Protein AF-A0A969XGZ2-F1 (afdb_monomer)

Solvent-accessible surface area (backbone atoms only — not comparable to full-atom values): 32111 Å² total; per-residue (Å²): 119,75,68,63,55,56,48,49,55,52,47,51,50,51,51,49,53,54,52,49,69,66,50,64,85,76,55,58,73,82,55,95,92,61,81,55,49,38,38,43,35,42,35,46,81,75,16,45,43,33,32,74,25,54,68,83,41,63,74,77,46,27,48,66,55,49,44,51,49,35,57,74,71,69,44,93,67,80,69,87,56,51,58,39,71,59,50,50,50,32,45,78,68,73,39,31,23,41,33,44,35,34,55,54,56,38,36,34,35,23,50,66,46,39,51,53,35,24,39,36,49,33,69,69,45,53,54,54,51,26,73,74,38,68,85,40,37,68,55,52,63,46,50,60,45,29,35,38,28,43,33,43,32,45,54,56,101,62,87,71,69,78,84,54,86,81,53,76,64,70,78,56,75,82,80,78,73,90,54,37,25,33,38,42,40,24,30,17,23,27,82,88,17,45,79,60,20,47,26,68,34,55,37,77,80,72,73,51,83,75,75,77,46,87,42,62,63,40,54,74,69,70,40,47,34,40,37,39,42,37,40,45,45,28,38,39,36,27,40,74,88,42,69,40,37,39,39,19,36,50,45,76,61,60,72,43,47,63,61,52,46,21,73,72,69,78,48,71,72,56,85,81,44,54,65,55,46,52,51,52,47,54,48,43,60,38,24,35,40,37,39,37,41,35,54,36,93,57,74,76,43,55,63,40,37,40,34,52,35,58,59,46,48,32,32,42,54,86,48,25,40,21,49,77,83,40,79,77,42,78,75,52,63,74,74,56,57,63,46,43,73,72,43,43,25,28,32,39,34,38,34,17,88,70,32,33,36,33,40,30,47,54,72,37,53,37,48,29,40,37,36,42,75,56,22,50,33,52,48,41,41,57,77,64,38,81,86,52,65,36,55,61,52,34,53,55,45,46,28,30,32,46,34,39,32,43,33,52,72,93,53,73,73,47,64,66,74,55,64,71,63,76,79,69,47,49,74,59,77,47,78,48,71,47,47,35,40,37,14,52,68,61,22,48,45,21,54,77,86,44,36,56,63,55,71,59,52,25,74,72,70,75,48,67,59,36,60,51,42,23,66,67,47,52,76,42,77,84,52,48,31,44,32,43,38,39,31,24,46,26,44,36,42,29,44,69,85,28,36,37,29,44,32,25,17,72,68,20,43,51,45,45,51,52,50,50,48,49,74,66,51,72,79,69,80,74,74,79,67,95,77,54,74,83,80,45,57,64,62,45,48,54,44,46,62,71,66,47,50,68,64,58,55,48,50,57,54,52,52,34,46,44,26,29,44,36,39,35,40,37,47,39,75,55,72,68,70,77,44,87,72,87,83,50,81,79,73,45,53,69,62,56,59,72,73,51,76,88,126

pLDDT: mean 70.87, std 16.29, range [24.61, 95.88]

Structure (mmCIF, N/CA/C/O backbone):
data_AF-A0A969XGZ2-F1
#
_entry.id   AF-A0A969XGZ2-F1
#
loop_
_atom_site.group_PDB
_atom_site.id
_atom_site.type_symbol
_atom_site.label_atom_id
_atom_site.label_alt_id
_atom_site.label_comp_id
_atom_site.label_asym_id
_atom_site.label_entity_id
_atom_site.label_seq_id
_atom_site.pdbx_PDB_ins_code
_atom_site.Cartn_x
_atom_site.Cartn_y
_atom_site.Cartn_z
_atom_site.occupancy
_atom_site.B_iso_or_equiv
_atom_site.auth_seq_id
_atom_site.auth_comp_id
_atom_site.auth_asym_id
_atom_site.auth_atom_id
_atom_site.pdbx_PDB_model_num
ATOM 1 N N . MET A 1 1 ? -4.858 0.717 -36.364 1.00 29.11 1 MET A N 1
ATOM 2 C CA . MET A 1 1 ? -3.729 1.646 -36.616 1.00 29.11 1 MET A CA 1
ATOM 3 C C . MET A 1 1 ? -2.573 1.529 -35.609 1.00 29.11 1 MET A C 1
ATOM 5 O O . MET A 1 1 ? -1.452 1.778 -36.026 1.00 29.11 1 MET A O 1
ATOM 9 N N . LEU A 1 2 ? -2.773 1.071 -34.356 1.00 24.61 2 LEU A N 1
ATOM 10 C CA . LEU A 1 2 ? -1.673 0.767 -33.406 1.00 24.61 2 LEU A CA 1
ATOM 11 C C . LEU A 1 2 ? -0.674 -0.310 -33.893 1.00 24.61 2 LEU A C 1
ATOM 13 O O . LEU A 1 2 ? 0.485 -0.302 -33.489 1.00 24.61 2 LEU A O 1
ATOM 17 N N . SER A 1 3 ? -1.106 -1.212 -34.780 1.00 26.20 3 SER A N 1
ATOM 18 C CA . SER A 1 3 ? -0.264 -2.274 -35.351 1.00 26.20 3 SER A CA 1
ATOM 19 C C . SER A 1 3 ? 0.889 -1.724 -36.208 1.00 26.20 3 SER A C 1
ATOM 21 O O . SER A 1 3 ? 2.015 -2.185 -36.064 1.00 26.20 3 SER A O 1
ATOM 23 N N . ASN A 1 4 ? 0.670 -0.658 -36.989 1.00 27.11 4 ASN A N 1
ATOM 24 C CA . ASN A 1 4 ? 1.687 -0.136 -37.915 1.00 27.11 4 ASN A CA 1
ATOM 25 C C . ASN A 1 4 ? 2.844 0.606 -37.217 1.00 27.11 4 ASN A C 1
ATOM 27 O O . ASN A 1 4 ? 3.926 0.700 -37.785 1.00 27.11 4 ASN A O 1
ATOM 31 N N . ARG A 1 5 ? 2.654 1.113 -35.988 1.00 36.53 5 ARG A N 1
ATOM 32 C CA . ARG A 1 5 ? 3.702 1.842 -35.240 1.00 36.53 5 ARG A CA 1
ATOM 33 C C . ARG A 1 5 ? 4.580 0.930 -34.377 1.00 36.53 5 ARG A C 1
ATOM 35 O O . ARG A 1 5 ? 5.778 1.172 -34.289 1.00 36.53 5 ARG A O 1
ATOM 42 N N . LYS A 1 6 ? 4.030 -0.170 -33.839 1.00 30.38 6 LYS A N 1
ATOM 43 C CA . LYS A 1 6 ? 4.845 -1.262 -33.268 1.00 30.38 6 LYS A CA 1
ATOM 44 C C . LYS A 1 6 ? 5.754 -1.872 -34.341 1.00 30.38 6 LYS A C 1
ATOM 46 O O . LYS A 1 6 ? 6.922 -2.113 -34.071 1.00 30.38 6 LYS A O 1
ATOM 51 N N . ILE A 1 7 ? 5.245 -2.006 -35.570 1.00 30.25 7 ILE A N 1
ATOM 52 C CA . ILE A 1 7 ? 6.012 -2.439 -36.749 1.00 30.25 7 ILE A CA 1
ATOM 53 C C . ILE A 1 7 ? 7.107 -1.427 -37.135 1.00 30.25 7 ILE A C 1
ATOM 55 O O . ILE A 1 7 ? 8.160 -1.849 -37.589 1.00 30.25 7 ILE A O 1
ATOM 59 N N . ALA A 1 8 ? 6.918 -0.120 -36.917 1.00 32.31 8 ALA A N 1
ATOM 60 C CA . ALA A 1 8 ? 7.934 0.893 -37.227 1.00 32.31 8 ALA A CA 1
ATOM 61 C C . ALA A 1 8 ? 9.130 0.861 -36.258 1.00 32.31 8 ALA A C 1
ATOM 63 O O . ALA A 1 8 ? 10.273 0.906 -36.702 1.00 32.31 8 ALA A O 1
ATOM 64 N N . VAL A 1 9 ? 8.888 0.715 -34.949 1.00 32.78 9 VAL A N 1
ATOM 65 C CA . VAL A 1 9 ? 9.963 0.572 -33.947 1.00 32.78 9 VAL A CA 1
ATOM 66 C C . VAL A 1 9 ? 10.647 -0.794 -34.068 1.00 32.78 9 VAL A C 1
ATOM 68 O O . VAL A 1 9 ? 11.870 -0.850 -34.092 1.00 32.78 9 VAL A O 1
ATOM 71 N N . LEU A 1 10 ? 9.890 -1.885 -34.256 1.00 32.94 10 LEU A N 1
ATOM 72 C CA . LEU A 1 10 ? 10.453 -3.210 -34.568 1.00 32.94 10 LEU A CA 1
ATOM 73 C C . LEU A 1 10 ? 11.215 -3.221 -35.901 1.00 32.94 10 LEU A C 1
ATOM 75 O O . LEU A 1 10 ? 12.237 -3.885 -36.007 1.00 32.94 10 LEU A O 1
ATOM 79 N N . GLY A 1 11 ? 10.753 -2.468 -36.901 1.00 32.50 11 GLY A N 1
ATOM 80 C CA . GLY A 1 11 ? 11.420 -2.305 -38.192 1.00 32.50 11 GLY A CA 1
ATOM 81 C C . GLY A 1 11 ? 12.724 -1.519 -38.079 1.00 32.50 11 GLY A C 1
ATOM 82 O O . GLY A 1 11 ? 13.720 -1.905 -38.681 1.00 32.50 11 GLY A O 1
ATOM 83 N N . LEU A 1 12 ? 12.759 -0.476 -37.247 1.00 37.19 12 LEU A N 1
ATOM 84 C CA . LEU A 1 12 ? 13.979 0.268 -36.924 1.00 37.19 12 LEU A CA 1
ATOM 85 C C . LEU A 1 12 ? 14.966 -0.569 -36.100 1.00 37.19 12 LEU A C 1
ATOM 87 O O . LEU A 1 12 ? 16.160 -0.527 -36.380 1.00 37.19 12 LEU A O 1
ATOM 91 N N . ILE A 1 13 ? 14.483 -1.383 -35.155 1.00 37.06 13 ILE A N 1
ATOM 92 C CA . ILE A 1 13 ? 15.295 -2.359 -34.408 1.00 37.06 13 ILE A CA 1
ATOM 93 C C . ILE A 1 13 ? 15.835 -3.446 -35.348 1.00 37.06 13 ILE A C 1
ATOM 95 O O . ILE A 1 13 ? 17.004 -3.801 -35.252 1.00 37.06 13 ILE A O 1
ATOM 99 N N . ALA A 1 14 ? 15.037 -3.938 -36.298 1.00 37.84 14 ALA A N 1
ATOM 100 C CA . ALA A 1 14 ? 15.474 -4.920 -37.291 1.00 37.84 14 ALA A CA 1
ATOM 101 C C . ALA A 1 14 ? 16.530 -4.345 -38.248 1.00 37.84 14 ALA A C 1
ATOM 103 O O . ALA A 1 14 ? 17.512 -5.019 -38.551 1.00 37.84 14 ALA A O 1
ATOM 104 N N . VAL A 1 15 ? 16.378 -3.087 -38.678 1.00 39.31 15 VAL A N 1
ATOM 105 C CA . VAL A 1 15 ? 17.401 -2.363 -39.450 1.00 39.31 15 VAL A CA 1
ATOM 106 C C . VAL A 1 15 ? 18.658 -2.148 -38.604 1.00 39.31 15 VAL A C 1
ATOM 108 O O . VAL A 1 15 ? 19.759 -2.360 -39.098 1.00 39.31 15 VAL A O 1
ATOM 111 N N . ALA A 1 16 ? 18.524 -1.812 -37.321 1.00 39.16 16 ALA A N 1
ATOM 112 C CA . ALA A 1 16 ? 19.659 -1.647 -36.418 1.00 39.16 16 ALA A CA 1
ATOM 113 C C . ALA A 1 16 ? 20.402 -2.971 -36.145 1.00 39.16 16 ALA A C 1
ATOM 115 O O . ALA A 1 16 ? 21.628 -2.990 -36.176 1.00 39.16 16 ALA A O 1
ATOM 116 N N . LEU A 1 17 ? 19.688 -4.090 -35.975 1.00 39.88 17 LEU A N 1
ATOM 117 C CA . LEU A 1 17 ? 20.250 -5.445 -35.869 1.00 39.88 17 LEU A CA 1
ATOM 118 C C . LEU A 1 17 ? 20.944 -5.879 -37.169 1.00 39.88 17 LEU A C 1
ATOM 120 O O . LEU A 1 17 ? 22.036 -6.447 -37.135 1.00 39.88 17 LEU A O 1
ATOM 124 N N . PHE A 1 18 ? 20.350 -5.560 -38.322 1.00 40.91 18 PHE A N 1
ATOM 125 C CA . PHE A 1 18 ? 20.957 -5.800 -39.631 1.00 40.91 18 PHE A CA 1
ATOM 126 C C . PHE A 1 18 ? 22.249 -4.987 -39.810 1.00 40.91 18 PHE A C 1
ATOM 128 O O . PHE A 1 18 ? 23.259 -5.521 -40.265 1.00 40.91 18 PHE A O 1
ATOM 135 N N . LEU A 1 19 ? 22.268 -3.725 -39.378 1.00 41.78 19 LEU A N 1
ATOM 136 C CA . LEU A 1 19 ? 23.455 -2.868 -39.434 1.00 41.78 19 LEU A CA 1
ATOM 137 C C . LEU A 1 19 ? 24.539 -3.279 -38.421 1.00 41.78 19 LEU A C 1
ATOM 139 O O . LEU A 1 19 ? 25.725 -3.230 -38.747 1.00 41.78 19 LEU A O 1
ATOM 143 N N . LEU A 1 20 ? 24.155 -3.758 -37.233 1.00 43.53 20 LEU A N 1
ATOM 144 C CA . LEU A 1 20 ? 25.071 -4.342 -36.246 1.00 43.53 20 LEU A CA 1
ATOM 145 C C . LEU A 1 20 ? 25.781 -5.582 -36.802 1.00 43.53 20 LEU A C 1
ATOM 147 O O . LEU A 1 20 ? 26.986 -5.724 -36.613 1.00 43.53 20 LEU A O 1
ATOM 151 N N . SER A 1 21 ? 25.077 -6.434 -37.555 1.00 40.12 21 SER A N 1
ATOM 152 C CA . SER A 1 21 ? 25.675 -7.622 -38.183 1.00 40.12 21 SER A CA 1
ATOM 153 C C . SER A 1 21 ? 26.761 -7.295 -39.223 1.00 40.12 21 SER A C 1
ATOM 155 O O . SER A 1 21 ? 27.645 -8.114 -39.464 1.00 40.12 21 SER A O 1
ATOM 157 N N . ALA A 1 22 ? 26.736 -6.089 -39.805 1.00 37.62 22 ALA A N 1
ATOM 158 C CA . ALA A 1 22 ? 27.748 -5.620 -40.752 1.00 37.62 22 ALA A CA 1
ATOM 159 C C . ALA A 1 22 ? 28.960 -4.955 -40.065 1.00 37.62 22 ALA A C 1
ATOM 161 O O . ALA A 1 22 ? 30.068 -5.001 -40.600 1.00 37.62 22 ALA A O 1
ATOM 162 N N . GLY A 1 23 ? 28.773 -4.350 -38.884 1.00 39.00 23 GLY A N 1
ATOM 163 C CA . GLY A 1 23 ? 29.831 -3.653 -38.135 1.00 39.00 23 GLY A CA 1
ATOM 164 C C . GLY A 1 23 ? 30.734 -4.563 -37.291 1.00 39.00 23 GLY A C 1
ATOM 165 O O . GLY A 1 23 ? 31.882 -4.211 -37.016 1.00 39.00 23 GLY A O 1
ATOM 166 N N . THR A 1 24 ? 30.263 -5.753 -36.915 1.00 42.75 24 THR A N 1
ATOM 167 C CA . THR A 1 24 ? 30.990 -6.706 -36.050 1.00 42.75 24 THR A CA 1
ATOM 168 C C . THR A 1 24 ? 32.238 -7.310 -36.692 1.00 42.75 24 THR A C 1
ATOM 170 O O . THR A 1 24 ? 33.134 -7.751 -35.979 1.00 42.75 24 THR A O 1
ATOM 173 N N . VAL A 1 25 ? 32.353 -7.283 -38.024 1.00 42.56 25 VAL A N 1
ATOM 174 C CA . VAL A 1 25 ? 33.524 -7.810 -38.752 1.00 42.56 25 VAL A CA 1
ATOM 175 C C . VAL A 1 25 ? 34.755 -6.888 -38.620 1.00 42.56 25 VAL A C 1
ATOM 177 O O . VAL A 1 25 ? 35.865 -7.298 -38.956 1.00 42.56 25 VAL A O 1
ATOM 180 N N . LEU A 1 26 ? 34.592 -5.656 -38.114 1.00 41.12 26 LEU A N 1
ATOM 181 C CA . LEU A 1 26 ? 35.629 -4.610 -38.140 1.00 41.12 26 LEU A CA 1
ATOM 182 C C . LEU A 1 26 ? 36.011 -4.021 -36.767 1.00 41.12 26 LEU A C 1
ATOM 184 O O . LEU A 1 26 ? 36.900 -3.173 -36.709 1.00 41.12 26 LEU A O 1
ATOM 188 N N . ALA A 1 27 ? 35.370 -4.436 -35.672 1.00 42.19 27 ALA A N 1
ATOM 189 C CA . ALA A 1 27 ? 35.507 -3.779 -34.369 1.00 42.19 27 ALA A CA 1
ATOM 190 C C . ALA A 1 27 ? 36.535 -4.459 -33.433 1.00 42.19 27 ALA A C 1
ATOM 192 O O . ALA A 1 27 ? 36.673 -5.681 -33.413 1.00 42.19 27 ALA A O 1
ATOM 193 N N . ALA A 1 28 ? 37.264 -3.641 -32.663 1.00 48.44 28 ALA A N 1
ATOM 194 C CA . ALA A 1 28 ? 38.298 -4.050 -31.704 1.00 48.44 28 ALA A CA 1
ATOM 195 C C . ALA A 1 28 ? 37.795 -3.997 -30.244 1.00 48.44 28 ALA A C 1
ATOM 197 O O . ALA A 1 28 ? 36.735 -3.432 -29.975 1.00 48.44 28 ALA A O 1
ATOM 198 N N . GLU A 1 29 ? 38.570 -4.588 -29.323 1.00 43.00 29 GLU A N 1
ATOM 199 C CA . GLU A 1 29 ? 38.261 -4.678 -27.885 1.00 43.00 29 GLU A CA 1
ATOM 200 C C . GLU A 1 29 ? 38.015 -3.302 -27.222 1.00 43.00 29 GLU A C 1
ATOM 202 O O . GLU A 1 29 ? 38.613 -2.302 -27.638 1.00 43.00 29 GLU A O 1
ATOM 207 N N . PRO A 1 30 ? 37.187 -3.233 -26.158 1.00 43.16 30 PRO A N 1
ATOM 208 C CA . PRO A 1 30 ? 36.924 -1.998 -25.423 1.00 43.16 30 PRO A CA 1
ATOM 209 C C . PRO A 1 30 ? 38.203 -1.415 -24.811 1.00 43.16 30 PRO A C 1
ATOM 211 O O . PRO A 1 30 ? 38.868 -2.068 -24.007 1.00 43.16 30 PRO A O 1
ATOM 214 N N . ILE A 1 31 ? 38.517 -0.155 -25.120 1.00 48.69 31 ILE A N 1
ATOM 215 C CA . ILE A 1 31 ? 39.553 0.611 -24.417 1.00 48.69 31 ILE A CA 1
ATOM 216 C C . ILE A 1 31 ? 38.878 1.831 -23.775 1.00 48.69 31 ILE A C 1
ATOM 218 O O . ILE A 1 31 ? 38.318 2.660 -24.498 1.00 48.69 31 ILE A O 1
ATOM 222 N N . PRO A 1 32 ? 38.937 1.989 -22.440 1.00 43.19 32 PRO A N 1
ATOM 223 C CA . PRO A 1 32 ? 38.403 3.167 -21.766 1.00 43.19 32 PRO A CA 1
ATOM 224 C C . PRO A 1 32 ? 38.986 4.462 -22.355 1.00 43.19 32 PRO A C 1
ATOM 226 O O . PRO A 1 32 ? 40.203 4.646 -22.377 1.00 43.19 32 PRO A O 1
ATOM 229 N N . GLY A 1 33 ? 38.117 5.360 -22.832 1.00 48.94 33 GLY A N 1
ATOM 230 C CA . GLY A 1 33 ? 38.505 6.647 -23.426 1.00 48.94 33 GLY A CA 1
ATOM 231 C C . GLY A 1 33 ? 38.700 6.653 -24.949 1.00 48.94 33 GLY A C 1
ATOM 232 O O . GLY A 1 33 ? 39.091 7.686 -25.492 1.00 48.94 33 GLY A O 1
ATOM 233 N N . VAL A 1 34 ? 38.424 5.546 -25.648 1.00 51.75 34 VAL A N 1
ATOM 234 C CA . VAL A 1 34 ? 38.435 5.476 -27.121 1.00 51.75 34 VAL A CA 1
ATOM 235 C C . VAL A 1 34 ? 37.009 5.610 -27.666 1.00 51.75 34 VAL A C 1
ATOM 237 O O . VAL A 1 34 ? 36.083 4.991 -27.152 1.00 51.75 34 VAL A O 1
ATOM 240 N N . GLN A 1 35 ? 36.834 6.445 -28.696 1.00 58.53 35 GLN A N 1
ATOM 241 C CA . GLN A 1 35 ? 35.548 6.656 -29.376 1.00 58.53 35 GLN A CA 1
ATOM 242 C C . GLN A 1 35 ? 35.065 5.354 -30.048 1.00 58.53 35 GLN A C 1
ATOM 244 O O . GLN A 1 35 ? 35.901 4.627 -30.596 1.00 58.53 35 GLN A O 1
ATOM 249 N N . PRO A 1 36 ? 33.752 5.047 -30.028 1.00 63.97 36 PRO A N 1
ATOM 250 C CA . PRO A 1 36 ? 33.217 3.849 -30.669 1.00 63.97 36 PRO A CA 1
ATOM 251 C C . PRO A 1 36 ? 33.500 3.864 -32.174 1.00 63.97 36 PRO A C 1
ATOM 253 O O . PRO A 1 36 ? 33.631 4.925 -32.787 1.00 63.97 36 PRO A O 1
ATOM 256 N N . TYR A 1 37 ? 33.574 2.687 -32.796 1.00 67.06 37 TYR A N 1
ATOM 257 C CA . TYR A 1 37 ? 33.680 2.620 -34.251 1.00 67.06 37 TYR A CA 1
ATOM 258 C C . TYR A 1 37 ? 32.387 3.161 -34.882 1.00 67.06 37 TYR A C 1
ATOM 260 O O . TYR A 1 37 ? 31.317 2.580 -34.697 1.00 67.06 37 TYR A O 1
ATOM 268 N N . GLU A 1 38 ? 32.482 4.291 -35.590 1.00 72.81 38 GLU A N 1
ATOM 269 C CA . GLU A 1 38 ? 31.326 5.010 -36.136 1.00 72.81 38 GLU A CA 1
ATOM 270 C C . GLU A 1 38 ? 30.986 4.579 -37.568 1.00 72.81 38 GLU A C 1
ATOM 272 O O . GLU A 1 38 ? 31.820 4.664 -38.478 1.00 72.81 38 GLU A O 1
ATOM 277 N N . VAL A 1 39 ? 29.721 4.227 -37.788 1.00 71.44 39 VAL A N 1
ATOM 278 C CA . VAL A 1 39 ? 29.118 4.024 -39.109 1.00 71.44 39 VAL A CA 1
ATOM 279 C C . VAL A 1 39 ? 28.009 5.052 -39.298 1.00 71.44 39 VAL A C 1
ATOM 281 O O . VAL A 1 39 ? 27.006 5.033 -38.583 1.00 71.44 39 VAL A O 1
ATOM 284 N N . LYS A 1 40 ? 28.176 5.951 -40.271 1.00 74.44 40 LYS A N 1
ATOM 285 C CA . LYS A 1 40 ? 27.170 6.968 -40.614 1.00 74.44 40 LYS A CA 1
ATOM 286 C C . LYS A 1 40 ? 26.550 6.618 -41.954 1.00 74.44 40 LYS A C 1
ATOM 288 O O . LYS A 1 40 ? 27.263 6.565 -42.950 1.00 74.44 40 LYS A O 1
ATOM 293 N N . LEU A 1 41 ? 25.242 6.397 -41.973 1.00 74.69 41 LEU A N 1
ATOM 294 C CA . LEU A 1 41 ? 24.459 6.183 -43.185 1.00 74.69 41 LEU A CA 1
ATOM 295 C C . LEU A 1 41 ? 23.621 7.426 -43.468 1.00 74.69 41 LEU A C 1
ATOM 297 O O . LEU A 1 41 ? 22.944 7.928 -42.575 1.00 74.69 41 LEU A O 1
ATOM 301 N N . VAL A 1 42 ? 23.634 7.901 -44.707 1.00 81.38 42 VAL A N 1
ATOM 302 C CA . VAL A 1 42 ? 22.746 8.969 -45.182 1.00 81.38 42 VAL A CA 1
ATOM 303 C C . VAL A 1 42 ? 21.762 8.354 -46.160 1.00 81.38 42 VAL A C 1
ATOM 305 O O . VAL A 1 42 ? 22.177 7.692 -47.110 1.00 81.38 42 VAL A O 1
ATOM 308 N N . VAL A 1 43 ? 20.468 8.540 -45.909 1.00 81.12 43 VAL A N 1
ATOM 309 C CA . VAL A 1 43 ? 19.383 7.939 -46.691 1.00 81.12 43 VAL A CA 1
ATOM 310 C C . VAL A 1 43 ? 18.685 9.010 -47.526 1.00 81.12 43 VAL A C 1
ATOM 312 O O . VAL A 1 43 ? 18.454 10.121 -47.052 1.00 81.12 43 VAL A O 1
ATOM 315 N N . ASP A 1 44 ? 18.357 8.680 -48.773 1.00 83.69 44 ASP A N 1
ATOM 316 C CA . ASP A 1 44 ? 17.566 9.522 -49.670 1.00 83.69 44 ASP A CA 1
ATOM 317 C C . ASP A 1 44 ? 16.053 9.243 -49.558 1.00 83.69 44 ASP A C 1
ATOM 319 O O . ASP A 1 44 ? 15.609 8.287 -48.924 1.00 83.69 44 ASP A O 1
ATOM 323 N N . GLU A 1 45 ? 15.235 10.080 -50.199 1.00 81.00 45 GLU A N 1
ATOM 324 C CA . GLU A 1 45 ? 13.765 9.968 -50.182 1.00 81.00 45 GLU A CA 1
ATOM 325 C C . GLU A 1 45 ? 13.231 8.641 -50.758 1.00 81.00 45 GLU A C 1
ATOM 327 O O . GLU A 1 45 ? 12.090 8.262 -50.502 1.00 81.00 45 GLU A O 1
ATOM 332 N N . GLN A 1 46 ? 14.039 7.921 -51.540 1.00 79.62 46 GLN A N 1
ATOM 333 C CA . GLN A 1 46 ? 13.682 6.654 -52.181 1.00 79.62 46 GLN A CA 1
ATOM 334 C C . GLN A 1 46 ? 14.246 5.437 -51.430 1.00 79.62 46 GLN A C 1
ATOM 336 O O . GLN A 1 46 ? 14.135 4.310 -51.925 1.00 79.62 46 GLN A O 1
ATOM 341 N N . GLY A 1 47 ? 14.851 5.645 -50.256 1.00 65.81 47 GLY A N 1
ATOM 342 C CA . GLY A 1 47 ? 15.445 4.589 -49.438 1.00 65.81 47 GLY A CA 1
ATOM 343 C C . GLY A 1 47 ? 16.814 4.102 -49.919 1.00 65.81 47 GLY A C 1
ATOM 344 O O . GLY A 1 47 ? 17.319 3.096 -49.407 1.00 65.81 47 GLY A O 1
ATOM 345 N N . GLY A 1 48 ? 17.422 4.778 -50.898 1.00 74.62 48 GLY A N 1
ATOM 346 C CA . GLY A 1 48 ? 18.833 4.613 -51.237 1.00 74.62 48 GLY A CA 1
ATOM 347 C C . GLY A 1 48 ? 19.716 5.159 -50.118 1.00 74.62 48 GLY A C 1
ATOM 348 O O . GLY A 1 48 ? 19.325 6.075 -49.401 1.00 74.62 48 GLY A O 1
ATOM 349 N N . TRP A 1 49 ? 20.898 4.576 -49.933 1.00 77.00 49 TRP A N 1
ATOM 350 C CA . TRP A 1 49 ? 21.820 4.963 -48.863 1.00 77.00 49 TRP A CA 1
ATOM 351 C C . TRP A 1 49 ? 23.232 5.209 -49.386 1.00 77.00 49 TRP A C 1
ATOM 353 O O . TRP A 1 49 ? 23.647 4.611 -50.383 1.00 77.00 49 TRP A O 1
ATOM 363 N N . SER A 1 50 ? 23.973 6.056 -48.679 1.00 76.00 50 SER A N 1
ATOM 364 C CA . SER A 1 50 ? 25.418 6.237 -48.806 1.00 76.00 50 SER A CA 1
ATOM 365 C C . SER A 1 50 ? 26.085 6.179 -47.434 1.00 76.00 50 SER A C 1
ATOM 367 O O . SER A 1 50 ? 25.474 6.500 -46.414 1.00 76.00 50 SER A O 1
ATOM 369 N N . ILE A 1 51 ? 27.341 5.740 -47.405 1.00 69.00 51 ILE A N 1
ATOM 370 C CA . ILE A 1 51 ? 28.165 5.676 -46.200 1.00 69.00 51 ILE A CA 1
ATOM 371 C C . ILE A 1 51 ? 29.307 6.683 -46.362 1.00 69.00 51 ILE A C 1
ATOM 373 O O . ILE A 1 51 ? 30.391 6.312 -46.815 1.00 69.00 51 ILE A O 1
ATOM 377 N N . PRO A 1 52 ? 29.086 7.965 -46.019 1.00 66.44 52 PRO A N 1
ATOM 378 C CA . PRO A 1 52 ? 30.111 9.003 -46.146 1.00 66.44 52 PRO A CA 1
ATOM 379 C C . PRO A 1 52 ? 31.297 8.822 -45.187 1.00 66.44 52 PRO A C 1
ATOM 381 O O . PRO A 1 52 ? 32.302 9.512 -45.321 1.00 66.44 52 PRO A O 1
ATOM 384 N N . SER A 1 53 ? 31.188 7.953 -44.175 1.00 63.88 53 SER A N 1
ATOM 385 C CA . SER A 1 53 ? 32.280 7.673 -43.239 1.00 63.88 53 SER A CA 1
ATOM 386 C C . SER A 1 53 ? 32.121 6.308 -42.561 1.00 63.88 53 SER A C 1
ATOM 388 O O . SER A 1 53 ? 31.114 6.058 -41.894 1.00 63.88 53 SER A O 1
ATOM 390 N N . LEU A 1 54 ? 33.165 5.480 -42.661 1.00 61.03 54 LEU A N 1
ATOM 391 C CA . LEU A 1 54 ? 33.418 4.256 -41.890 1.00 61.03 54 LEU A CA 1
ATOM 392 C C . LEU A 1 54 ? 34.655 4.475 -41.016 1.00 61.03 54 LEU A C 1
ATOM 394 O O . LEU A 1 54 ? 35.779 4.480 -41.519 1.00 61.03 54 LEU A O 1
ATOM 398 N N . GLY A 1 55 ? 34.465 4.729 -39.719 1.00 56.69 55 GLY A N 1
ATOM 399 C CA . GLY A 1 55 ? 35.574 5.032 -38.803 1.00 56.69 55 GLY A CA 1
ATOM 400 C C . GLY A 1 55 ? 36.396 6.269 -39.201 1.00 56.69 55 GLY A C 1
ATOM 401 O O . GLY A 1 55 ? 37.604 6.300 -38.982 1.00 56.69 55 GLY A O 1
ATOM 402 N N . GLY A 1 56 ? 35.764 7.266 -39.834 1.00 59.91 56 GLY A N 1
ATOM 403 C CA . GLY A 1 56 ? 36.409 8.496 -40.316 1.00 59.91 56 GLY A CA 1
ATOM 404 C C . GLY A 1 56 ? 36.955 8.431 -41.748 1.00 59.91 56 GLY A C 1
ATOM 405 O O . GLY A 1 56 ? 37.500 9.424 -42.228 1.00 59.91 56 GLY A O 1
ATOM 406 N N . LEU A 1 57 ? 36.810 7.296 -42.441 1.00 55.75 57 LEU A N 1
ATOM 407 C CA . LEU A 1 57 ? 37.221 7.109 -43.836 1.00 55.75 57 LEU A CA 1
ATOM 408 C C . LEU A 1 57 ? 35.998 7.071 -44.758 1.00 55.75 57 LEU A C 1
ATOM 410 O O . LEU A 1 57 ? 35.118 6.228 -44.588 1.00 55.75 57 LEU A O 1
ATOM 414 N N . ASP A 1 58 ? 35.958 7.955 -45.755 1.00 67.00 58 ASP A N 1
ATOM 415 C CA . ASP A 1 58 ? 34.971 7.891 -46.836 1.00 67.00 58 ASP A CA 1
ATOM 416 C C . ASP A 1 58 ? 35.410 6.831 -47.856 1.00 67.00 58 ASP A C 1
ATOM 418 O O . ASP A 1 58 ? 36.426 6.986 -48.540 1.00 67.00 58 ASP A O 1
ATOM 422 N N . LEU A 1 59 ? 34.671 5.723 -47.920 1.00 61.78 59 LEU A N 1
ATOM 423 C CA . LEU A 1 59 ? 34.933 4.639 -48.870 1.00 61.78 59 LEU A CA 1
ATOM 424 C C . LEU A 1 59 ? 34.148 4.801 -50.180 1.00 61.78 59 LEU A C 1
ATOM 426 O O . LEU A 1 59 ? 34.261 3.941 -51.054 1.00 61.78 59 LEU A O 1
ATOM 430 N N . GLY A 1 60 ? 33.346 5.865 -50.328 1.00 62.72 60 GLY A N 1
ATOM 431 C CA . GLY A 1 60 ? 32.495 6.083 -51.500 1.00 62.72 60 GLY A CA 1
ATOM 432 C C . GLY A 1 60 ? 31.473 4.964 -51.716 1.00 62.72 60 GLY A C 1
ATOM 433 O O . GLY A 1 60 ? 31.093 4.691 -52.853 1.00 62.72 60 GLY A O 1
ATOM 434 N N . LEU A 1 61 ? 31.086 4.270 -50.640 1.00 65.56 61 LEU A N 1
ATOM 435 C CA . LEU A 1 61 ? 30.130 3.170 -50.683 1.00 65.56 61 LEU A CA 1
ATOM 436 C C . LEU A 1 61 ? 28.713 3.729 -50.639 1.00 65.56 61 LEU A C 1
ATOM 438 O O . LEU A 1 61 ? 28.290 4.322 -49.648 1.00 65.56 61 LEU A O 1
ATOM 442 N N . ASP A 1 62 ? 27.963 3.489 -51.700 1.00 71.81 62 ASP A N 1
ATOM 443 C CA . ASP A 1 62 ? 26.542 3.779 -51.774 1.00 71.81 62 ASP A CA 1
ATOM 444 C C . ASP A 1 62 ? 25.780 2.600 -52.385 1.00 71.81 62 ASP A C 1
ATOM 446 O O . ASP A 1 62 ? 26.345 1.657 -52.948 1.00 71.81 62 ASP A O 1
ATOM 450 N N . SER A 1 63 ? 24.460 2.643 -52.262 1.00 68.25 63 SER A N 1
ATOM 451 C CA . SER A 1 63 ? 23.573 1.604 -52.785 1.00 68.25 63 SER A CA 1
ATOM 452 C C . SER A 1 63 ? 23.755 1.351 -54.294 1.00 68.25 63 SER A C 1
ATOM 454 O O . SER A 1 63 ? 23.571 0.222 -54.747 1.00 68.25 63 SER A O 1
ATOM 456 N N . THR A 1 64 ? 24.191 2.346 -55.076 1.00 73.75 64 THR A N 1
ATOM 457 C CA . THR A 1 64 ? 24.377 2.230 -56.534 1.00 73.75 64 THR A CA 1
ATOM 458 C C . THR A 1 64 ? 25.719 1.604 -56.919 1.00 73.75 64 THR A C 1
ATOM 460 O O . THR A 1 64 ? 25.795 0.761 -57.818 1.00 73.75 64 THR A O 1
ATOM 463 N N . THR A 1 65 ? 26.784 1.960 -56.210 1.00 69.12 65 THR A N 1
ATOM 464 C CA . THR A 1 65 ? 28.125 1.387 -56.348 1.00 69.12 65 THR A CA 1
ATOM 465 C C . THR A 1 65 ? 28.148 -0.039 -55.824 1.00 69.12 65 THR A C 1
ATOM 467 O O . THR A 1 65 ? 28.721 -0.906 -56.483 1.00 69.12 65 THR A O 1
ATOM 470 N N . PHE A 1 66 ? 27.444 -0.331 -54.728 1.00 64.56 66 PHE A N 1
ATOM 471 C CA . PHE A 1 66 ? 27.257 -1.696 -54.242 1.00 64.56 66 PHE A CA 1
ATOM 472 C C . PHE A 1 66 ? 26.509 -2.565 -55.261 1.00 64.56 66 PHE A C 1
ATOM 474 O O . PHE A 1 66 ? 26.958 -3.668 -55.568 1.00 64.56 66 PHE A O 1
ATOM 481 N N . GLU A 1 67 ? 25.419 -2.057 -55.851 1.00 66.81 67 GLU A N 1
ATOM 482 C CA . GLU A 1 67 ? 24.696 -2.758 -56.923 1.00 66.81 67 GLU A CA 1
ATOM 483 C C . GLU A 1 67 ? 25.610 -3.059 -58.117 1.00 66.81 67 GLU A C 1
ATOM 485 O O . GLU A 1 67 ? 25.615 -4.169 -58.655 1.00 66.81 67 GLU A O 1
ATOM 490 N N . SER A 1 68 ? 26.414 -2.071 -58.514 1.00 66.88 68 SER A N 1
ATOM 491 C CA . SER A 1 68 ? 27.367 -2.184 -59.616 1.00 66.88 68 SER A CA 1
ATOM 492 C C . SER A 1 68 ? 28.451 -3.229 -59.333 1.00 66.88 68 SER A C 1
ATOM 494 O O . SER A 1 68 ? 28.737 -4.073 -60.187 1.00 66.88 68 SER A O 1
ATOM 496 N N . VAL A 1 69 ? 29.016 -3.240 -58.122 1.00 63.97 69 VAL A N 1
ATOM 497 C CA . VAL A 1 69 ? 30.038 -4.208 -57.691 1.00 63.97 69 VAL A CA 1
ATOM 498 C C . VAL A 1 69 ? 29.452 -5.613 -57.579 1.00 63.97 69 VAL A C 1
ATOM 500 O O . VAL A 1 69 ? 30.026 -6.547 -58.137 1.00 63.97 69 VAL A O 1
ATOM 503 N N . ALA A 1 70 ? 28.289 -5.779 -56.946 1.00 58.44 70 ALA A N 1
ATOM 504 C CA . ALA A 1 70 ? 27.611 -7.070 -56.838 1.00 58.44 70 ALA A CA 1
ATOM 505 C C . ALA A 1 70 ? 27.303 -7.656 -58.225 1.00 58.44 70 ALA A C 1
ATOM 507 O O . ALA A 1 70 ? 27.605 -8.821 -58.491 1.00 58.44 70 ALA A O 1
ATOM 508 N N . ARG A 1 71 ? 26.808 -6.823 -59.152 1.00 64.62 71 ARG A N 1
ATOM 509 C CA . ARG A 1 71 ? 26.547 -7.210 -60.546 1.00 64.62 71 ARG A CA 1
ATOM 510 C C . ARG A 1 71 ? 27.830 -7.569 -61.299 1.00 64.62 71 ARG A C 1
ATOM 512 O O . ARG A 1 71 ? 27.832 -8.534 -62.058 1.00 64.62 71 ARG A O 1
ATOM 519 N N . THR A 1 72 ? 28.918 -6.833 -61.073 1.00 64.50 72 THR A N 1
ATOM 520 C CA . THR A 1 72 ? 30.230 -7.088 -61.698 1.00 64.50 72 THR A CA 1
ATOM 521 C C . THR A 1 72 ? 30.865 -8.384 -61.189 1.00 64.50 72 THR A C 1
ATOM 523 O O . THR A 1 72 ? 31.491 -9.108 -61.959 1.00 64.50 72 THR A O 1
ATOM 526 N N . LEU A 1 73 ? 30.662 -8.713 -59.912 1.00 58.38 73 LEU A N 1
ATOM 527 C CA . LEU A 1 73 ? 31.136 -9.949 -59.283 1.00 58.38 73 LEU A CA 1
ATOM 528 C C . LEU A 1 73 ? 30.196 -11.149 -59.509 1.00 58.38 73 LEU A C 1
ATOM 530 O O . LEU A 1 73 ? 30.477 -12.242 -59.025 1.00 58.38 73 LEU A O 1
ATOM 534 N N . GLY A 1 74 ? 29.088 -10.971 -60.239 1.00 53.91 74 GLY A N 1
ATOM 535 C CA . GLY A 1 74 ? 28.112 -12.033 -60.509 1.00 53.91 74 GLY A CA 1
ATOM 536 C C . GLY A 1 74 ? 27.304 -12.472 -59.282 1.00 53.91 74 GLY A C 1
ATOM 537 O O . GLY A 1 74 ? 26.684 -13.536 -59.304 1.00 53.91 74 GLY A O 1
ATOM 538 N N . LEU A 1 75 ? 27.301 -11.672 -58.214 1.00 57.75 75 LEU A N 1
ATOM 539 C CA . LEU A 1 75 ? 26.548 -11.932 -56.992 1.00 57.75 75 LEU A CA 1
ATOM 540 C C . LEU A 1 75 ? 25.084 -11.532 -57.222 1.00 57.75 75 LEU A C 1
ATOM 542 O O . LEU A 1 75 ? 24.780 -10.364 -57.458 1.00 57.75 75 LEU A O 1
ATOM 546 N N . GLN A 1 76 ? 24.159 -12.492 -57.144 1.00 51.97 76 GLN A N 1
ATOM 547 C CA . GLN A 1 76 ? 22.711 -12.245 -57.233 1.00 51.97 76 GLN A CA 1
ATOM 548 C C . GLN A 1 76 ? 22.150 -11.690 -55.912 1.00 51.97 76 GLN A C 1
ATOM 550 O O . GLN A 1 76 ? 21.207 -12.236 -55.346 1.00 51.97 76 GLN A O 1
ATOM 555 N N . MET A 1 77 ? 22.754 -10.628 -55.382 1.00 50.19 77 MET A N 1
ATOM 556 C CA . MET A 1 77 ? 22.279 -9.981 -54.159 1.00 50.19 77 MET A CA 1
ATOM 557 C C . MET A 1 77 ? 21.365 -8.809 -54.515 1.00 50.19 77 MET A C 1
ATOM 559 O O . MET A 1 77 ? 21.733 -7.949 -55.315 1.00 50.19 77 MET A O 1
ATOM 563 N N . GLN A 1 78 ? 20.168 -8.773 -53.926 1.00 52.81 78 GLN A N 1
ATOM 564 C CA . GLN A 1 78 ? 19.335 -7.573 -53.951 1.00 52.81 78 GLN A CA 1
ATOM 565 C C . GLN A 1 78 ? 19.973 -6.529 -53.039 1.00 52.81 78 GLN A C 1
ATOM 567 O O . GLN A 1 78 ? 20.295 -6.830 -51.891 1.00 52.81 78 GLN A O 1
ATOM 572 N N . VAL A 1 79 ? 20.175 -5.313 -53.551 1.00 56.34 79 VAL A N 1
ATOM 573 C CA . VAL A 1 79 ? 20.697 -4.221 -52.728 1.00 56.34 79 VAL A CA 1
ATOM 574 C C . VAL A 1 79 ? 19.651 -3.872 -51.675 1.00 56.34 79 VAL A C 1
ATOM 576 O O . VAL A 1 79 ? 18.526 -3.529 -52.049 1.00 56.34 79 VAL A O 1
ATOM 579 N N . PRO A 1 80 ? 19.988 -3.956 -50.378 1.00 56.84 80 PRO A N 1
ATOM 580 C CA . PRO A 1 80 ? 19.060 -3.577 -49.328 1.00 56.84 80 PRO A CA 1
ATOM 581 C C . PRO A 1 80 ? 18.773 -2.080 -49.460 1.00 56.84 80 PRO A C 1
ATOM 583 O O . PRO A 1 80 ? 19.693 -1.268 -49.409 1.00 56.84 80 PRO A O 1
ATOM 586 N N . LYS A 1 81 ? 17.509 -1.712 -49.668 1.00 63.97 81 LYS A N 1
ATOM 587 C CA . LYS A 1 81 ? 17.022 -0.329 -49.591 1.00 63.97 81 LYS A CA 1
ATOM 588 C C . LYS A 1 81 ? 16.155 -0.188 -48.349 1.00 63.97 81 LYS A C 1
ATOM 590 O O . LYS A 1 81 ? 15.481 -1.148 -47.972 1.00 63.97 81 LYS A O 1
ATOM 595 N N . LEU A 1 82 ? 16.155 0.992 -47.732 1.00 63.53 82 LEU A N 1
ATOM 596 C CA . LEU A 1 82 ? 15.140 1.300 -46.728 1.00 63.53 82 LEU A CA 1
ATOM 597 C C . LEU A 1 82 ? 13.775 1.403 -47.415 1.00 63.53 82 LEU A C 1
ATOM 599 O O . LEU A 1 82 ? 13.677 1.880 -48.542 1.00 63.53 82 LEU A O 1
ATOM 603 N N . ASP A 1 83 ? 12.717 0.965 -46.738 1.00 67.62 83 ASP A N 1
ATOM 604 C CA . ASP A 1 83 ? 11.357 1.160 -47.237 1.00 67.62 83 ASP A CA 1
ATOM 605 C C . ASP A 1 83 ? 11.058 2.673 -47.319 1.00 67.62 83 ASP A C 1
ATOM 607 O O . ASP A 1 83 ? 11.136 3.355 -46.289 1.00 67.62 83 ASP A O 1
ATOM 611 N N . PRO A 1 84 ? 10.697 3.223 -48.495 1.00 72.62 84 PRO A N 1
ATOM 612 C CA . PRO A 1 84 ? 10.324 4.630 -48.629 1.00 72.62 84 PRO A CA 1
ATOM 613 C C . PRO A 1 84 ? 9.201 5.057 -47.674 1.00 72.62 84 PRO A C 1
ATOM 615 O O . PRO A 1 84 ? 9.167 6.209 -47.246 1.00 72.62 84 PRO A O 1
ATOM 618 N N . ALA A 1 85 ? 8.308 4.142 -47.277 1.00 64.75 85 ALA A N 1
ATOM 619 C CA . ALA A 1 85 ? 7.273 4.431 -46.285 1.00 64.75 85 ALA A CA 1
ATOM 620 C C . ALA A 1 85 ? 7.853 4.695 -44.882 1.00 64.75 85 ALA A C 1
ATOM 622 O O . ALA A 1 85 ? 7.325 5.534 -44.152 1.00 64.75 85 ALA A O 1
ATOM 623 N N . LEU A 1 86 ? 8.948 4.020 -44.507 1.00 59.78 86 LEU A N 1
ATOM 624 C CA . LEU A 1 86 ? 9.667 4.281 -43.253 1.00 59.78 86 LEU A CA 1
ATOM 625 C C . LEU A 1 86 ? 10.429 5.609 -43.314 1.00 59.78 86 LEU A C 1
ATOM 627 O O . LEU A 1 86 ? 10.429 6.349 -42.333 1.00 59.78 86 LEU A O 1
ATOM 631 N N . VAL A 1 87 ? 11.026 5.937 -44.466 1.00 68.00 87 VAL A N 1
ATOM 632 C CA . VAL A 1 87 ? 11.703 7.228 -44.681 1.00 68.00 87 VAL A CA 1
ATOM 633 C C . VAL A 1 87 ? 10.703 8.376 -44.569 1.00 68.00 87 VAL A C 1
ATOM 635 O O . VAL A 1 87 ? 10.924 9.300 -43.791 1.00 68.00 87 VAL A O 1
ATOM 638 N N . GLN A 1 88 ? 9.566 8.288 -45.264 1.00 67.88 88 GLN A N 1
ATOM 639 C CA . GLN A 1 88 ? 8.521 9.309 -45.189 1.00 67.88 88 GLN A CA 1
ATOM 640 C C . GLN A 1 88 ? 7.984 9.463 -43.764 1.00 67.88 88 GLN A C 1
ATOM 642 O O . GLN A 1 88 ? 7.802 10.578 -43.289 1.00 67.88 88 GLN A O 1
ATOM 647 N N . MET A 1 89 ? 7.799 8.353 -43.044 1.00 59.78 89 MET A N 1
ATOM 648 C CA . MET A 1 89 ? 7.376 8.392 -41.647 1.00 59.78 89 MET A CA 1
ATOM 649 C C . MET A 1 89 ? 8.392 9.115 -40.752 1.00 59.78 89 MET A C 1
ATOM 651 O O . MET A 1 89 ? 7.980 9.881 -39.882 1.00 59.78 89 MET A O 1
ATOM 655 N N . ALA A 1 90 ? 9.696 8.902 -40.945 1.00 62.59 90 ALA A N 1
ATOM 656 C CA . ALA A 1 90 ? 10.728 9.617 -40.196 1.00 62.59 90 ALA A CA 1
ATOM 657 C C . ALA A 1 90 ? 10.667 11.131 -40.468 1.00 62.59 90 ALA A C 1
ATOM 659 O O . ALA A 1 90 ? 10.639 11.921 -39.522 1.00 62.59 90 ALA A O 1
ATOM 660 N N . VAL A 1 91 ? 10.538 11.524 -41.741 1.00 72.75 91 VAL A N 1
ATOM 661 C CA . VAL A 1 91 ? 10.392 12.928 -42.163 1.00 72.75 91 VAL A CA 1
ATOM 662 C C . VAL A 1 91 ? 9.140 13.567 -41.554 1.00 72.75 91 VAL A C 1
ATOM 664 O O . VAL A 1 91 ? 9.231 14.631 -40.943 1.00 72.75 91 VAL A O 1
ATOM 667 N N . ASP A 1 92 ? 7.989 12.894 -41.636 1.00 70.56 92 ASP A N 1
ATOM 668 C CA . ASP A 1 92 ? 6.708 13.375 -41.100 1.00 70.56 92 ASP A CA 1
ATOM 669 C C . ASP A 1 92 ? 6.741 13.562 -39.571 1.00 70.56 92 ASP A C 1
ATOM 671 O O . ASP A 1 92 ? 6.021 14.400 -39.027 1.00 70.56 92 ASP A O 1
ATOM 675 N N . ASN A 1 93 ? 7.583 12.797 -38.867 1.00 58.91 93 ASN A N 1
ATOM 676 C CA . ASN A 1 93 ? 7.776 12.897 -37.417 1.00 58.91 93 ASN A CA 1
ATOM 677 C C . ASN A 1 93 ? 8.986 13.767 -37.023 1.00 58.91 93 ASN A C 1
ATOM 679 O O . ASN A 1 93 ? 9.364 13.783 -35.852 1.00 58.91 93 ASN A O 1
ATOM 683 N N . ASN A 1 94 ? 9.579 14.511 -37.967 1.00 71.56 94 ASN A N 1
ATOM 684 C CA . ASN A 1 94 ? 10.746 15.376 -37.753 1.00 71.56 94 ASN A CA 1
ATOM 685 C C . ASN A 1 94 ? 11.961 14.633 -37.153 1.00 71.56 94 ASN A C 1
ATOM 687 O O . ASN A 1 94 ? 12.726 15.184 -36.355 1.00 71.56 94 ASN A O 1
ATOM 691 N N . VAL A 1 95 ? 12.136 13.365 -37.527 1.00 70.62 95 VAL A N 1
ATOM 692 C CA . VAL A 1 95 ? 13.309 12.554 -37.187 1.00 70.62 95 VAL A CA 1
ATOM 693 C C . VAL A 1 95 ? 14.348 12.747 -38.286 1.00 70.62 95 VAL A C 1
ATOM 695 O O . VAL A 1 95 ? 14.198 12.234 -39.389 1.00 70.62 95 VAL A O 1
ATOM 698 N N . GLN A 1 96 ? 15.401 13.503 -37.986 1.00 79.56 96 GLN A N 1
ATOM 699 C CA . GLN A 1 96 ? 16.510 13.788 -38.900 1.00 79.56 96 GLN A CA 1
ATOM 700 C C . GLN A 1 96 ? 17.699 12.857 -38.666 1.00 79.56 96 GLN A C 1
ATOM 702 O O . GLN A 1 96 ? 18.391 12.501 -39.617 1.00 79.56 96 GLN A O 1
ATOM 707 N N . THR A 1 97 ? 17.938 12.437 -37.420 1.00 76.75 97 THR A N 1
ATOM 708 C CA . THR A 1 97 ? 18.964 11.439 -37.093 1.00 76.75 97 THR A CA 1
ATOM 709 C C . THR A 1 97 ? 18.402 10.364 -36.169 1.00 76.75 97 THR A C 1
ATOM 711 O O . THR A 1 97 ? 17.619 10.648 -35.263 1.00 76.75 97 THR A O 1
ATOM 714 N N . LEU A 1 98 ? 18.803 9.119 -36.401 1.00 71.50 98 LEU A N 1
ATOM 715 C CA . LEU A 1 98 ? 18.562 7.983 -35.518 1.00 71.50 98 LEU A CA 1
ATOM 716 C C . LEU A 1 98 ? 19.886 7.257 -35.332 1.00 71.50 98 LEU A C 1
ATOM 718 O O . LEU A 1 98 ? 20.519 6.902 -36.321 1.00 71.50 98 LEU A O 1
ATOM 722 N N . ALA A 1 99 ? 20.306 7.017 -34.100 1.00 71.38 99 ALA A N 1
ATOM 723 C CA . ALA A 1 99 ? 21.545 6.313 -33.817 1.00 71.38 99 ALA A CA 1
ATOM 724 C C . ALA A 1 99 ? 21.353 5.229 -32.759 1.00 71.38 99 ALA A C 1
ATOM 726 O O . ALA A 1 99 ? 20.549 5.374 -31.845 1.00 71.38 99 ALA A O 1
ATOM 727 N N . LEU A 1 100 ? 22.109 4.147 -32.899 1.00 70.94 100 LEU A N 1
ATOM 728 C CA . LEU A 1 100 ? 22.270 3.088 -31.919 1.00 70.94 100 LEU A CA 1
ATOM 729 C C . LEU A 1 100 ? 23.745 3.028 -31.527 1.00 70.94 100 LEU A C 1
ATOM 731 O O . LEU A 1 100 ? 24.618 2.930 -32.390 1.00 70.94 100 LEU A O 1
ATOM 735 N N . ILE A 1 101 ? 24.021 3.071 -30.232 1.00 74.62 101 ILE A N 1
ATOM 736 C CA . ILE A 1 101 ? 25.371 3.027 -29.680 1.00 74.62 101 ILE A CA 1
ATOM 737 C C . ILE A 1 101 ? 25.451 1.837 -28.738 1.00 74.62 101 ILE A C 1
ATOM 739 O O . ILE A 1 101 ? 24.704 1.770 -27.766 1.00 74.62 101 ILE A O 1
ATOM 743 N N . LYS A 1 102 ? 26.355 0.906 -29.028 1.00 74.50 102 LYS A N 1
ATOM 744 C CA . LYS A 1 102 ? 26.636 -0.253 -28.187 1.00 74.50 102 LYS A CA 1
ATOM 745 C C . LYS A 1 102 ? 27.941 -0.040 -27.427 1.00 74.50 102 LYS A C 1
ATOM 747 O O . LYS A 1 102 ? 28.982 0.181 -28.047 1.00 74.50 102 LYS A O 1
ATOM 752 N N . GLU A 1 103 ? 27.879 -0.158 -26.106 1.00 72.69 103 GLU A N 1
ATOM 753 C CA . GLU A 1 103 ? 29.009 -0.017 -25.186 1.00 72.69 103 GLU A CA 1
ATOM 754 C C . GLU A 1 103 ? 28.953 -1.135 -24.138 1.00 72.69 103 GLU A C 1
ATOM 756 O O . GLU A 1 103 ? 28.271 -1.014 -23.122 1.00 72.69 103 GLU A O 1
ATOM 761 N N . GLY A 1 104 ? 29.635 -2.255 -24.407 1.00 71.44 104 GLY A N 1
ATOM 762 C CA . GLY A 1 104 ? 29.462 -3.470 -23.600 1.00 71.44 104 GLY A CA 1
ATOM 763 C C . GLY A 1 104 ? 27.999 -3.922 -23.625 1.00 71.44 104 GLY A C 1
ATOM 764 O O . GLY A 1 104 ? 27.412 -4.018 -24.705 1.00 71.44 104 GLY A O 1
ATOM 765 N N . ASP A 1 105 ? 27.407 -4.127 -22.457 1.00 69.06 105 ASP A N 1
ATOM 766 C CA . ASP A 1 105 ? 26.037 -4.635 -22.290 1.00 69.06 105 ASP A CA 1
ATOM 767 C C . ASP A 1 105 ? 24.965 -3.554 -22.508 1.00 69.06 105 ASP A C 1
ATOM 769 O O . ASP A 1 105 ? 23.773 -3.850 -22.633 1.00 69.06 105 ASP A O 1
ATOM 773 N N . LEU A 1 106 ? 25.388 -2.287 -22.576 1.00 73.75 106 LEU A N 1
ATOM 774 C CA . LEU A 1 106 ? 24.526 -1.118 -22.685 1.00 73.75 106 LEU A CA 1
ATOM 775 C C . LEU A 1 106 ? 24.332 -0.698 -24.148 1.00 73.75 106 LEU A C 1
ATOM 777 O O . LEU A 1 106 ? 25.287 -0.449 -24.888 1.00 73.75 106 LEU A O 1
ATOM 781 N N . HIS A 1 107 ? 23.073 -0.538 -24.543 1.00 76.12 107 HIS A N 1
ATOM 782 C CA . HIS A 1 107 ? 22.662 -0.153 -25.890 1.00 76.12 107 HIS A CA 1
ATOM 783 C C . HIS A 1 107 ? 21.843 1.135 -25.831 1.00 76.12 107 HIS A C 1
ATOM 785 O O . HIS A 1 107 ? 20.705 1.123 -25.381 1.00 76.12 107 HIS A O 1
ATOM 791 N N . ASN A 1 108 ? 22.397 2.251 -26.295 1.00 72.69 108 ASN A N 1
ATOM 792 C CA . ASN A 1 108 ? 21.740 3.556 -26.313 1.00 72.69 108 ASN A CA 1
ATOM 793 C C . ASN A 1 108 ? 21.093 3.832 -27.671 1.00 72.69 108 ASN A C 1
ATOM 795 O O . ASN A 1 108 ? 21.759 3.735 -28.700 1.00 72.69 108 ASN A O 1
ATOM 799 N N . VAL A 1 109 ? 19.832 4.259 -27.678 1.00 70.81 109 VAL A N 1
ATOM 800 C CA . VAL A 1 109 ? 19.145 4.769 -28.870 1.00 70.81 109 VAL A CA 1
ATOM 801 C C . VAL A 1 109 ? 19.047 6.284 -28.776 1.00 70.81 109 VAL A C 1
ATOM 803 O O . VAL A 1 109 ? 18.522 6.826 -27.803 1.00 70.81 109 VAL A O 1
ATOM 806 N N . LEU A 1 110 ? 19.533 6.972 -29.804 1.00 69.38 110 LEU A N 1
ATOM 807 C CA . LEU A 1 110 ? 19.476 8.419 -29.940 1.00 69.38 110 LEU A CA 1
ATOM 808 C C . LEU A 1 110 ? 18.533 8.791 -31.081 1.00 69.38 110 LEU A C 1
ATOM 810 O O . LEU A 1 110 ? 18.650 8.264 -32.185 1.00 69.38 110 LEU A O 1
ATOM 814 N N . VAL A 1 111 ? 17.654 9.756 -30.841 1.00 70.88 111 VAL A N 1
ATOM 815 C CA . VAL A 1 111 ? 16.823 10.397 -31.866 1.00 70.88 111 VAL A CA 1
ATOM 816 C C . VAL A 1 111 ? 17.190 11.872 -31.896 1.00 70.88 111 VAL A C 1
ATOM 818 O O . VAL A 1 111 ? 17.212 12.527 -30.858 1.00 70.88 111 VAL A O 1
ATOM 821 N N . ASN A 1 112 ? 17.513 12.410 -33.072 1.00 77.81 112 ASN A N 1
ATOM 822 C CA . ASN A 1 112 ? 17.973 13.793 -33.237 1.00 77.81 112 ASN A CA 1
ATOM 823 C C . ASN A 1 112 ? 19.142 14.144 -32.294 1.00 77.81 112 ASN A C 1
ATOM 825 O O . ASN A 1 112 ? 19.192 15.223 -31.705 1.00 77.81 112 ASN A O 1
ATOM 829 N N . ASN A 1 113 ? 20.081 13.204 -32.150 1.00 80.06 113 ASN A N 1
ATOM 830 C CA . ASN A 1 113 ? 21.244 13.254 -31.255 1.00 80.06 113 ASN A CA 1
ATOM 831 C C . ASN A 1 113 ? 20.924 13.311 -29.747 1.00 80.06 113 ASN A C 1
ATOM 833 O O . ASN A 1 113 ? 21.841 13.504 -28.951 1.00 80.06 113 ASN A O 1
ATOM 837 N N . GLN A 1 114 ? 19.663 13.144 -29.342 1.00 75.25 114 GLN A N 1
ATOM 838 C CA . GLN A 1 114 ? 19.263 13.054 -27.937 1.00 75.25 114 GLN A CA 1
ATOM 839 C C . GLN A 1 114 ? 19.024 11.588 -27.561 1.00 75.25 114 GLN A C 1
ATOM 841 O O . GLN A 1 114 ? 18.316 10.898 -28.299 1.00 75.25 114 GLN A O 1
ATOM 846 N N . PRO A 1 115 ? 19.603 11.078 -26.460 1.00 72.50 115 PRO A N 1
ATOM 847 C CA . PRO A 1 115 ? 19.346 9.714 -26.017 1.00 72.50 115 PRO A CA 1
ATOM 848 C C . PRO A 1 115 ? 17.898 9.595 -25.522 1.00 72.50 115 PRO A C 1
ATOM 850 O O . PRO A 1 115 ? 17.478 10.347 -24.650 1.00 72.50 115 PRO A O 1
ATOM 853 N N . VAL A 1 116 ? 17.133 8.658 -26.083 1.00 65.00 116 VAL A N 1
ATOM 854 C CA . VAL A 1 116 ? 15.705 8.463 -25.755 1.00 65.00 116 VAL A CA 1
ATOM 855 C C . VAL A 1 116 ? 15.450 7.187 -24.961 1.00 65.00 116 VAL A C 1
ATOM 857 O O . VAL A 1 116 ? 14.527 7.138 -24.153 1.00 65.00 116 VAL A O 1
ATOM 860 N N . THR A 1 117 ? 16.270 6.157 -25.165 1.00 68.25 117 THR A N 1
ATOM 861 C CA . THR A 1 117 ? 16.209 4.909 -24.402 1.00 68.25 117 THR A CA 1
ATOM 862 C C . THR A 1 117 ? 17.586 4.268 -24.327 1.00 68.25 117 THR A C 1
ATOM 864 O O . THR A 1 117 ? 18.401 4.435 -25.240 1.00 68.25 117 THR A O 1
ATOM 867 N N . ALA A 1 118 ? 17.836 3.526 -23.256 1.00 70.12 118 ALA A N 1
ATOM 868 C CA . ALA A 1 118 ? 18.956 2.610 -23.160 1.00 70.12 118 ALA A CA 1
ATOM 869 C C . ALA A 1 118 ? 18.470 1.216 -22.758 1.00 70.12 118 ALA A C 1
ATOM 871 O O . ALA A 1 118 ? 17.562 1.084 -21.947 1.00 70.12 118 ALA A O 1
ATOM 872 N N . VAL A 1 119 ? 19.068 0.173 -23.323 1.00 70.00 119 VAL A N 1
ATOM 873 C CA . VAL A 1 119 ? 18.768 -1.221 -22.990 1.00 70.00 119 VAL A CA 1
ATOM 874 C C . VAL A 1 119 ? 20.041 -1.889 -22.502 1.00 70.00 119 VAL A C 1
ATOM 876 O O . VAL A 1 119 ? 21.037 -1.933 -23.225 1.00 70.00 119 VAL A O 1
ATOM 879 N N . THR A 1 120 ? 19.990 -2.426 -21.294 1.00 71.56 120 THR A N 1
ATOM 880 C CA . THR A 1 120 ? 21.007 -3.315 -20.742 1.00 71.56 120 THR A CA 1
ATOM 881 C C . THR A 1 120 ? 20.490 -4.742 -20.837 1.00 71.56 120 THR A C 1
ATOM 883 O O . THR A 1 120 ? 19.388 -5.027 -20.368 1.00 71.56 120 THR A O 1
ATOM 886 N N . LEU A 1 121 ? 21.266 -5.627 -21.454 1.00 67.06 121 LEU A N 1
ATOM 887 C CA . LEU A 1 121 ? 21.012 -7.071 -21.471 1.00 67.06 121 LEU A CA 1
ATOM 888 C C . LEU A 1 121 ? 22.058 -7.739 -20.584 1.00 67.06 121 LEU A C 1
ATOM 890 O O . LEU A 1 121 ? 23.224 -7.374 -20.682 1.00 67.06 121 LEU A O 1
ATOM 894 N N . SER A 1 122 ? 21.673 -8.683 -19.728 1.00 66.31 122 SER A N 1
ATOM 895 C CA . SER A 1 122 ? 22.661 -9.403 -18.919 1.00 66.31 122 SER A CA 1
ATOM 896 C C . SER A 1 122 ? 23.442 -10.426 -19.749 1.00 66.31 122 SER A C 1
ATOM 898 O O . SER A 1 122 ? 22.918 -10.997 -20.711 1.00 66.31 122 SER A O 1
ATOM 900 N N . ASP A 1 123 ? 24.687 -10.693 -19.345 1.00 64.44 123 ASP A N 1
ATOM 901 C CA . ASP A 1 123 ? 25.514 -11.770 -19.910 1.00 64.44 123 ASP A CA 1
ATOM 902 C C . ASP A 1 123 ? 24.784 -13.122 -19.866 1.00 64.44 123 ASP A C 1
ATOM 904 O O . ASP A 1 123 ? 24.788 -13.867 -20.845 1.00 64.44 123 ASP A O 1
ATOM 908 N N . ASP A 1 124 ? 24.053 -13.384 -18.777 1.00 63.09 124 ASP A N 1
ATOM 909 C CA . ASP A 1 124 ? 23.263 -14.604 -18.595 1.00 63.09 124 ASP A CA 1
ATOM 910 C C . ASP A 1 124 ? 22.185 -14.774 -19.684 1.00 63.09 124 ASP A C 1
ATOM 912 O O . ASP A 1 124 ? 21.923 -15.891 -20.133 1.00 63.09 124 ASP A O 1
ATOM 916 N N . VAL A 1 125 ? 21.571 -13.684 -20.164 1.00 58.81 125 VAL A N 1
ATOM 917 C CA . VAL A 1 125 ? 20.604 -13.730 -21.278 1.00 58.81 125 VAL A CA 1
ATOM 918 C C . VAL A 1 125 ? 21.285 -14.027 -22.602 1.00 58.81 125 VAL A C 1
ATOM 920 O O . VAL A 1 125 ? 20.738 -14.760 -23.429 1.00 58.81 125 VAL A O 1
ATOM 923 N N . LEU A 1 126 ? 22.467 -13.465 -22.827 1.00 58.91 126 LEU A N 1
ATOM 924 C CA . LEU A 1 126 ? 23.223 -13.702 -24.052 1.00 58.91 126 LEU A CA 1
ATOM 925 C C . LEU A 1 126 ? 23.704 -15.155 -24.130 1.00 58.91 126 LEU A C 1
ATOM 927 O O . LEU A 1 126 ? 23.573 -15.775 -25.188 1.00 58.91 126 LEU A O 1
ATOM 931 N N . ASP A 1 127 ? 24.146 -15.720 -23.009 1.00 60.28 127 ASP A N 1
ATOM 932 C CA . ASP A 1 127 ? 24.507 -17.134 -22.883 1.00 60.28 127 ASP A CA 1
ATOM 933 C C . ASP A 1 127 ? 23.288 -18.054 -23.072 1.00 60.28 127 ASP A C 1
ATOM 935 O O . ASP A 1 127 ? 23.363 -19.074 -23.764 1.00 60.28 127 ASP A O 1
ATOM 939 N N . LEU A 1 128 ? 22.129 -17.663 -22.533 1.00 57.66 128 LEU A N 1
ATOM 940 C CA . LEU A 1 128 ? 20.867 -18.386 -22.696 1.00 57.66 128 LEU A CA 1
ATOM 941 C C . LEU A 1 128 ? 20.409 -18.433 -24.167 1.00 57.66 128 LEU A C 1
ATOM 943 O O . LEU A 1 128 ? 20.004 -19.487 -24.662 1.00 57.66 128 LEU A O 1
ATOM 947 N N . VAL A 1 129 ? 20.504 -17.312 -24.890 1.00 51.12 129 VAL A N 1
ATOM 948 C CA . VAL A 1 129 ? 20.168 -17.230 -26.325 1.00 51.12 129 VAL A CA 1
ATOM 949 C C . VAL A 1 129 ? 21.186 -17.993 -27.180 1.00 51.12 1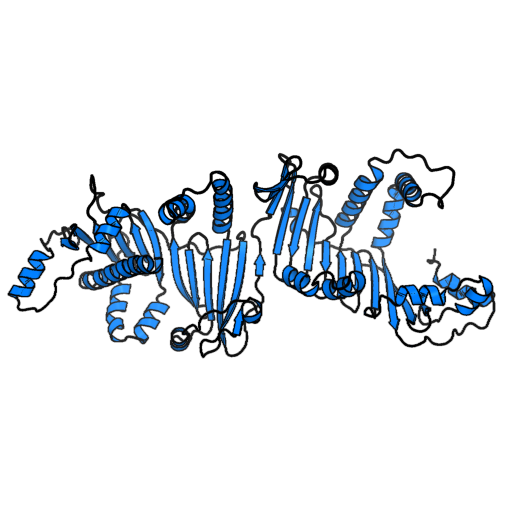29 VAL A C 1
ATOM 951 O O . VAL A 1 129 ? 20.792 -18.686 -28.124 1.00 51.12 129 VAL A O 1
ATOM 954 N N . ALA A 1 130 ? 22.477 -17.921 -26.841 1.00 50.78 130 ALA A N 1
ATOM 955 C CA . ALA A 1 130 ? 23.536 -18.669 -27.519 1.00 50.78 130 ALA A CA 1
ATOM 956 C C . ALA A 1 130 ? 23.346 -20.192 -27.398 1.00 50.78 130 ALA A C 1
ATOM 958 O O . ALA A 1 130 ? 23.589 -20.919 -28.361 1.00 50.78 130 ALA A O 1
ATOM 959 N N . GLY A 1 131 ? 22.831 -20.672 -26.260 1.00 51.41 131 GLY A N 1
ATOM 960 C CA . GLY A 1 131 ? 22.484 -22.082 -26.059 1.00 51.41 131 GLY A CA 1
ATOM 961 C C . GLY A 1 131 ? 21.337 -22.592 -26.944 1.00 51.41 131 GLY A C 1
ATOM 962 O O . GLY A 1 131 ? 21.275 -23.789 -27.227 1.00 51.41 131 GLY A O 1
ATOM 963 N N . PHE A 1 132 ? 20.442 -21.710 -27.406 1.00 43.88 132 PHE A N 1
ATOM 964 C CA . PHE A 1 132 ? 19.284 -22.072 -28.238 1.00 43.88 132 PHE A CA 1
ATOM 965 C C . PHE A 1 132 ? 19.574 -22.000 -29.745 1.00 43.88 132 PHE A C 1
ATOM 967 O O . PHE A 1 132 ? 19.000 -22.763 -30.525 1.00 43.88 132 PHE A O 1
ATOM 974 N N . VAL A 1 133 ? 20.476 -21.106 -30.162 1.00 44.00 133 VAL A N 1
ATOM 975 C CA . VAL A 1 133 ? 20.915 -20.960 -31.558 1.00 44.00 133 VAL A CA 1
ATOM 976 C C . VAL A 1 133 ? 22.447 -21.029 -31.604 1.00 44.00 133 VAL A C 1
ATOM 978 O O . VAL A 1 133 ? 23.107 -19.989 -31.551 1.00 44.00 133 VAL A O 1
ATOM 981 N N . PRO A 1 134 ? 23.036 -22.235 -31.712 1.00 51.00 134 PRO A N 1
ATOM 982 C CA . PRO A 1 134 ? 24.490 -22.428 -31.706 1.00 51.00 134 PRO A CA 1
ATOM 983 C C . PRO A 1 134 ? 25.218 -21.618 -32.789 1.00 51.00 134 PRO A C 1
ATOM 985 O O . PRO A 1 134 ? 26.362 -21.204 -32.619 1.00 51.00 134 PRO A O 1
ATOM 988 N N . GLU A 1 135 ? 24.549 -21.333 -33.908 1.00 43.12 135 GLU A N 1
ATOM 989 C CA . GLU A 1 135 ? 25.072 -20.502 -34.997 1.00 43.12 135 GLU A CA 1
ATOM 990 C C . GLU A 1 135 ? 25.270 -19.030 -34.596 1.00 43.12 135 GLU A C 1
ATOM 992 O O . GLU A 1 135 ? 26.032 -18.311 -35.246 1.00 43.12 135 GLU A O 1
ATOM 997 N N . LEU A 1 136 ? 24.603 -18.574 -33.532 1.00 39.09 136 LEU A N 1
ATOM 998 C CA . LEU A 1 136 ? 24.744 -17.231 -32.978 1.00 39.09 136 LEU A CA 1
ATOM 999 C C . LEU A 1 136 ? 25.800 -17.151 -31.876 1.00 39.09 136 LEU A C 1
ATOM 1001 O O . LEU A 1 136 ? 26.203 -16.044 -31.555 1.00 39.09 136 LEU A O 1
ATOM 1005 N N . GLU A 1 137 ? 26.320 -18.259 -31.348 1.00 47.19 137 GLU A N 1
ATOM 1006 C CA . GLU A 1 137 ? 27.312 -18.265 -30.259 1.00 47.19 137 GLU A CA 1
ATOM 1007 C C . GLU A 1 137 ? 28.577 -17.462 -30.630 1.00 47.19 137 GLU A C 1
ATOM 1009 O O . GLU A 1 137 ? 29.077 -16.639 -29.860 1.00 47.19 137 GLU A O 1
ATOM 1014 N N . THR A 1 138 ? 29.049 -17.606 -31.874 1.00 49.34 138 THR A N 1
ATOM 1015 C CA . THR A 1 138 ? 30.210 -16.855 -32.390 1.00 49.34 138 THR A CA 1
ATOM 1016 C C . THR A 1 138 ? 29.883 -15.383 -32.671 1.00 49.34 138 THR A C 1
ATOM 1018 O O . THR A 1 138 ? 30.751 -14.519 -32.540 1.00 49.34 138 THR A O 1
ATOM 1021 N N . LEU A 1 139 ? 28.632 -15.086 -33.045 1.00 44.78 139 LEU A N 1
ATOM 1022 C CA . LEU A 1 139 ? 28.144 -13.730 -33.313 1.00 44.78 139 LEU A CA 1
ATOM 1023 C C . LEU A 1 139 ? 27.904 -12.961 -32.003 1.00 44.78 139 LEU A C 1
ATOM 1025 O O . LEU A 1 139 ? 28.310 -11.810 -31.890 1.00 44.78 139 LEU A O 1
ATOM 1029 N N . ILE A 1 140 ? 27.306 -13.611 -31.003 1.00 49.75 140 ILE A N 1
ATOM 1030 C CA . ILE A 1 140 ? 27.008 -13.102 -29.659 1.00 49.75 140 ILE A CA 1
ATOM 1031 C C . ILE A 1 140 ? 28.309 -12.879 -28.882 1.00 49.75 140 ILE A C 1
ATOM 1033 O O . ILE A 1 140 ? 28.514 -11.794 -28.341 1.00 49.75 140 ILE A O 1
ATOM 1037 N N . GLY A 1 141 ? 29.256 -13.824 -28.935 1.00 50.59 141 GLY A N 1
ATOM 1038 C CA . GLY A 1 141 ? 30.592 -13.642 -28.357 1.00 50.59 141 GLY A CA 1
ATOM 1039 C C . GLY A 1 141 ? 31.389 -12.488 -28.989 1.00 50.59 141 GLY A C 1
ATOM 1040 O O . GLY A 1 141 ? 32.199 -11.852 -28.311 1.00 50.59 141 GLY A O 1
ATOM 1041 N N . GLY A 1 142 ? 31.144 -12.178 -30.270 1.00 53.09 142 GLY A N 1
ATOM 1042 C CA . GLY A 1 142 ? 31.682 -10.995 -30.954 1.00 53.09 142 GLY A CA 1
ATOM 1043 C C . GLY A 1 142 ? 30.942 -9.700 -30.596 1.00 53.09 142 GLY A C 1
ATOM 1044 O O . GLY A 1 142 ? 31.571 -8.666 -30.369 1.00 53.09 142 GLY A O 1
ATOM 1045 N N . LEU A 1 143 ? 29.614 -9.749 -30.478 1.00 50.00 143 LEU A N 1
ATOM 1046 C CA . LEU A 1 143 ? 28.786 -8.621 -30.051 1.00 50.00 143 LEU A CA 1
ATOM 1047 C C . LEU A 1 143 ? 29.168 -8.170 -28.639 1.00 50.00 143 LEU A C 1
ATOM 1049 O O . LEU A 1 143 ? 29.369 -6.976 -28.437 1.00 50.00 143 LEU A O 1
ATOM 1053 N N . ASN A 1 144 ? 29.386 -9.085 -27.693 1.00 52.88 144 ASN A N 1
ATOM 1054 C CA . ASN A 1 144 ? 29.726 -8.723 -26.311 1.00 52.88 144 ASN A CA 1
ATOM 1055 C C . ASN A 1 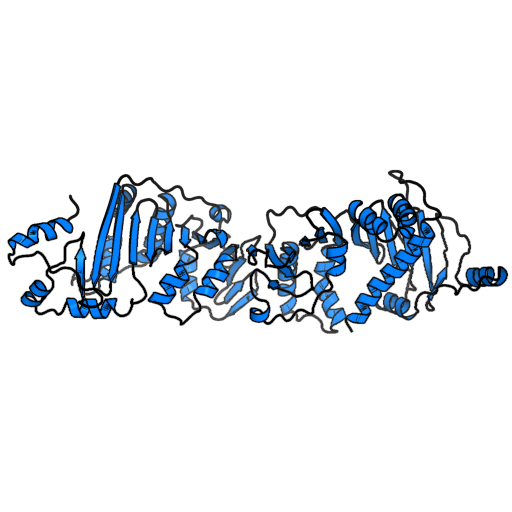144 ? 31.053 -7.954 -26.169 1.00 52.88 144 ASN A C 1
ATOM 1057 O O . ASN A 1 144 ? 31.252 -7.201 -25.222 1.00 52.88 144 ASN A O 1
ATOM 1061 N N . ARG A 1 145 ? 31.952 -8.067 -27.155 1.00 52.22 145 ARG A N 1
ATOM 1062 C CA . ARG A 1 145 ? 33.294 -7.461 -27.129 1.00 52.22 145 ARG A CA 1
ATOM 1063 C C . ARG A 1 145 ? 33.439 -6.199 -27.976 1.00 52.22 145 ARG A C 1
ATOM 1065 O O . ARG A 1 145 ? 34.549 -5.686 -28.095 1.00 52.22 145 ARG A O 1
ATOM 1072 N N . THR A 1 146 ? 32.364 -5.706 -28.589 1.00 58.72 146 THR A N 1
ATOM 1073 C CA . THR A 1 146 ? 32.443 -4.636 -29.596 1.00 58.72 146 THR A CA 1
ATOM 1074 C C . THR A 1 146 ? 31.800 -3.326 -29.140 1.00 58.72 146 THR A C 1
ATOM 1076 O O . THR A 1 146 ? 30.691 -3.303 -28.606 1.00 58.72 146 THR A O 1
ATOM 1079 N N . TYR A 1 147 ? 32.529 -2.226 -29.374 1.00 68.25 147 TYR A N 1
ATOM 1080 C CA . TYR A 1 147 ? 32.082 -0.838 -29.217 1.00 68.25 147 TYR A CA 1
ATOM 1081 C C . TYR A 1 147 ? 31.780 -0.246 -30.596 1.00 68.25 147 TYR A C 1
ATOM 1083 O O . TYR A 1 147 ? 32.698 0.072 -31.360 1.00 68.25 147 TYR A O 1
ATOM 1091 N N . VAL A 1 148 ? 30.499 -0.108 -30.934 1.00 69.38 148 VAL A N 1
ATOM 1092 C CA . VAL A 1 148 ? 30.057 0.346 -32.262 1.00 69.38 148 VAL A CA 1
ATOM 1093 C C . VAL A 1 148 ? 28.943 1.372 -32.113 1.00 69.38 148 VAL A C 1
ATOM 1095 O O . VAL A 1 148 ? 28.005 1.178 -31.342 1.00 69.38 148 VAL A O 1
ATOM 1098 N N . ALA A 1 149 ? 29.032 2.446 -32.891 1.00 72.50 149 ALA A N 1
ATOM 1099 C CA . ALA A 1 149 ? 27.974 3.430 -33.051 1.00 72.50 149 ALA A CA 1
ATOM 1100 C C . ALA A 1 149 ? 27.510 3.426 -34.507 1.00 72.50 149 ALA A C 1
ATOM 1102 O O . ALA A 1 149 ? 28.290 3.681 -35.423 1.00 72.50 149 ALA A O 1
ATOM 1103 N N . VAL A 1 150 ? 26.235 3.132 -34.730 1.00 71.12 150 VAL A N 1
ATOM 1104 C CA . VAL A 1 150 ? 25.615 3.168 -36.054 1.00 71.12 150 VAL A CA 1
ATOM 1105 C C . VAL A 1 150 ? 24.560 4.251 -36.052 1.00 71.12 150 VAL A C 1
ATOM 1107 O O . VAL A 1 150 ? 23.716 4.283 -35.163 1.00 71.12 150 VAL A O 1
ATOM 1110 N N . GLY A 1 151 ? 24.557 5.117 -37.056 1.00 70.06 151 GLY A N 1
ATOM 1111 C CA . GLY A 1 151 ? 23.504 6.108 -37.208 1.00 70.06 151 GLY A CA 1
ATOM 1112 C C . GLY A 1 151 ? 23.017 6.249 -38.637 1.00 70.06 151 GLY A C 1
ATOM 1113 O O . GLY A 1 151 ? 23.766 6.067 -39.593 1.00 70.06 151 GLY A O 1
ATOM 1114 N N . ILE A 1 152 ? 21.743 6.601 -38.757 1.00 76.25 152 ILE A N 1
ATOM 1115 C CA . ILE A 1 152 ? 21.019 6.882 -39.989 1.00 76.25 152 ILE A CA 1
ATOM 1116 C C . ILE A 1 152 ? 20.601 8.352 -39.974 1.00 76.25 152 ILE A C 1
ATOM 1118 O O . ILE A 1 152 ? 19.974 8.824 -39.024 1.00 76.25 152 ILE A O 1
ATOM 1122 N N . GLN A 1 153 ? 20.966 9.082 -41.021 1.00 82.94 153 GLN A N 1
ATOM 1123 C CA . GLN A 1 153 ? 20.517 10.440 -41.280 1.00 82.94 153 GLN A CA 1
ATOM 1124 C C . GLN A 1 153 ? 19.430 10.393 -42.350 1.00 82.94 153 GLN A C 1
ATOM 1126 O O . GLN A 1 153 ? 19.665 9.908 -43.458 1.00 82.94 153 GLN A O 1
ATOM 1131 N N . PHE A 1 154 ? 18.246 10.885 -42.002 1.00 79.50 154 PHE A N 1
ATOM 1132 C CA . PHE A 1 154 ? 17.100 10.960 -42.900 1.00 79.50 154 PHE A CA 1
ATOM 1133 C C . PHE A 1 154 ? 17.083 12.294 -43.664 1.00 79.50 154 PHE A C 1
ATOM 1135 O O . PHE A 1 154 ? 17.689 13.274 -43.211 1.00 79.50 154 PHE A O 1
ATOM 1142 N N . PRO A 1 155 ? 16.373 12.365 -44.805 1.00 82.75 155 PRO A N 1
ATOM 1143 C CA . PRO A 1 155 ? 16.110 13.627 -45.487 1.00 82.75 155 PRO A CA 1
ATOM 1144 C C . PRO A 1 155 ? 15.426 14.629 -44.545 1.00 82.75 155 PRO A C 1
ATOM 1146 O O . PRO A 1 155 ? 14.601 14.249 -43.719 1.00 82.75 155 PRO A O 1
ATOM 1149 N N . ALA A 1 156 ? 15.743 15.917 -44.666 1.00 79.12 156 ALA A N 1
ATOM 1150 C CA . ALA A 1 156 ? 15.153 16.961 -43.831 1.00 79.12 156 ALA A CA 1
ATOM 1151 C C . ALA A 1 156 ? 14.586 18.094 -44.690 1.00 79.12 156 ALA A C 1
ATOM 1153 O O . ALA A 1 156 ? 15.221 18.556 -45.639 1.00 79.12 156 ALA A O 1
ATOM 1154 N N . THR A 1 157 ? 13.412 18.605 -44.319 1.00 68.44 157 THR A N 1
ATOM 1155 C CA . THR A 1 157 ? 12.825 19.819 -44.901 1.00 68.44 157 THR A CA 1
ATOM 1156 C C . THR A 1 157 ? 13.484 21.062 -44.289 1.00 68.44 157 THR A C 1
ATOM 1158 O O . THR A 1 157 ? 12.853 21.811 -43.548 1.00 68.44 157 THR A O 1
ATOM 1161 N N . GLY A 1 158 ? 14.786 21.259 -44.513 1.00 70.44 158 GLY A N 1
ATOM 1162 C CA . GLY A 1 158 ? 15.546 22.368 -43.926 1.00 70.44 158 GLY A CA 1
ATOM 1163 C C . GLY A 1 158 ? 17.042 22.088 -43.787 1.00 70.44 158 GLY A C 1
ATOM 1164 O O . GLY A 1 158 ? 17.586 21.212 -44.454 1.00 70.44 158 GLY A O 1
ATOM 1165 N N . ALA A 1 159 ? 17.722 22.851 -42.924 1.00 74.12 159 ALA A N 1
ATOM 1166 C CA . ALA A 1 159 ? 19.117 22.577 -42.588 1.00 74.12 159 ALA A CA 1
ATOM 1167 C C . ALA A 1 159 ? 19.209 21.227 -41.864 1.00 74.12 159 ALA A C 1
ATOM 1169 O O . ALA A 1 159 ? 18.607 21.057 -40.805 1.00 74.12 159 ALA A O 1
ATOM 1170 N N . ALA A 1 160 ? 19.946 20.284 -42.450 1.00 77.00 160 ALA A N 1
ATOM 1171 C CA . ALA A 1 160 ? 20.092 18.949 -41.896 1.00 77.00 160 ALA A CA 1
ATOM 1172 C C . ALA A 1 160 ? 20.851 18.993 -40.562 1.00 77.00 160 ALA A C 1
ATOM 1174 O O . ALA A 1 160 ? 21.945 19.559 -40.477 1.00 77.00 160 ALA A O 1
ATOM 1175 N N . LEU A 1 161 ? 20.281 18.374 -39.529 1.00 79.75 161 LEU A N 1
ATOM 1176 C CA . LEU A 1 161 ? 20.942 18.184 -38.245 1.00 79.75 161 LEU A CA 1
ATOM 1177 C C . LEU A 1 161 ? 22.159 17.256 -38.433 1.00 79.75 161 LEU A C 1
ATOM 1179 O O . LEU A 1 161 ? 21.984 16.124 -38.891 1.00 79.75 161 LEU A O 1
ATOM 1183 N N . PRO A 1 162 ? 23.391 17.690 -38.101 1.00 82.88 162 PRO A N 1
ATOM 1184 C CA . PRO A 1 162 ? 24.559 16.823 -38.196 1.00 82.88 162 PRO A CA 1
ATOM 1185 C C . PRO A 1 162 ? 24.455 15.687 -37.176 1.00 82.88 162 PRO A C 1
ATOM 1187 O O . PRO A 1 162 ? 24.126 15.925 -36.018 1.00 82.88 162 PRO A O 1
ATOM 1190 N N . MET A 1 163 ? 24.757 14.459 -37.592 1.00 80.00 163 MET A N 1
ATOM 1191 C CA . MET A 1 163 ? 24.731 13.289 -36.714 1.00 80.00 163 MET A CA 1
ATOM 1192 C C . MET A 1 163 ? 25.843 13.343 -35.665 1.00 80.00 163 MET A C 1
ATOM 1194 O O . MET A 1 163 ? 27.023 13.447 -36.009 1.00 80.00 163 MET A O 1
ATOM 1198 N N . SER A 1 164 ? 25.455 13.219 -34.397 1.00 81.75 164 SER A N 1
ATOM 1199 C CA . SER A 1 164 ? 26.354 13.111 -33.250 1.00 81.75 164 SER A CA 1
ATOM 1200 C C . SER A 1 164 ? 26.056 11.839 -32.463 1.00 81.75 164 SER A C 1
ATOM 1202 O O . SER A 1 164 ? 24.898 11.482 -32.249 1.00 81.75 164 SER A O 1
ATOM 1204 N N . PHE A 1 165 ? 27.124 11.186 -32.012 1.00 78.44 165 PHE A N 1
ATOM 1205 C CA . PHE A 1 165 ? 27.086 10.025 -31.131 1.00 78.44 165 PHE A CA 1
ATOM 1206 C C . PHE A 1 165 ? 27.591 10.375 -29.732 1.00 78.44 165 PHE A C 1
ATOM 1208 O O . PHE A 1 165 ? 28.116 9.504 -29.059 1.00 78.44 165 PHE A O 1
ATOM 1215 N N . GLU A 1 166 ? 27.510 11.630 -29.287 1.00 79.69 166 GLU A N 1
ATOM 1216 C CA . GLU A 1 166 ? 27.984 12.020 -27.947 1.00 79.69 166 GLU A CA 1
ATOM 1217 C C . GLU A 1 166 ? 26.949 11.752 -26.844 1.00 79.69 166 GLU A C 1
ATOM 1219 O O . GLU A 1 166 ? 27.312 11.585 -25.683 1.00 79.69 166 GLU A O 1
ATOM 1224 N N . GLY A 1 167 ? 25.660 11.672 -27.193 1.00 73.69 167 GLY A N 1
ATOM 1225 C CA . GLY A 1 167 ? 24.589 11.424 -26.229 1.00 73.69 167 GLY A CA 1
ATOM 1226 C C . GLY A 1 167 ? 24.730 10.058 -25.552 1.00 73.69 167 GLY A C 1
ATOM 1227 O O . GLY A 1 167 ? 24.874 9.036 -26.225 1.00 73.69 167 GLY A O 1
ATOM 1228 N N . ARG A 1 168 ? 24.682 10.030 -24.218 1.00 77.38 168 ARG A N 1
ATOM 1229 C CA . ARG A 1 168 ? 24.659 8.805 -23.409 1.00 77.38 168 ARG A CA 1
ATOM 1230 C C . ARG A 1 168 ? 23.575 8.909 -22.353 1.00 77.38 168 ARG A C 1
ATOM 1232 O O . ARG A 1 168 ? 23.514 9.903 -21.635 1.00 77.38 168 ARG A O 1
ATOM 1239 N N . MET A 1 169 ? 22.768 7.865 -22.239 1.00 71.94 169 MET A N 1
ATOM 1240 C CA . MET A 1 169 ? 21.975 7.573 -21.056 1.00 71.94 169 MET A CA 1
ATOM 1241 C C . MET A 1 169 ? 22.732 6.507 -20.262 1.00 71.94 169 MET A C 1
ATOM 1243 O O . MET A 1 169 ? 23.268 5.556 -20.837 1.00 71.94 169 MET A O 1
ATOM 1247 N N . GLY A 1 170 ? 22.846 6.700 -18.948 1.00 67.00 170 GLY A N 1
ATOM 1248 C CA . GLY A 1 170 ? 23.371 5.656 -18.071 1.00 67.00 170 GLY A CA 1
ATOM 1249 C C . GLY A 1 170 ? 22.426 4.453 -18.031 1.00 67.00 170 GLY A C 1
ATOM 1250 O O . GLY A 1 170 ? 21.282 4.540 -18.478 1.00 67.00 170 GLY A O 1
ATOM 1251 N N . ALA A 1 171 ? 22.885 3.340 -17.456 1.00 60.28 171 ALA A N 1
ATOM 1252 C CA . ALA A 1 171 ? 21.962 2.291 -17.031 1.00 60.28 171 ALA A CA 1
ATOM 1253 C C . ALA A 1 171 ? 20.892 2.902 -16.107 1.00 60.28 171 ALA A C 1
ATOM 1255 O O . ALA A 1 171 ? 21.199 3.839 -15.359 1.00 60.28 171 ALA A O 1
ATOM 1256 N N . ALA A 1 172 ? 19.652 2.397 -16.171 1.00 57.25 172 ALA A N 1
ATOM 1257 C CA . ALA A 1 172 ? 18.601 2.861 -15.270 1.00 57.25 172 ALA A CA 1
ATOM 1258 C C . ALA A 1 172 ? 19.123 2.771 -13.824 1.00 57.25 172 ALA A C 1
ATOM 1260 O O . ALA A 1 172 ? 19.683 1.733 -13.454 1.00 57.25 172 ALA A O 1
ATOM 1261 N N . PRO A 1 173 ? 19.003 3.834 -13.008 1.00 52.94 173 PRO A N 1
ATOM 1262 C CA . PRO A 1 173 ? 19.337 3.719 -11.600 1.00 52.94 173 PRO A CA 1
ATOM 1263 C C . PRO A 1 173 ? 18.477 2.608 -10.996 1.00 52.94 173 PRO A C 1
ATOM 1265 O O . PRO A 1 173 ? 17.272 2.556 -11.241 1.00 52.94 173 PRO A O 1
ATOM 1268 N N . ALA A 1 174 ? 19.096 1.720 -10.213 1.00 49.69 174 ALA A N 1
ATOM 1269 C CA . ALA A 1 174 ? 18.347 0.782 -9.392 1.00 49.69 174 ALA A CA 1
ATOM 1270 C C . ALA A 1 174 ? 17.398 1.607 -8.517 1.00 49.69 174 ALA A C 1
ATOM 1272 O O . ALA A 1 174 ? 17.848 2.426 -7.713 1.00 49.69 174 ALA A O 1
ATOM 1273 N N . VAL A 1 175 ? 16.094 1.456 -8.736 1.00 47.50 175 VAL A N 1
ATOM 1274 C CA . VAL A 1 175 ? 15.106 2.259 -8.024 1.00 47.50 175 VAL A CA 1
ATOM 1275 C C . VAL A 1 175 ? 15.112 1.825 -6.565 1.00 47.50 175 VAL A C 1
ATOM 1277 O O . VAL A 1 175 ? 14.749 0.700 -6.225 1.00 47.50 175 VAL A O 1
ATOM 1280 N N . THR A 1 176 ? 15.608 2.707 -5.701 1.00 43.69 176 THR A N 1
ATOM 1281 C CA . THR A 1 176 ? 15.529 2.550 -4.251 1.00 43.69 176 THR A CA 1
ATOM 1282 C C . THR A 1 176 ? 14.131 2.945 -3.791 1.00 43.69 176 THR A C 1
ATOM 1284 O O . THR A 1 176 ? 13.659 4.042 -4.082 1.00 43.69 176 THR A O 1
ATOM 1287 N N . VAL A 1 177 ? 13.493 2.011 -3.092 1.00 49.16 177 VAL A N 1
ATOM 1288 C CA . VAL A 1 177 ? 12.041 1.827 -2.930 1.00 49.16 177 VAL A CA 1
ATOM 1289 C C . VAL A 1 177 ? 11.389 2.768 -1.901 1.00 49.16 177 VAL A C 1
ATOM 1291 O O . VAL A 1 177 ? 10.177 2.749 -1.733 1.00 49.16 177 VAL A O 1
ATOM 1294 N N . ASP A 1 178 ? 12.138 3.636 -1.227 1.00 48.94 178 ASP A N 1
ATOM 1295 C CA . ASP A 1 178 ? 11.664 4.189 0.051 1.00 48.94 178 ASP A CA 1
ATOM 1296 C C . ASP A 1 178 ? 10.531 5.240 -0.029 1.00 48.94 178 ASP A C 1
ATOM 1298 O O . ASP A 1 178 ? 9.991 5.602 1.015 1.00 48.94 178 ASP A O 1
ATOM 1302 N N . SER A 1 179 ? 10.114 5.695 -1.223 1.00 50.59 179 SER A N 1
ATOM 1303 C CA . SER A 1 179 ? 9.070 6.736 -1.359 1.00 50.59 179 SER A CA 1
ATOM 1304 C C . SER A 1 179 ? 8.098 6.568 -2.537 1.00 50.59 179 SER A C 1
ATOM 1306 O O . SER A 1 179 ? 7.345 7.499 -2.830 1.00 50.59 179 SER A O 1
ATOM 1308 N N . ALA A 1 180 ? 8.112 5.434 -3.247 1.00 64.25 180 ALA A N 1
ATOM 1309 C CA . ALA A 1 180 ? 7.303 5.269 -4.457 1.00 64.25 180 ALA A CA 1
ATOM 1310 C C . ALA A 1 180 ? 5.926 4.647 -4.167 1.00 64.25 180 ALA A C 1
ATOM 1312 O O . ALA A 1 180 ? 5.811 3.710 -3.381 1.00 64.25 180 ALA A O 1
ATOM 1313 N N . THR A 1 181 ? 4.877 5.143 -4.826 1.00 76.31 181 THR A N 1
ATOM 1314 C CA . THR A 1 181 ? 3.578 4.468 -4.902 1.00 76.31 181 THR A CA 1
ATOM 1315 C C . THR A 1 181 ? 3.773 3.108 -5.555 1.00 76.31 181 THR A C 1
ATOM 1317 O O . THR A 1 181 ? 4.146 3.023 -6.720 1.00 76.31 181 THR A O 1
ATOM 1320 N N . MET A 1 182 ? 3.551 2.044 -4.797 1.00 82.88 182 MET A N 1
ATOM 1321 C CA . MET A 1 182 ? 3.756 0.673 -5.222 1.00 82.88 182 MET A CA 1
ATOM 1322 C C . MET A 1 182 ? 2.432 0.032 -5.622 1.00 82.88 182 MET A C 1
ATOM 1324 O O . MET A 1 182 ? 1.446 0.097 -4.889 1.00 82.88 182 MET A O 1
ATOM 1328 N N . VAL A 1 183 ? 2.428 -0.613 -6.782 1.00 82.56 183 VAL A N 1
ATOM 1329 C CA . VAL A 1 183 ? 1.335 -1.475 -7.231 1.00 82.56 183 VAL A CA 1
ATOM 1330 C C . VAL A 1 183 ? 1.916 -2.853 -7.494 1.00 82.56 183 VAL A C 1
ATOM 1332 O O . VAL A 1 183 ? 2.639 -3.030 -8.472 1.00 82.56 183 VAL A O 1
ATOM 1335 N N . ASP A 1 184 ? 1.591 -3.820 -6.646 1.00 85.88 184 ASP A N 1
ATOM 1336 C CA . ASP A 1 184 ? 1.996 -5.212 -6.814 1.00 85.88 184 ASP A CA 1
ATOM 1337 C C . ASP A 1 184 ? 0.822 -6.025 -7.348 1.00 85.88 184 ASP A C 1
ATOM 1339 O O . ASP A 1 184 ? -0.244 -6.098 -6.729 1.00 85.88 184 ASP A O 1
ATOM 1343 N N . VAL A 1 185 ? 1.012 -6.662 -8.501 1.00 85.06 185 VAL A N 1
ATOM 1344 C CA . VAL A 1 185 ? 0.022 -7.565 -9.090 1.00 85.06 185 VAL A CA 1
ATOM 1345 C C . VAL A 1 185 ? 0.708 -8.849 -9.513 1.00 85.06 185 VAL A C 1
ATOM 1347 O O . VAL A 1 185 ? 1.624 -8.847 -10.334 1.00 85.06 185 VAL A O 1
ATOM 1350 N N . GLY A 1 186 ? 0.229 -9.964 -8.974 1.00 85.38 186 GLY A N 1
ATOM 1351 C CA . GLY A 1 186 ? 0.648 -11.286 -9.406 1.00 85.38 186 GLY A CA 1
ATOM 1352 C C . GLY A 1 186 ? -0.341 -11.918 -10.382 1.00 85.38 186 GLY A C 1
ATOM 1353 O O . GLY A 1 186 ? -1.540 -11.647 -10.328 1.00 85.38 186 GLY A O 1
ATOM 1354 N N . VAL A 1 187 ? 0.146 -12.792 -11.254 1.00 87.31 187 VAL A N 1
ATOM 1355 C CA . VAL A 1 187 ? -0.670 -13.653 -12.115 1.00 87.31 187 VAL A CA 1
ATOM 1356 C C . VAL A 1 187 ? -0.089 -15.060 -12.123 1.00 87.31 187 VAL A C 1
ATOM 1358 O O . VAL A 1 187 ? 1.129 -15.223 -12.185 1.00 87.31 187 VAL A O 1
ATOM 1361 N N . THR A 1 188 ? -0.944 -16.080 -12.115 1.00 88.38 188 THR A N 1
ATOM 1362 C CA . THR A 1 188 ? -0.517 -17.465 -12.359 1.00 88.38 188 THR A CA 1
ATOM 1363 C C . THR A 1 188 ? -1.142 -18.003 -13.631 1.00 88.38 188 THR A C 1
ATOM 1365 O O . THR A 1 188 ? -2.358 -17.943 -13.839 1.00 88.38 188 THR A O 1
ATOM 1368 N N . MET A 1 189 ? -0.293 -18.589 -14.464 1.00 86.81 189 MET A N 1
ATOM 1369 C CA . MET A 1 189 ? -0.650 -19.302 -15.678 1.00 86.81 189 MET A CA 1
ATOM 1370 C C . MET A 1 189 ? -0.289 -20.776 -15.530 1.00 86.81 189 MET A C 1
ATOM 1372 O O . MET A 1 189 ? 0.745 -21.103 -14.956 1.00 86.81 189 MET A O 1
ATOM 1376 N N . SER A 1 190 ? -1.111 -21.670 -16.066 1.00 87.06 190 SER A N 1
ATOM 1377 C CA . SER A 1 190 ? -0.755 -23.081 -16.162 1.00 87.06 190 SER A CA 1
ATOM 1378 C C . SER A 1 190 ? 0.249 -23.334 -17.291 1.00 87.06 190 SER A C 1
ATOM 1380 O O . SER A 1 190 ? 0.336 -22.529 -18.223 1.00 87.06 190 SER A O 1
ATOM 1382 N N . PRO A 1 191 ? 0.976 -24.467 -17.243 1.00 83.62 191 PRO A N 1
ATOM 1383 C CA . PRO A 1 191 ? 1.910 -24.890 -18.295 1.00 83.62 191 PRO A CA 1
ATOM 1384 C C . PRO A 1 191 ? 1.323 -24.882 -19.720 1.00 83.62 191 PRO A C 1
ATOM 1386 O O . PRO A 1 191 ? 1.996 -24.585 -20.699 1.00 83.62 191 PRO A O 1
ATOM 1389 N N . ASP A 1 192 ? 0.022 -25.143 -19.865 1.00 82.12 192 ASP A N 1
ATOM 1390 C CA . ASP A 1 192 ? -0.691 -25.091 -21.149 1.00 82.12 192 ASP A CA 1
ATOM 1391 C C . ASP A 1 192 ? -1.089 -23.667 -21.595 1.00 82.12 192 ASP A C 1
ATOM 1393 O O . ASP A 1 192 ? -1.791 -23.507 -22.594 1.00 82.12 192 ASP A O 1
ATOM 1397 N N . GLY A 1 193 ? -0.655 -22.621 -20.885 1.00 73.31 193 GLY A N 1
ATOM 1398 C CA . GLY A 1 193 ? -0.890 -21.217 -21.236 1.00 73.31 193 GLY A CA 1
ATOM 1399 C C . GLY A 1 193 ? -2.264 -20.676 -20.830 1.00 73.31 193 GLY A C 1
ATOM 1400 O O . GLY A 1 193 ? -2.657 -19.587 -21.270 1.00 73.31 193 GLY A O 1
ATOM 1401 N N . ARG A 1 194 ? -3.020 -21.407 -19.999 1.00 82.81 194 ARG A N 1
ATOM 1402 C CA . ARG A 1 194 ? -4.303 -20.945 -19.450 1.00 82.81 194 ARG A CA 1
ATOM 1403 C C . ARG A 1 194 ? -4.067 -20.098 -18.199 1.00 82.81 194 ARG A C 1
ATOM 1405 O O . ARG A 1 194 ? -3.362 -20.492 -17.280 1.00 82.81 194 ARG A O 1
ATOM 1412 N N . LEU A 1 195 ? -4.699 -18.930 -18.140 1.00 80.88 195 LEU A N 1
ATOM 1413 C CA . LEU A 1 195 ? -4.677 -18.085 -16.948 1.00 80.88 195 LEU A CA 1
ATOM 1414 C C . LEU A 1 195 ? -5.485 -18.752 -15.827 1.00 80.88 195 LEU A C 1
ATOM 1416 O O . LEU A 1 195 ? -6.674 -19.020 -16.006 1.00 80.88 195 LEU A O 1
ATOM 1420 N N . LEU A 1 196 ? -4.839 -19.041 -14.699 1.00 86.69 196 LEU A N 1
ATOM 1421 C CA . LEU A 1 196 ? -5.476 -19.662 -13.537 1.00 86.69 196 LEU A CA 1
ATOM 1422 C C . LEU A 1 196 ? -5.973 -18.622 -12.538 1.00 86.69 196 LEU A C 1
ATOM 1424 O O . LEU A 1 196 ? -7.008 -18.835 -11.914 1.00 86.69 196 LEU A O 1
ATOM 1428 N N . SER A 1 197 ? -5.225 -17.532 -12.364 1.00 86.25 197 SER A N 1
ATOM 1429 C CA . SER A 1 197 ? -5.507 -16.529 -11.343 1.00 86.25 197 SER A CA 1
ATOM 1430 C C . SER A 1 197 ? -4.817 -15.194 -11.644 1.00 86.25 197 SER A C 1
ATOM 1432 O O . SER A 1 197 ? -3.771 -15.151 -12.300 1.00 86.25 197 SER A O 1
ATOM 1434 N N . VAL A 1 198 ? -5.442 -14.105 -11.192 1.00 82.38 198 VAL A N 1
ATOM 1435 C CA . VAL A 1 198 ? -4.899 -12.739 -11.190 1.00 82.38 198 VAL A CA 1
ATOM 1436 C C . VAL A 1 198 ? -5.088 -12.178 -9.788 1.00 82.38 198 VAL A C 1
ATOM 1438 O O . VAL A 1 198 ? -6.218 -11.975 -9.344 1.00 82.38 198 VAL A O 1
ATOM 1441 N N . GLY A 1 199 ? -3.994 -11.943 -9.071 1.00 77.25 199 GLY A N 1
ATOM 1442 C CA . GLY A 1 199 ? -4.040 -11.481 -7.687 1.00 77.25 199 GLY A CA 1
ATOM 1443 C C . GLY A 1 199 ? -4.743 -12.466 -6.750 1.00 77.25 199 GLY A C 1
ATOM 1444 O O . GLY A 1 199 ? -5.470 -12.057 -5.847 1.00 77.25 199 GLY A O 1
ATOM 1445 N N . GLY A 1 200 ? -4.627 -13.768 -7.003 1.00 77.94 200 GLY A N 1
ATOM 1446 C CA . GLY A 1 200 ? -5.335 -14.787 -6.223 1.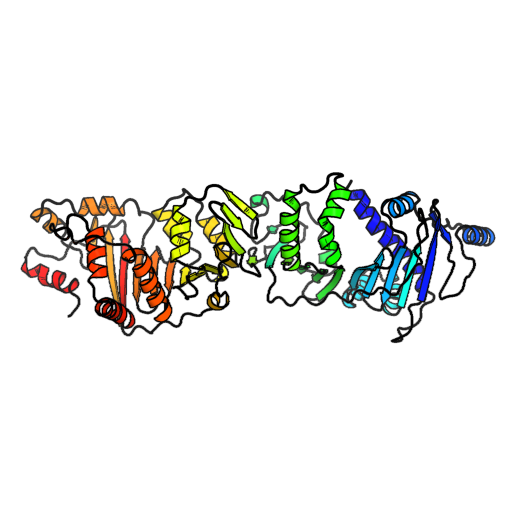00 77.94 200 GLY A CA 1
ATOM 1447 C C . GLY A 1 200 ? -6.848 -14.857 -6.483 1.00 77.94 200 GLY A C 1
ATOM 1448 O O . GLY A 1 200 ? -7.540 -15.583 -5.769 1.00 77.94 200 GLY A O 1
ATOM 1449 N N . MET A 1 201 ? -7.373 -14.112 -7.465 1.00 78.38 201 MET A N 1
ATOM 1450 C CA . MET A 1 201 ? -8.781 -14.143 -7.875 1.00 78.38 201 MET A CA 1
ATOM 1451 C C . MET A 1 201 ? -8.965 -14.916 -9.180 1.00 78.38 201 MET A C 1
ATOM 1453 O O . MET A 1 201 ? -8.115 -14.878 -10.074 1.00 78.38 201 MET A O 1
ATOM 1457 N N . ASP A 1 202 ? -10.123 -15.567 -9.316 1.00 79.81 202 ASP A N 1
ATOM 1458 C CA . ASP A 1 202 ? -10.516 -16.210 -10.570 1.00 79.81 202 ASP A CA 1
ATOM 1459 C C . ASP A 1 202 ? -10.666 -15.133 -11.667 1.00 79.81 202 ASP A C 1
ATOM 1461 O O . ASP A 1 202 ? -11.442 -14.185 -11.492 1.00 79.81 202 ASP A O 1
ATOM 1465 N N . PRO A 1 203 ? -9.979 -15.254 -12.820 1.00 74.00 203 PRO A N 1
ATOM 1466 C CA . PRO A 1 203 ? -10.083 -14.287 -13.912 1.00 74.00 203 PRO A CA 1
ATOM 1467 C C . PRO A 1 203 ? -11.520 -14.045 -14.396 1.00 74.00 203 PRO A C 1
ATOM 1469 O O . PRO A 1 203 ? -11.846 -12.941 -14.848 1.00 74.00 203 PRO A O 1
ATOM 1472 N N . ALA A 1 204 ? -12.404 -15.042 -14.269 1.00 73.00 204 ALA A N 1
ATOM 1473 C CA . ALA A 1 204 ? -13.818 -14.910 -14.607 1.00 73.00 204 ALA A CA 1
ATOM 1474 C C . ALA A 1 204 ? -14.537 -13.867 -13.736 1.00 73.00 204 ALA A C 1
ATOM 1476 O O . ALA A 1 204 ? -15.448 -13.194 -14.221 1.00 73.00 204 ALA A O 1
ATOM 1477 N N . GLN A 1 205 ? -14.115 -13.691 -12.480 1.00 67.25 205 GLN A N 1
ATOM 1478 C CA . GLN A 1 205 ? -14.682 -12.704 -11.554 1.00 67.25 205 GLN A CA 1
ATOM 1479 C C . GLN A 1 205 ? -14.270 -11.272 -11.908 1.00 67.25 205 GLN A C 1
ATOM 1481 O O . GLN A 1 205 ? -15.033 -10.338 -11.679 1.00 67.25 205 GLN A O 1
ATOM 1486 N N . LEU A 1 206 ? -13.101 -11.097 -12.527 1.00 65.56 206 LEU A N 1
ATOM 1487 C CA . LEU A 1 206 ? -12.606 -9.791 -12.967 1.00 65.56 206 LEU A CA 1
ATOM 1488 C C . LEU A 1 206 ? -13.220 -9.343 -14.303 1.00 65.56 206 LEU A C 1
ATOM 1490 O O . LEU A 1 206 ? -12.962 -8.232 -14.762 1.00 65.56 206 LEU A O 1
ATOM 1494 N N . GLY A 1 207 ? -14.008 -10.201 -14.961 1.00 58.44 207 GLY A N 1
ATOM 1495 C CA . GLY A 1 207 ? -14.498 -9.951 -16.320 1.00 58.44 207 GLY A CA 1
ATOM 1496 C C . GLY A 1 207 ? -13.368 -9.875 -17.355 1.00 58.44 207 GLY A C 1
ATOM 1497 O O . GLY A 1 207 ? -13.570 -9.376 -18.463 1.00 58.44 207 GLY A O 1
ATOM 1498 N N . VAL A 1 208 ? -12.174 -10.359 -17.000 1.00 57.84 208 VAL A N 1
ATOM 1499 C CA . VAL A 1 208 ? -10.969 -10.298 -17.821 1.00 57.84 208 VAL A CA 1
ATOM 1500 C C . VAL A 1 208 ? -10.791 -11.646 -18.519 1.00 57.84 208 VAL A C 1
ATOM 1502 O O . VAL A 1 208 ? -10.310 -12.615 -17.941 1.00 57.84 208 VAL A O 1
ATOM 1505 N N . ALA A 1 209 ? -11.158 -11.709 -19.799 1.00 54.19 209 ALA A N 1
ATOM 1506 C CA . ALA A 1 209 ? -10.801 -12.826 -20.669 1.00 54.19 209 ALA A CA 1
ATOM 1507 C C . ALA A 1 209 ? -9.486 -12.496 -21.391 1.00 54.19 209 ALA A C 1
ATOM 1509 O O . ALA A 1 209 ? -9.504 -11.935 -22.490 1.00 54.19 209 ALA A O 1
ATOM 1510 N N . LEU A 1 210 ? -8.337 -12.791 -20.771 1.00 56.81 210 LEU A N 1
ATOM 1511 C CA . LEU A 1 210 ? -7.062 -12.699 -21.489 1.00 56.81 210 LEU A CA 1
ATOM 1512 C C . LEU A 1 210 ? -6.961 -13.841 -22.516 1.00 56.81 210 LEU A C 1
ATOM 1514 O O . LEU A 1 210 ? -7.391 -14.963 -22.233 1.00 56.81 210 LEU A O 1
ATOM 1518 N N . PRO A 1 211 ? -6.411 -13.584 -23.716 1.00 55.78 211 PRO A N 1
ATOM 1519 C CA . PRO A 1 211 ? -6.090 -14.652 -24.656 1.00 55.78 211 PRO A CA 1
ATOM 1520 C C . PRO A 1 211 ? -5.068 -15.617 -24.035 1.00 55.78 211 PRO A C 1
ATOM 1522 O O . PRO A 1 211 ? -4.233 -15.191 -23.239 1.00 55.78 211 PRO A O 1
ATOM 1525 N N . MET A 1 212 ? -5.111 -16.900 -24.426 1.00 60.97 212 MET A N 1
ATOM 1526 C CA . MET A 1 212 ? -4.031 -17.847 -24.109 1.00 60.97 212 MET A CA 1
ATOM 1527 C C . MET A 1 212 ? -2.696 -17.239 -24.537 1.00 60.97 212 MET A C 1
ATOM 1529 O O . MET A 1 212 ? -2.551 -16.808 -25.686 1.00 60.97 212 MET A O 1
ATOM 1533 N N . VAL A 1 213 ? -1.742 -17.202 -23.611 1.00 61.91 213 VAL A N 1
ATOM 1534 C CA . VAL A 1 213 ? -0.382 -16.739 -23.887 1.00 61.91 213 VAL A CA 1
ATOM 1535 C C . VAL A 1 213 ? 0.484 -17.966 -24.098 1.00 61.91 213 VAL A C 1
ATOM 1537 O O . VAL A 1 213 ? 0.396 -18.935 -23.348 1.00 61.91 213 VAL A O 1
ATOM 1540 N N . ASP A 1 214 ? 1.310 -17.923 -25.136 1.00 64.88 214 ASP A N 1
ATOM 1541 C CA . ASP A 1 214 ? 2.301 -18.958 -25.376 1.00 64.88 214 ASP A CA 1
ATOM 1542 C C . ASP A 1 214 ? 3.427 -18.840 -24.337 1.00 64.88 214 ASP A C 1
ATOM 1544 O O . ASP A 1 214 ? 4.279 -17.954 -24.422 1.00 64.88 214 ASP A O 1
ATOM 1548 N N . VAL A 1 215 ? 3.391 -19.713 -23.328 1.00 67.81 215 VAL A N 1
ATOM 1549 C CA . VAL A 1 215 ? 4.410 -19.806 -22.271 1.00 67.81 215 VAL A CA 1
ATOM 1550 C C . VAL A 1 215 ? 5.533 -20.780 -22.627 1.00 67.81 215 VAL A C 1
ATOM 1552 O O . VAL A 1 215 ? 6.472 -20.922 -21.848 1.00 67.81 215 VAL A O 1
ATOM 1555 N N . SER A 1 216 ? 5.501 -21.400 -23.814 1.00 64.69 216 SER A N 1
ATOM 1556 C CA . SER A 1 216 ? 6.503 -22.395 -24.224 1.00 64.69 216 SER A CA 1
ATOM 1557 C C . SER A 1 216 ? 7.918 -21.824 -24.256 1.00 64.69 216 SER A C 1
ATOM 1559 O O . SER A 1 216 ? 8.872 -22.527 -23.935 1.00 64.69 216 SER A O 1
ATOM 1561 N N . ILE A 1 217 ? 8.062 -20.531 -24.572 1.00 60.72 217 ILE A N 1
ATOM 1562 C CA . ILE A 1 217 ? 9.347 -19.834 -24.488 1.00 60.72 217 ILE A CA 1
ATOM 1563 C C . ILE A 1 217 ? 9.822 -19.801 -23.030 1.00 60.72 217 ILE A C 1
ATOM 1565 O O . ILE A 1 217 ? 10.949 -20.199 -22.769 1.00 60.72 217 ILE A O 1
ATOM 1569 N N . LEU A 1 218 ? 8.975 -19.428 -22.067 1.00 66.50 218 LEU A N 1
ATOM 1570 C CA . LEU A 1 218 ? 9.351 -19.389 -20.647 1.00 66.50 218 LEU A CA 1
ATOM 1571 C C . LEU A 1 218 ? 9.716 -20.783 -20.118 1.00 66.50 218 LEU A C 1
ATOM 1573 O O . LEU A 1 218 ? 10.759 -20.942 -19.488 1.00 66.50 218 LEU A O 1
ATOM 1577 N N . GLU A 1 219 ? 8.932 -21.806 -20.462 1.00 67.88 219 GLU A N 1
ATOM 1578 C CA . GLU A 1 219 ? 9.237 -23.199 -20.113 1.00 67.88 219 GLU A CA 1
ATOM 1579 C C . GLU A 1 219 ? 10.554 -23.678 -20.734 1.00 67.88 219 GLU A C 1
ATOM 1581 O O . GLU A 1 219 ? 11.369 -24.305 -20.056 1.00 67.88 219 GLU A O 1
ATOM 1586 N N . SER A 1 220 ? 10.797 -23.351 -22.009 1.00 62.47 220 SER A N 1
ATOM 1587 C CA . SER A 1 220 ? 12.033 -23.719 -22.712 1.00 62.47 220 SER A CA 1
ATOM 1588 C C . SER A 1 220 ? 13.273 -23.062 -22.108 1.00 62.47 220 SER A C 1
ATOM 1590 O O . SER A 1 220 ? 14.356 -23.643 -22.146 1.00 62.47 220 SER A O 1
ATOM 1592 N N . LEU A 1 221 ? 13.099 -21.885 -21.503 1.00 63.78 221 LEU A N 1
ATOM 1593 C CA . LEU A 1 221 ? 14.137 -21.153 -20.786 1.00 63.78 221 LEU A CA 1
ATOM 1594 C C . LEU A 1 221 ? 14.248 -21.573 -19.308 1.00 63.78 221 LEU A C 1
ATOM 1596 O O . LEU A 1 221 ? 15.057 -21.012 -18.572 1.00 63.78 221 LEU A O 1
ATOM 1600 N N . GLY A 1 222 ? 13.451 -22.549 -18.852 1.00 70.44 222 GLY A N 1
ATOM 1601 C CA . GLY A 1 222 ? 13.422 -22.993 -17.455 1.00 70.44 222 GLY A CA 1
ATOM 1602 C C . GLY A 1 222 ? 12.885 -21.934 -16.486 1.00 70.44 222 GLY A C 1
ATOM 1603 O O . GLY A 1 222 ? 13.173 -21.985 -15.289 1.00 70.44 222 GLY A O 1
ATOM 1604 N N . MET A 1 223 ? 12.136 -20.954 -16.990 1.00 80.00 223 MET A N 1
ATOM 1605 C CA . MET A 1 223 ? 11.594 -19.834 -16.226 1.00 80.00 223 MET A CA 1
ATOM 1606 C C . MET A 1 223 ? 10.229 -20.209 -15.651 1.00 80.00 223 MET A C 1
ATOM 1608 O O . MET A 1 223 ? 9.264 -20.382 -16.392 1.00 80.00 223 MET A O 1
ATOM 1612 N N . SER A 1 224 ? 10.142 -20.323 -14.325 1.00 84.50 224 SER A N 1
ATOM 1613 C CA . SER A 1 224 ? 8.879 -20.558 -13.612 1.00 84.50 224 SER A CA 1
ATOM 1614 C C . SER A 1 224 ? 8.292 -19.274 -13.027 1.00 84.50 224 SER A C 1
ATOM 1616 O O . SER A 1 224 ? 7.116 -19.247 -12.670 1.00 84.50 224 SER A O 1
ATOM 1618 N N . GLN A 1 225 ? 9.097 -18.212 -12.940 1.00 87.56 225 GLN A N 1
ATOM 1619 C CA . GLN A 1 225 ? 8.696 -16.894 -12.466 1.00 87.56 225 GLN A CA 1
ATOM 1620 C C . GLN A 1 225 ? 9.333 -15.800 -13.326 1.00 87.56 225 GLN A C 1
ATOM 1622 O O . GLN A 1 225 ? 10.532 -15.854 -13.603 1.00 87.56 225 GLN A O 1
ATOM 1627 N N . VAL A 1 226 ? 8.545 -14.789 -13.695 1.00 83.44 226 VAL A N 1
ATOM 1628 C CA . VAL A 1 226 ? 9.001 -13.561 -14.359 1.00 83.44 226 VAL A CA 1
ATOM 1629 C C . VAL A 1 226 ? 8.439 -12.351 -13.619 1.00 83.44 226 VAL A C 1
ATOM 1631 O O . VAL A 1 226 ? 7.227 -12.190 -13.532 1.00 83.44 226 VAL A O 1
ATOM 1634 N N . ASP A 1 227 ? 9.309 -11.481 -13.123 1.00 84.69 227 ASP A N 1
ATOM 1635 C CA . ASP A 1 227 ? 8.965 -10.198 -12.526 1.00 84.69 227 ASP A CA 1
ATOM 1636 C C . ASP A 1 227 ? 9.283 -9.064 -13.509 1.00 84.69 227 ASP A C 1
ATOM 1638 O O . ASP A 1 227 ? 10.401 -8.944 -14.008 1.00 84.69 227 ASP A O 1
ATOM 1642 N N . ALA A 1 228 ? 8.314 -8.193 -13.764 1.00 77.81 228 ALA A N 1
ATOM 1643 C CA . ALA A 1 228 ? 8.516 -6.923 -14.442 1.00 77.81 228 ALA A CA 1
ATOM 1644 C C . ALA A 1 228 ? 8.350 -5.791 -13.428 1.00 77.81 228 ALA A C 1
ATOM 1646 O O . ALA A 1 228 ? 7.287 -5.632 -12.830 1.00 77.81 228 ALA A O 1
ATOM 1647 N N . ARG A 1 229 ? 9.399 -4.993 -13.242 1.00 83.56 229 ARG A N 1
ATOM 1648 C CA . ARG A 1 229 ? 9.387 -3.800 -12.391 1.00 83.56 229 ARG A CA 1
ATOM 1649 C C . ARG A 1 229 ? 9.387 -2.577 -13.281 1.00 83.56 229 ARG A C 1
ATOM 1651 O O . ARG A 1 229 ? 10.380 -2.319 -13.951 1.00 83.56 229 ARG A O 1
ATOM 1658 N N . LEU A 1 230 ? 8.282 -1.850 -13.311 1.00 78.56 230 LEU A N 1
ATOM 1659 C CA . LEU A 1 230 ? 8.099 -0.649 -14.114 1.00 78.56 230 LEU A CA 1
ATOM 1660 C C . LEU A 1 230 ? 8.147 0.587 -13.220 1.00 78.56 230 LEU A C 1
ATOM 1662 O O . LEU A 1 230 ? 7.458 0.652 -12.209 1.00 78.56 230 LEU A O 1
ATOM 1666 N N . THR A 1 231 ? 8.920 1.581 -13.631 1.00 78.31 231 THR A N 1
ATOM 1667 C CA . THR A 1 231 ? 9.044 2.889 -12.983 1.00 78.31 231 THR A CA 1
ATOM 1668 C C . THR A 1 231 ? 9.030 3.979 -14.046 1.00 78.31 231 THR A C 1
ATOM 1670 O O . THR A 1 231 ? 9.114 3.698 -15.244 1.00 78.31 231 THR A O 1
ATOM 1673 N N . ALA A 1 232 ? 8.976 5.240 -13.639 1.00 72.56 232 ALA A N 1
ATOM 1674 C CA . ALA A 1 232 ? 9.044 6.346 -14.586 1.00 72.56 232 ALA A CA 1
ATOM 1675 C C . ALA A 1 232 ? 10.346 6.449 -15.385 1.00 72.56 232 ALA A C 1
ATOM 1677 O O . ALA A 1 232 ? 10.331 7.029 -16.467 1.00 72.56 232 ALA A O 1
ATOM 1678 N N . GLY A 1 233 ? 11.455 5.916 -14.869 1.00 70.94 233 GLY A N 1
ATOM 1679 C CA . GLY A 1 233 ? 12.755 5.948 -15.544 1.00 70.94 233 GLY A CA 1
ATOM 1680 C C . GLY A 1 233 ? 13.090 4.683 -16.325 1.00 70.94 233 GLY A C 1
ATOM 1681 O O . GLY A 1 233 ? 14.124 4.640 -16.993 1.00 70.94 233 GLY A O 1
ATOM 1682 N N . GLY A 1 234 ? 12.256 3.644 -16.242 1.00 74.25 234 GLY A N 1
ATOM 1683 C CA . GLY A 1 234 ? 12.552 2.389 -16.913 1.00 74.25 234 GLY A CA 1
ATOM 1684 C C . GLY A 1 234 ? 11.769 1.178 -16.429 1.00 74.25 234 GLY A C 1
ATOM 1685 O O . GLY A 1 234 ? 10.975 1.243 -15.491 1.00 74.25 234 GLY A O 1
ATOM 1686 N N . MET A 1 235 ? 12.041 0.050 -17.076 1.00 77.75 235 MET A N 1
ATOM 1687 C CA . MET A 1 235 ? 11.512 -1.268 -16.759 1.00 77.75 235 MET A CA 1
ATOM 1688 C C . MET A 1 235 ? 12.651 -2.272 -16.593 1.00 77.75 235 MET A C 1
ATOM 1690 O O . MET A 1 235 ? 13.486 -2.392 -17.486 1.00 77.75 235 MET A O 1
ATOM 1694 N N . SER A 1 236 ? 12.628 -3.050 -15.517 1.00 80.44 236 SER A N 1
ATOM 1695 C CA . SER A 1 236 ? 13.496 -4.216 -15.330 1.00 80.44 236 SER A CA 1
ATOM 1696 C C . SER A 1 236 ? 12.682 -5.498 -15.454 1.00 80.44 236 SER A C 1
ATOM 1698 O O . SER A 1 236 ? 11.618 -5.624 -14.850 1.00 80.44 236 SER A O 1
ATOM 1700 N N . LEU A 1 237 ? 13.183 -6.449 -16.233 1.00 78.75 237 LEU A N 1
ATOM 1701 C CA . LEU A 1 237 ? 12.654 -7.801 -16.374 1.00 78.75 237 LEU A CA 1
ATOM 1702 C C . LEU A 1 237 ? 13.585 -8.759 -15.644 1.00 78.75 237 LEU A C 1
ATOM 1704 O O . LEU A 1 237 ? 14.780 -8.805 -15.927 1.00 78.75 237 LEU A O 1
ATOM 1708 N N . ILE A 1 238 ? 13.036 -9.528 -14.719 1.00 83.38 238 ILE A N 1
ATOM 1709 C CA . ILE A 1 238 ? 13.751 -10.473 -13.868 1.00 83.38 238 ILE A CA 1
ATOM 1710 C C . ILE A 1 238 ? 13.061 -11.819 -14.047 1.00 83.38 238 ILE A C 1
ATOM 1712 O O . ILE A 1 238 ? 11.841 -11.883 -14.003 1.00 83.38 238 ILE A O 1
ATOM 1716 N N . ALA A 1 239 ? 13.798 -12.903 -14.245 1.00 82.19 239 ALA A N 1
ATOM 1717 C CA . ALA A 1 239 ? 13.223 -14.242 -14.271 1.00 82.19 239 ALA A CA 1
ATOM 1718 C C . ALA A 1 239 ? 13.961 -15.158 -13.306 1.00 82.19 239 ALA A C 1
ATOM 1720 O O . ALA A 1 239 ? 15.189 -15.198 -13.296 1.00 82.19 239 ALA A O 1
ATOM 1721 N N . ASN A 1 240 ? 13.212 -15.883 -12.474 1.00 83.06 240 ASN A N 1
ATOM 1722 C CA . ASN A 1 240 ? 13.746 -16.736 -11.407 1.00 83.06 240 ASN A CA 1
ATOM 1723 C C . ASN A 1 240 ? 14.813 -16.034 -10.529 1.00 83.06 240 ASN A C 1
ATOM 1725 O O . ASN A 1 240 ? 15.781 -16.658 -10.098 1.00 83.06 240 ASN A O 1
ATOM 1729 N N . GLY A 1 241 ? 14.669 -14.725 -10.294 1.00 79.50 241 GLY A N 1
ATOM 1730 C CA . GLY A 1 241 ? 15.635 -13.918 -9.538 1.00 79.50 241 GLY A CA 1
ATOM 1731 C C . GLY A 1 241 ? 16.874 -13.451 -10.317 1.00 79.50 241 GLY A C 1
ATOM 1732 O O . GLY A 1 241 ? 17.693 -12.738 -9.743 1.00 79.50 241 GLY A O 1
ATOM 1733 N N . MET A 1 242 ? 17.008 -13.798 -11.600 1.00 77.50 242 MET A N 1
ATOM 1734 C CA . MET A 1 242 ? 18.058 -13.293 -12.494 1.00 77.50 242 MET A CA 1
ATOM 1735 C C . MET A 1 242 ? 17.534 -12.109 -13.307 1.00 77.50 242 MET A C 1
ATOM 1737 O O . MET A 1 242 ? 16.500 -12.217 -13.963 1.00 77.50 242 MET A O 1
ATOM 1741 N N . GLU A 1 243 ? 18.229 -10.975 -13.277 1.00 79.94 243 GLU A N 1
ATOM 1742 C CA . GLU A 1 243 ? 17.878 -9.818 -14.105 1.00 79.94 243 GLU A CA 1
ATOM 1743 C C . GLU A 1 243 ? 18.195 -10.120 -15.576 1.00 79.94 243 GLU A C 1
ATOM 1745 O O . GLU A 1 243 ? 19.340 -10.391 -15.935 1.00 79.94 243 GLU A O 1
ATOM 1750 N N . LEU A 1 244 ? 17.170 -10.112 -16.427 1.00 71.94 244 LEU A N 1
ATOM 1751 C CA . LEU A 1 244 ? 17.290 -10.435 -17.846 1.00 71.94 244 LEU A CA 1
ATOM 1752 C C . LEU A 1 244 ? 17.604 -9.194 -18.679 1.00 71.94 244 LEU A C 1
ATOM 1754 O O . LEU A 1 244 ? 18.493 -9.185 -19.530 1.00 71.94 244 LEU A O 1
ATOM 1758 N N . ALA A 1 245 ? 16.819 -8.146 -18.462 1.00 71.12 245 ALA A N 1
ATOM 1759 C CA . ALA A 1 245 ? 16.914 -6.932 -19.244 1.00 71.12 245 ALA A CA 1
ATOM 1760 C C . ALA A 1 245 ? 16.444 -5.741 -18.427 1.00 71.12 245 ALA A C 1
ATOM 1762 O O . ALA A 1 245 ? 15.425 -5.815 -17.742 1.00 71.12 245 ALA A O 1
ATOM 1763 N N . THR A 1 246 ? 17.133 -4.622 -18.591 1.00 76.94 246 THR A N 1
ATOM 1764 C CA . THR A 1 246 ? 16.700 -3.337 -18.057 1.00 76.94 246 THR A CA 1
ATOM 1765 C C . THR A 1 246 ? 16.616 -2.332 -19.191 1.00 76.94 246 THR A C 1
ATOM 1767 O O . THR A 1 246 ? 17.582 -2.089 -19.909 1.00 76.94 246 THR A O 1
ATOM 1770 N N . VAL A 1 247 ? 15.433 -1.760 -19.372 1.00 73.88 247 VAL A N 1
ATOM 1771 C CA . VAL A 1 247 ? 15.145 -0.708 -20.341 1.00 73.88 247 VAL A CA 1
ATOM 1772 C C . VAL A 1 247 ? 15.029 0.599 -19.575 1.00 73.88 247 VAL A C 1
ATOM 1774 O O . VAL A 1 247 ? 14.088 0.773 -18.813 1.00 73.88 247 VAL A O 1
ATOM 1777 N N . ALA A 1 248 ? 15.958 1.520 -19.782 1.00 75.94 248 ALA A N 1
ATOM 1778 C CA . ALA A 1 248 ? 15.872 2.894 -19.315 1.00 75.94 248 ALA A CA 1
ATOM 1779 C C . ALA A 1 248 ? 15.247 3.784 -20.396 1.00 75.94 248 ALA A C 1
ATOM 1781 O O . ALA A 1 248 ? 15.466 3.580 -21.597 1.00 75.94 248 ALA A O 1
ATOM 1782 N N . TRP A 1 249 ? 14.516 4.811 -19.988 1.00 70.94 249 TRP A N 1
ATOM 1783 C CA . TRP A 1 249 ? 14.128 5.920 -20.858 1.00 70.94 249 TRP A CA 1
ATOM 1784 C C . TRP A 1 249 ? 14.231 7.236 -20.102 1.00 70.94 249 TRP A C 1
ATOM 1786 O O . TRP A 1 249 ? 14.237 7.268 -18.874 1.00 70.94 249 TRP A O 1
ATOM 1796 N N . ASP A 1 250 ? 14.327 8.329 -20.853 1.00 70.56 250 ASP A N 1
ATOM 1797 C CA . ASP A 1 250 ? 14.366 9.668 -20.276 1.00 70.56 250 ASP A CA 1
ATOM 1798 C C . ASP A 1 250 ? 12.977 10.022 -19.706 1.00 70.56 250 ASP A C 1
ATOM 1800 O O . ASP A 1 250 ? 12.014 10.119 -20.479 1.00 70.56 250 ASP A O 1
ATOM 1804 N N . PRO A 1 251 ? 12.840 10.234 -18.384 1.00 67.06 251 PRO A N 1
ATOM 1805 C CA . PRO A 1 251 ? 11.558 10.583 -17.787 1.00 67.06 251 PRO A CA 1
ATOM 1806 C C . PRO A 1 251 ? 11.009 11.926 -18.290 1.00 67.06 251 PRO A C 1
ATOM 1808 O O . PRO A 1 251 ? 9.794 12.095 -18.362 1.00 67.06 251 PRO A O 1
ATOM 1811 N N . ALA A 1 252 ? 11.865 12.853 -18.740 1.00 66.12 252 ALA A N 1
ATOM 1812 C CA . ALA A 1 252 ? 11.419 14.120 -19.328 1.00 66.12 252 ALA A CA 1
ATOM 1813 C C . ALA A 1 252 ? 10.648 13.918 -20.652 1.00 66.12 252 ALA A C 1
ATOM 1815 O O . ALA A 1 252 ? 9.897 14.790 -21.086 1.00 66.12 252 ALA A O 1
ATOM 1816 N N . GLN A 1 253 ? 10.773 12.752 -21.300 1.00 62.06 253 GLN A N 1
ATOM 1817 C CA . GLN A 1 253 ? 9.938 12.389 -22.453 1.00 62.06 253 GLN A CA 1
ATOM 1818 C C . GLN A 1 253 ? 8.522 11.967 -22.040 1.00 62.06 253 GLN A C 1
ATOM 1820 O O . GLN A 1 253 ? 7.590 12.112 -22.833 1.00 62.06 253 GLN A O 1
ATOM 1825 N N . VAL A 1 254 ? 8.346 11.472 -20.810 1.00 58.81 254 VAL A N 1
ATOM 1826 C CA . VAL A 1 254 ? 7.034 11.138 -20.232 1.00 58.81 254 VAL A CA 1
ATOM 1827 C C . VAL A 1 254 ? 6.245 12.422 -19.955 1.00 58.81 254 VAL A C 1
ATOM 1829 O O . VAL A 1 254 ? 5.051 12.474 -20.235 1.00 58.81 254 VAL A O 1
ATOM 1832 N N . GLU A 1 255 ? 6.915 13.505 -19.552 1.00 56.50 255 GLU A N 1
ATOM 1833 C CA . GLU A 1 255 ? 6.304 14.836 -19.369 1.00 56.50 255 GLU A CA 1
ATOM 1834 C C . GLU A 1 255 ? 5.719 15.429 -20.672 1.00 56.50 255 GLU A C 1
ATOM 1836 O O . GLU A 1 255 ? 4.796 16.241 -20.631 1.00 56.50 255 GLU A O 1
ATOM 1841 N N . ASN A 1 256 ? 6.157 14.962 -21.852 1.00 62.16 256 ASN A N 1
ATOM 1842 C CA . ASN A 1 256 ? 5.617 15.376 -23.158 1.00 62.16 256 ASN A CA 1
ATOM 1843 C C . ASN A 1 256 ? 4.352 14.603 -23.593 1.00 62.16 256 ASN A C 1
ATOM 1845 O O . ASN A 1 256 ? 3.876 14.767 -24.726 1.00 62.16 256 ASN A O 1
ATOM 1849 N N . LEU A 1 257 ? 3.771 13.772 -22.718 1.00 57.81 257 LEU A N 1
ATOM 1850 C CA . LEU A 1 257 ? 2.524 13.027 -22.954 1.00 57.81 257 LEU A CA 1
ATOM 1851 C C . LEU A 1 257 ? 1.379 13.871 -23.564 1.00 57.81 257 LEU A C 1
ATOM 1853 O O . LEU A 1 257 ? 0.723 13.370 -24.482 1.00 57.81 257 LEU A O 1
ATOM 1857 N N . PRO A 1 258 ? 1.143 15.139 -23.165 1.00 54.19 258 PRO A N 1
ATOM 1858 C CA . PRO A 1 258 ? 0.155 16.022 -23.799 1.00 54.19 258 PRO A CA 1
ATOM 1859 C C . PRO A 1 258 ? 0.389 16.280 -25.284 1.00 54.19 258 PRO A C 1
ATOM 1861 O O . PRO A 1 258 ? -0.549 16.237 -26.089 1.00 54.19 258 PRO A O 1
ATOM 1864 N N . GLU A 1 259 ? 1.638 16.541 -25.669 1.00 55.59 259 GLU A N 1
ATOM 1865 C CA . GLU A 1 259 ? 1.997 16.751 -27.068 1.00 55.59 259 GLU A CA 1
ATOM 1866 C C . GLU A 1 259 ? 1.843 15.457 -27.861 1.00 55.59 259 GLU A C 1
ATOM 1868 O O . GLU A 1 259 ? 1.355 15.472 -28.993 1.00 55.59 259 GLU A O 1
ATOM 1873 N N . ILE A 1 260 ? 2.215 14.326 -27.259 1.00 50.97 260 ILE A N 1
ATOM 1874 C CA . ILE A 1 260 ? 2.067 12.996 -27.851 1.00 50.97 260 ILE A CA 1
ATOM 1875 C C . ILE A 1 260 ? 0.579 12.669 -28.058 1.00 50.97 260 ILE A C 1
ATOM 1877 O O . ILE A 1 260 ? 0.195 12.269 -29.157 1.00 50.97 260 ILE A O 1
ATOM 1881 N N . TYR A 1 261 ? -0.282 12.904 -27.063 1.00 45.62 261 TYR A N 1
ATOM 1882 C CA . TYR A 1 261 ? -1.736 12.725 -27.161 1.00 45.62 261 TYR A CA 1
ATOM 1883 C C . TYR A 1 261 ? -2.351 13.604 -28.257 1.00 45.62 261 TYR A C 1
ATOM 1885 O O . TYR A 1 261 ? -3.140 13.125 -29.077 1.00 45.62 261 TYR A O 1
ATOM 1893 N N . THR A 1 262 ? -1.941 14.873 -28.324 1.00 49.00 262 THR A N 1
ATOM 1894 C CA . THR A 1 262 ? -2.413 15.833 -29.334 1.00 49.00 262 THR A CA 1
ATOM 1895 C C . THR A 1 262 ? -2.002 15.405 -30.744 1.00 49.00 262 THR A C 1
ATOM 1897 O O . THR A 1 262 ? -2.819 15.419 -31.666 1.00 49.00 262 THR A O 1
ATOM 1900 N N . LYS A 1 263 ? -0.759 14.934 -30.914 1.00 47.16 263 LYS A N 1
ATOM 1901 C CA . LYS A 1 263 ? -0.252 14.370 -32.178 1.00 47.16 263 LYS A CA 1
ATOM 1902 C C . LYS A 1 263 ? -0.944 13.051 -32.558 1.00 47.16 263 LYS A C 1
ATOM 1904 O O . LYS A 1 263 ? -1.053 12.745 -33.743 1.00 47.16 263 LYS A O 1
ATOM 1909 N N . LEU A 1 264 ? -1.402 12.259 -31.585 1.00 34.03 264 LEU A N 1
ATOM 1910 C CA . LEU A 1 264 ? -2.065 10.964 -31.803 1.00 34.03 264 LEU A CA 1
ATOM 1911 C C . LEU A 1 264 ? -3.548 11.086 -32.155 1.00 34.03 264 LEU A C 1
ATOM 1913 O O . LEU A 1 264 ? -4.046 10.312 -32.972 1.00 34.03 264 LEU A O 1
ATOM 1917 N N . THR A 1 265 ? -4.253 12.017 -31.520 1.00 44.00 265 THR A N 1
ATOM 1918 C CA . THR A 1 265 ? -5.715 12.135 -31.619 1.00 44.00 265 THR A CA 1
ATOM 1919 C C . THR A 1 265 ? -6.161 13.296 -32.506 1.00 44.00 265 THR A C 1
ATOM 1921 O O . THR A 1 265 ? -7.324 13.349 -32.900 1.00 44.00 265 THR A O 1
ATOM 1924 N N . GLY A 1 266 ? -5.253 14.220 -32.846 1.00 40.97 266 GLY A N 1
ATOM 1925 C CA . GLY A 1 266 ? -5.564 15.440 -33.597 1.00 40.97 266 GLY A CA 1
ATOM 1926 C C . GLY A 1 266 ? -6.346 16.480 -32.787 1.00 40.97 266 GLY A C 1
ATOM 1927 O O . GLY A 1 266 ? -6.678 17.537 -33.320 1.00 40.97 266 GLY A O 1
ATOM 1928 N N . ALA A 1 267 ? -6.629 16.200 -31.513 1.00 50.09 267 ALA A N 1
ATOM 1929 C CA . ALA A 1 267 ? -7.291 17.095 -30.581 1.00 50.09 267 ALA A CA 1
ATOM 1930 C C . ALA A 1 267 ? -6.335 17.413 -29.428 1.00 50.09 267 ALA A C 1
ATOM 1932 O O . ALA A 1 267 ? -5.778 16.509 -28.807 1.00 50.09 267 ALA A O 1
ATOM 1933 N N . GLY A 1 268 ? -6.148 18.704 -29.147 1.00 55.91 268 GLY A N 1
ATOM 1934 C CA . GLY A 1 268 ? -5.460 19.130 -27.933 1.00 55.91 268 GLY A CA 1
ATOM 1935 C C . GLY A 1 268 ? -6.198 18.620 -26.700 1.00 55.91 268 GLY A C 1
ATOM 1936 O O . GLY A 1 268 ? -7.426 18.480 -26.721 1.00 55.91 268 GLY A O 1
ATOM 1937 N N . LEU A 1 269 ? -5.463 18.351 -25.624 1.00 58.31 269 LEU A N 1
ATOM 1938 C CA . LEU A 1 269 ? -6.103 18.142 -24.332 1.00 58.31 269 LEU A CA 1
ATOM 1939 C C . LEU A 1 269 ? -6.926 19.394 -23.969 1.00 58.31 269 LEU A C 1
ATOM 1941 O O . LEU A 1 269 ? -6.464 20.515 -24.212 1.00 58.31 269 LEU A O 1
ATOM 1945 N N . PRO A 1 270 ? -8.144 19.237 -23.419 1.00 63.88 270 PRO A N 1
ATOM 1946 C CA . PRO A 1 270 ? -8.903 20.364 -22.895 1.00 63.88 270 PRO A CA 1
ATOM 1947 C C . PRO A 1 270 ? -8.050 21.158 -21.890 1.00 63.88 270 PRO A C 1
ATOM 1949 O O . PRO A 1 270 ? -7.263 20.544 -21.171 1.00 63.88 270 PRO A O 1
ATOM 1952 N N . PRO A 1 271 ? -8.218 22.487 -21.766 1.00 60.91 271 PRO A N 1
ATOM 1953 C CA . PRO A 1 271 ? -7.471 23.298 -20.796 1.00 60.91 271 PRO A CA 1
ATOM 1954 C C . PRO A 1 271 ? -7.590 22.794 -19.349 1.00 60.91 271 PRO A C 1
ATOM 1956 O O . PRO A 1 271 ? -6.698 23.001 -18.540 1.00 60.91 271 PRO A O 1
ATOM 1959 N N . GLU A 1 272 ? -8.686 22.105 -19.035 1.00 59.38 272 GLU A N 1
ATOM 1960 C CA . GLU A 1 272 ? -8.977 21.519 -17.722 1.00 59.38 272 GLU A CA 1
ATOM 1961 C C . GLU A 1 272 ? -8.225 20.198 -17.466 1.00 59.38 272 GLU A C 1
ATOM 1963 O O . GLU A 1 272 ? -8.175 19.721 -16.338 1.00 59.38 272 GLU A O 1
ATOM 1968 N N . ALA A 1 273 ? -7.632 19.599 -18.503 1.00 58.34 273 ALA A N 1
ATOM 1969 C CA . ALA A 1 273 ? -6.905 18.337 -18.415 1.00 58.34 273 ALA A CA 1
ATOM 1970 C C . ALA A 1 273 ? -5.402 18.520 -18.157 1.00 58.34 273 ALA A C 1
ATOM 1972 O O . ALA A 1 273 ? -4.736 17.538 -17.842 1.00 58.34 273 ALA A O 1
ATOM 1973 N N . SER A 1 274 ? -4.850 19.737 -18.268 1.00 61.16 274 SER A N 1
ATOM 1974 C CA . SER A 1 274 ? -3.415 19.963 -18.036 1.00 61.16 274 SER A CA 1
ATOM 1975 C C . SER A 1 274 ? -3.025 19.690 -16.585 1.00 61.16 274 SER A C 1
ATOM 1977 O O . SER A 1 274 ? -2.071 18.964 -16.347 1.00 61.16 274 SER A O 1
ATOM 1979 N N . SER A 1 275 ? -3.823 20.155 -15.620 1.00 61.06 275 SER A N 1
ATOM 1980 C CA . SER A 1 275 ? -3.601 19.848 -14.204 1.00 61.06 275 SER A CA 1
ATOM 1981 C C . SER A 1 275 ? -3.690 18.344 -13.932 1.00 61.06 275 SER A C 1
ATOM 1983 O O . SER A 1 275 ? -2.876 17.818 -13.181 1.00 61.06 275 SER A O 1
ATOM 1985 N N . VAL A 1 276 ? -4.631 17.637 -14.581 1.00 60.78 276 VAL A N 1
ATOM 1986 C CA . VAL A 1 276 ? -4.814 16.174 -14.458 1.00 60.78 276 VAL A CA 1
ATOM 1987 C C . VAL A 1 276 ? -3.590 15.431 -14.966 1.00 60.78 276 VAL A C 1
ATOM 1989 O O . VAL A 1 276 ? -3.141 14.484 -14.324 1.00 60.78 276 VAL A O 1
ATOM 1992 N N . VAL A 1 277 ? -3.024 15.880 -16.085 1.00 63.91 277 VAL A N 1
ATOM 1993 C CA . VAL A 1 277 ? -1.762 15.348 -16.594 1.00 63.91 277 VAL A CA 1
ATOM 1994 C C . VAL A 1 277 ? -0.623 15.636 -15.629 1.00 63.91 277 VAL A C 1
ATOM 1996 O O . VAL A 1 277 ? 0.151 14.721 -15.381 1.00 63.91 277 VAL A O 1
ATOM 1999 N N . ASP A 1 278 ? -0.504 16.842 -15.079 1.00 66.31 278 ASP A N 1
ATOM 2000 C CA . ASP A 1 278 ? 0.618 17.189 -14.200 1.00 66.31 278 ASP A CA 1
ATOM 2001 C C . ASP A 1 278 ? 0.644 16.293 -12.954 1.00 66.31 278 ASP A C 1
ATOM 2003 O O . ASP A 1 278 ? 1.683 15.730 -12.606 1.00 66.31 278 ASP A O 1
ATOM 2007 N N . VAL A 1 279 ? -0.517 16.061 -12.330 1.00 64.50 279 VAL A N 1
ATOM 2008 C CA . VAL A 1 279 ? -0.612 15.136 -11.191 1.00 64.50 279 VAL A CA 1
ATOM 2009 C C . VAL A 1 279 ? -0.414 13.691 -11.633 1.00 64.50 279 VAL A C 1
ATOM 2011 O O . VAL A 1 279 ? 0.342 12.977 -10.984 1.00 64.50 279 VAL A O 1
ATOM 2014 N N . ALA A 1 280 ? -1.026 13.245 -12.734 1.00 63.22 280 ALA A N 1
ATOM 2015 C CA . ALA A 1 280 ? -0.844 11.878 -13.228 1.00 63.22 280 ALA A CA 1
ATOM 2016 C C . ALA A 1 280 ? 0.618 11.582 -13.595 1.00 63.22 280 ALA A C 1
ATOM 2018 O O . ALA A 1 280 ? 1.115 10.493 -13.321 1.00 63.22 280 ALA A O 1
ATOM 2019 N N . THR A 1 281 ? 1.317 12.562 -14.166 1.00 65.56 281 THR A N 1
ATOM 2020 C CA . THR A 1 281 ? 2.741 12.476 -14.492 1.00 65.56 281 THR A CA 1
ATOM 2021 C C . THR A 1 281 ? 3.552 12.451 -13.208 1.00 65.56 281 THR A C 1
ATOM 2023 O O . THR A 1 281 ? 4.345 11.539 -13.041 1.00 65.56 281 THR A O 1
ATOM 2026 N N . GLY A 1 282 ? 3.294 13.341 -12.244 1.00 68.00 282 GLY A N 1
ATOM 2027 C CA . GLY A 1 282 ? 3.963 13.309 -10.939 1.00 68.00 282 GLY A CA 1
ATOM 2028 C C . GLY A 1 282 ? 3.758 11.989 -10.187 1.00 68.00 282 GLY A C 1
ATOM 2029 O O . GLY A 1 282 ? 4.691 11.445 -9.613 1.00 68.00 282 GLY A O 1
ATOM 2030 N N . TRP A 1 283 ? 2.554 11.424 -10.235 1.00 68.00 283 TRP A N 1
ATOM 2031 C CA . TRP A 1 283 ? 2.272 10.107 -9.671 1.00 68.00 283 TRP A CA 1
ATOM 2032 C C . TRP A 1 283 ? 3.032 9.002 -10.385 1.00 68.00 283 TRP A C 1
ATOM 2034 O O . TRP A 1 283 ? 3.627 8.166 -9.717 1.00 68.00 283 TRP A O 1
ATOM 2044 N N . LEU A 1 284 ? 3.043 8.999 -11.718 1.00 67.06 284 LEU A N 1
ATOM 2045 C CA . LEU A 1 284 ? 3.791 8.023 -12.508 1.00 67.06 284 LEU A CA 1
ATOM 2046 C C . LEU A 1 284 ? 5.303 8.130 -12.251 1.00 67.06 284 LEU A C 1
ATOM 2048 O O . LEU A 1 284 ? 5.977 7.105 -12.177 1.00 67.06 284 LEU A O 1
ATOM 2052 N N . MET A 1 285 ? 5.804 9.356 -12.069 1.00 71.69 285 MET A N 1
ATOM 2053 C CA . MET A 1 285 ? 7.186 9.666 -11.689 1.00 71.69 285 MET A CA 1
ATOM 2054 C C . MET A 1 285 ? 7.572 9.058 -10.344 1.00 71.69 285 MET A C 1
ATOM 2056 O O . MET A 1 285 ? 8.664 8.509 -10.207 1.00 71.69 285 MET A O 1
ATOM 2060 N N . ASP A 1 286 ? 6.634 9.072 -9.405 1.00 74.19 286 ASP A N 1
ATOM 2061 C CA . ASP A 1 286 ? 6.801 8.531 -8.063 1.00 74.19 286 ASP A CA 1
ATOM 2062 C C . ASP A 1 286 ? 6.214 7.116 -7.924 1.00 74.19 286 ASP A C 1
ATOM 2064 O O . ASP A 1 286 ? 5.952 6.692 -6.806 1.00 74.19 286 ASP A O 1
ATOM 2068 N N . SER A 1 287 ? 5.941 6.382 -9.010 1.00 75.56 287 SER A N 1
ATOM 2069 C CA . SER A 1 287 ? 5.325 5.048 -8.934 1.00 75.56 287 SER A CA 1
ATOM 2070 C C . SER A 1 287 ? 6.268 3.925 -9.350 1.00 75.56 287 SER A C 1
ATOM 2072 O O . SER A 1 287 ? 7.063 4.052 -10.283 1.00 75.56 287 SER A O 1
ATOM 2074 N N . GLN A 1 288 ? 6.098 2.781 -8.696 1.00 83.19 288 GLN A N 1
ATOM 2075 C CA . GLN A 1 288 ? 6.658 1.499 -9.083 1.00 83.19 288 GLN A CA 1
ATOM 2076 C C . GLN A 1 288 ? 5.530 0.478 -9.235 1.00 83.19 288 GLN A C 1
ATOM 2078 O O . GLN A 1 288 ? 4.775 0.211 -8.306 1.00 83.19 288 GLN A O 1
ATOM 2083 N N . ILE A 1 289 ? 5.427 -0.125 -10.412 1.00 80.00 289 ILE A N 1
ATOM 2084 C CA . ILE A 1 289 ? 4.486 -1.209 -10.682 1.00 80.00 289 ILE A CA 1
ATOM 2085 C C . ILE A 1 289 ? 5.295 -2.498 -10.766 1.00 80.00 289 ILE A C 1
ATOM 2087 O O . ILE A 1 289 ? 6.148 -2.640 -11.644 1.00 80.00 289 ILE A O 1
ATOM 2091 N N . ASN A 1 290 ? 5.024 -3.433 -9.866 1.00 85.75 290 ASN A N 1
ATOM 2092 C CA . ASN A 1 290 ? 5.590 -4.771 -9.890 1.00 85.75 290 ASN A CA 1
ATOM 2093 C C . ASN A 1 290 ? 4.538 -5.737 -10.433 1.00 85.75 290 ASN A C 1
ATOM 2095 O O . ASN A 1 290 ? 3.458 -5.904 -9.867 1.00 85.75 290 ASN A O 1
ATOM 2099 N N . LEU A 1 291 ? 4.864 -6.376 -11.548 1.00 82.25 291 LEU A N 1
ATOM 2100 C CA . LEU A 1 291 ? 4.062 -7.435 -12.139 1.00 82.25 291 LEU A CA 1
ATOM 2101 C C . LEU A 1 291 ? 4.831 -8.739 -11.991 1.00 82.25 291 LEU A C 1
ATOM 2103 O O . LEU A 1 291 ? 5.916 -8.860 -12.550 1.00 82.25 291 LEU A O 1
ATOM 2107 N N . THR A 1 292 ? 4.272 -9.715 -11.288 1.00 87.06 292 THR A N 1
ATOM 2108 C CA . THR A 1 292 ? 4.884 -11.043 -11.161 1.00 87.06 292 THR A CA 1
ATOM 2109 C C . THR A 1 292 ? 4.027 -12.074 -11.872 1.00 87.06 292 THR A C 1
ATOM 2111 O O . THR A 1 292 ? 2.851 -12.235 -11.563 1.00 87.06 292 THR A O 1
ATOM 2114 N N . ALA A 1 293 ? 4.610 -12.796 -12.819 1.00 85.75 293 ALA A N 1
ATOM 2115 C CA . ALA A 1 293 ? 3.975 -13.899 -13.520 1.00 85.75 293 ALA A CA 1
ATOM 2116 C C . ALA A 1 293 ? 4.595 -15.232 -13.094 1.00 85.75 293 ALA A C 1
ATOM 2118 O O . ALA A 1 293 ? 5.814 -15.391 -13.133 1.00 85.75 293 ALA A O 1
ATOM 2119 N N . PHE A 1 294 ? 3.750 -16.197 -12.740 1.00 89.19 294 PHE A N 1
ATOM 2120 C CA . PHE A 1 294 ? 4.138 -17.566 -12.408 1.00 89.19 294 PHE A CA 1
ATOM 2121 C C . PHE A 1 294 ? 3.629 -18.550 -13.461 1.00 89.19 294 PHE A C 1
ATOM 2123 O O . PHE A 1 294 ? 2.505 -18.414 -13.951 1.00 89.19 294 PHE A O 1
ATOM 2130 N N . VAL A 1 295 ? 4.429 -19.576 -13.756 1.00 88.50 295 VAL A N 1
ATOM 2131 C CA . VAL A 1 295 ? 4.005 -20.756 -14.524 1.00 88.50 295 VAL A CA 1
ATOM 2132 C C . VAL A 1 295 ? 3.867 -21.932 -13.556 1.00 88.50 295 VAL A C 1
ATOM 2134 O O . VAL A 1 295 ? 4.868 -22.462 -13.072 1.00 88.50 295 VAL A O 1
ATOM 2137 N N . ALA A 1 296 ? 2.632 -22.310 -13.221 1.00 88.81 296 ALA A N 1
ATOM 2138 C CA . ALA A 1 296 ? 2.325 -23.351 -12.239 1.00 88.81 296 ALA A CA 1
ATOM 2139 C C . ALA A 1 296 ? 0.915 -23.938 -12.420 1.00 88.81 296 ALA A C 1
ATOM 2141 O O . ALA A 1 296 ? 0.001 -23.270 -12.891 1.00 88.81 296 ALA A O 1
ATOM 2142 N N . ASP A 1 297 ? 0.706 -25.177 -11.965 1.00 89.12 297 ASP A N 1
ATOM 2143 C CA . ASP A 1 297 ? -0.607 -25.847 -12.013 1.00 89.12 297 ASP A CA 1
ATOM 2144 C C . ASP A 1 297 ? -1.626 -25.301 -10.996 1.00 89.12 297 ASP A C 1
ATOM 2146 O O . ASP A 1 297 ? -2.823 -25.582 -11.090 1.00 89.12 297 ASP A O 1
ATOM 2150 N N . THR A 1 298 ? -1.165 -24.527 -10.011 1.00 90.00 298 THR A N 1
ATOM 2151 C CA . THR A 1 298 ? -2.000 -23.901 -8.979 1.00 90.00 298 THR A CA 1
ATOM 2152 C C . THR A 1 298 ? -1.564 -22.458 -8.743 1.00 90.00 298 THR A C 1
ATOM 2154 O O . THR A 1 298 ? -0.357 -22.212 -8.808 1.00 90.00 298 THR A O 1
ATOM 2157 N N . PRO A 1 299 ? -2.488 -21.534 -8.405 1.00 88.06 299 PRO A N 1
ATOM 2158 C CA . PRO A 1 299 ? -2.155 -20.148 -8.068 1.00 88.06 299 PRO A CA 1
ATOM 2159 C C . PRO A 1 299 ? -1.021 -20.059 -7.042 1.00 88.06 299 PRO A C 1
ATOM 2161 O O . PRO A 1 299 ? -1.078 -20.724 -6.005 1.00 88.06 299 PRO A O 1
ATOM 2164 N N . GLN A 1 300 ? 0.015 -19.285 -7.362 1.00 90.00 300 GLN A N 1
ATOM 2165 C CA . GLN A 1 300 ? 1.180 -19.047 -6.499 1.00 90.00 300 GLN A CA 1
ATOM 2166 C C . GLN A 1 300 ? 1.228 -17.616 -5.968 1.00 90.00 300 GLN A C 1
ATOM 2168 O O . GLN A 1 300 ? 1.938 -17.339 -5.002 1.00 90.00 300 GLN A O 1
ATOM 2173 N N . GLU A 1 301 ? 0.518 -16.693 -6.610 1.00 84.50 301 GLU A N 1
ATOM 2174 C CA . GLU A 1 301 ? 0.620 -15.285 -6.291 1.00 84.50 301 GLU A CA 1
ATOM 2175 C C . GLU A 1 301 ? -0.137 -14.891 -5.023 1.00 84.50 301 GLU A C 1
ATOM 2177 O O . GLU A 1 301 ? -1.181 -15.446 -4.672 1.00 84.50 301 GLU A O 1
ATOM 2182 N N . SER A 1 302 ? 0.380 -13.852 -4.372 1.00 79.19 302 SER A N 1
ATOM 2183 C CA . SER A 1 302 ? -0.329 -13.118 -3.331 1.00 79.19 302 SER A CA 1
ATOM 2184 C C . SER A 1 302 ? -1.450 -12.256 -3.925 1.00 79.19 302 SER A C 1
ATOM 2186 O O . SER A 1 302 ? -1.494 -11.980 -5.127 1.00 79.19 302 SER A O 1
ATOM 2188 N N . ARG A 1 303 ? -2.346 -11.784 -3.052 1.00 79.44 303 ARG A N 1
ATOM 2189 C CA . ARG A 1 303 ? -3.356 -10.776 -3.407 1.00 79.44 303 ARG A CA 1
ATOM 2190 C C . ARG A 1 303 ? -2.688 -9.490 -3.928 1.00 79.44 303 ARG A C 1
ATOM 2192 O O . ARG A 1 303 ? -1.557 -9.216 -3.519 1.00 79.44 303 ARG A O 1
ATOM 2199 N N . PRO A 1 304 ? -3.359 -8.702 -4.796 1.00 81.94 304 PRO A N 1
ATOM 2200 C CA . PRO A 1 304 ? -2.832 -7.422 -5.239 1.00 81.94 304 PRO A CA 1
ATOM 2201 C C . PRO A 1 304 ? -2.581 -6.516 -4.042 1.00 81.94 304 PRO A C 1
ATOM 2203 O O . PRO A 1 304 ? -3.322 -6.574 -3.058 1.00 81.94 304 PRO A O 1
ATOM 2206 N N . HIS A 1 305 ? -1.568 -5.670 -4.149 1.00 86.19 305 HIS A N 1
ATOM 2207 C CA . HIS A 1 305 ? -1.240 -4.708 -3.113 1.00 86.19 305 HIS A CA 1
ATOM 2208 C C . HIS A 1 305 ? -1.048 -3.315 -3.710 1.00 86.19 305 HIS A C 1
ATOM 2210 O O . HIS A 1 305 ? -0.380 -3.150 -4.730 1.00 86.19 305 HIS A O 1
ATOM 2216 N N . LEU A 1 306 ? -1.657 -2.313 -3.083 1.00 84.00 306 LEU A N 1
ATOM 2217 C CA . LEU A 1 306 ? -1.498 -0.904 -3.420 1.00 84.00 306 LEU A CA 1
ATOM 2218 C C . LEU A 1 306 ? -0.934 -0.176 -2.205 1.00 84.00 306 LEU A C 1
ATOM 2220 O O . LEU A 1 306 ? -1.646 -0.003 -1.221 1.00 84.00 306 LEU A O 1
ATOM 2224 N N . ALA A 1 307 ? 0.293 0.321 -2.292 1.00 85.31 307 ALA A N 1
ATOM 2225 C CA . ALA A 1 307 ? 0.862 1.208 -1.285 1.00 85.31 307 ALA A CA 1
ATOM 2226 C C . ALA A 1 307 ? 1.072 2.596 -1.879 1.00 85.31 307 ALA A C 1
ATOM 2228 O O . ALA A 1 307 ? 1.743 2.737 -2.894 1.00 85.31 307 ALA A O 1
ATOM 2229 N N . LEU A 1 308 ? 0.530 3.642 -1.264 1.00 81.25 308 LEU A N 1
ATOM 2230 C CA . LEU A 1 308 ? 0.827 5.008 -1.692 1.00 81.25 308 LEU A CA 1
ATOM 2231 C C . LEU A 1 308 ? 2.153 5.472 -1.084 1.00 81.25 308 LEU A C 1
ATOM 2233 O O . LEU A 1 308 ? 2.313 5.474 0.135 1.00 81.25 308 LEU A O 1
ATOM 2237 N N . GLY A 1 309 ? 3.085 5.913 -1.931 1.00 72.00 309 GLY A N 1
ATOM 2238 C CA . GLY A 1 309 ? 4.418 6.361 -1.506 1.00 72.00 309 GLY A CA 1
ATOM 2239 C C . GLY A 1 309 ? 4.414 7.728 -0.822 1.00 72.00 309 GLY A C 1
ATOM 2240 O O . GLY A 1 309 ? 5.365 8.099 -0.136 1.00 72.00 309 GLY A O 1
ATOM 2241 N N . ARG A 1 310 ? 3.316 8.478 -0.973 1.00 75.94 310 ARG A N 1
ATOM 2242 C CA . ARG A 1 310 ? 3.062 9.741 -0.278 1.00 75.94 310 ARG A CA 1
ATOM 2243 C C . ARG A 1 310 ? 1.594 9.861 0.130 1.00 75.94 310 ARG A C 1
ATOM 2245 O O . ARG A 1 310 ? 0.733 9.286 -0.539 1.00 75.94 310 ARG A O 1
ATOM 2252 N N . PRO A 1 311 ? 1.281 10.629 1.185 1.00 79.69 311 PRO A N 1
ATOM 2253 C CA . PRO A 1 311 ? -0.103 10.878 1.553 1.00 79.69 311 PRO A CA 1
ATOM 2254 C C . PRO A 1 311 ? -0.848 11.677 0.486 1.00 79.69 311 PRO A C 1
ATOM 2256 O O . PRO A 1 311 ? -0.319 12.656 -0.034 1.00 79.69 311 PRO A O 1
ATOM 2259 N N . LEU A 1 312 ? -2.100 11.295 0.237 1.00 83.50 312 LEU A N 1
ATOM 2260 C CA . LEU A 1 312 ? -3.037 12.051 -0.586 1.00 83.50 312 LEU A CA 1
ATOM 2261 C C . LEU A 1 312 ? -3.313 13.413 0.046 1.00 83.50 312 LEU A C 1
ATOM 2263 O O . LEU A 1 312 ? -3.780 13.477 1.186 1.00 83.50 312 LEU A O 1
ATOM 2267 N N . ALA A 1 313 ? -3.067 14.499 -0.677 1.00 83.25 313 ALA A N 1
ATOM 2268 C CA . ALA A 1 313 ? -3.429 15.839 -0.234 1.00 83.25 313 ALA A CA 1
ATOM 2269 C C . ALA A 1 313 ? -4.905 16.115 -0.538 1.00 83.25 313 ALA A C 1
ATOM 2271 O O . ALA A 1 313 ? -5.303 16.271 -1.689 1.00 83.25 313 ALA A O 1
ATOM 2272 N N . VAL A 1 314 ? -5.730 16.201 0.497 1.00 84.25 314 VAL A N 1
ATOM 2273 C CA . VAL A 1 314 ? -7.143 16.567 0.399 1.00 84.25 314 VAL A CA 1
ATOM 2274 C C . VAL A 1 314 ? -7.310 17.953 1.006 1.00 84.25 314 VAL A C 1
ATOM 2276 O O . VAL A 1 314 ? -7.005 18.157 2.177 1.00 84.25 314 VAL A O 1
ATOM 2279 N N . ASN A 1 315 ? -7.801 18.919 0.232 1.00 80.25 315 ASN A N 1
ATOM 2280 C CA . ASN A 1 315 ? -8.021 20.279 0.715 1.00 80.25 315 ASN A CA 1
ATOM 2281 C C . ASN A 1 315 ? -9.474 20.700 0.567 1.00 80.25 315 ASN A C 1
ATOM 2283 O O . ASN A 1 315 ? -10.094 20.501 -0.480 1.00 80.25 315 ASN A O 1
ATOM 2287 N N . LEU A 1 316 ? -9.995 21.346 1.602 1.00 75.56 316 LEU A N 1
ATOM 2288 C CA . LEU A 1 316 ? -11.270 22.049 1.539 1.00 75.56 316 LEU A CA 1
ATOM 2289 C C . LEU A 1 316 ? -11.010 23.487 1.076 1.00 75.56 316 LEU A C 1
ATOM 2291 O O . LEU A 1 316 ? -10.310 24.250 1.742 1.00 75.56 316 LEU A O 1
ATOM 2295 N N . VAL A 1 317 ? -11.553 23.833 -0.091 1.00 71.62 317 VAL A N 1
ATOM 2296 C CA . VAL A 1 317 ? -11.416 25.147 -0.731 1.00 71.62 317 VAL A CA 1
ATOM 2297 C C . VAL A 1 317 ? -12.809 25.765 -0.824 1.00 71.62 317 VAL A C 1
ATOM 2299 O O . VAL A 1 317 ? -13.591 25.452 -1.726 1.00 71.62 317 VAL A O 1
ATOM 2302 N N . GLY A 1 318 ? -13.154 26.608 0.153 1.00 70.12 318 GLY A N 1
ATOM 2303 C CA . GLY A 1 318 ? -14.531 27.081 0.331 1.00 70.12 318 GLY A CA 1
ATOM 2304 C C . GLY A 1 318 ? -15.498 25.904 0.522 1.00 70.12 318 GLY A C 1
ATOM 2305 O O . GLY A 1 318 ? -15.271 25.056 1.377 1.00 70.12 318 GLY A O 1
ATOM 2306 N N . ASP A 1 319 ? -16.529 25.816 -0.324 1.00 68.56 319 ASP A N 1
ATOM 2307 C CA . ASP A 1 319 ? -17.537 24.736 -0.302 1.00 68.56 319 ASP A CA 1
ATOM 2308 C C . ASP A 1 319 ? -17.172 23.540 -1.210 1.00 68.56 319 ASP A C 1
ATOM 2310 O O . ASP A 1 319 ? -18.039 22.747 -1.604 1.00 68.56 319 ASP A O 1
ATOM 2314 N N . SER A 1 320 ? -15.909 23.438 -1.632 1.00 68.94 320 SER A N 1
ATOM 2315 C CA . SER A 1 320 ? -15.440 22.394 -2.548 1.00 68.94 320 SER A CA 1
ATOM 2316 C C . SER A 1 320 ? -14.378 21.518 -1.901 1.00 68.94 320 SER A C 1
ATOM 2318 O O . SER A 1 320 ? -13.453 22.006 -1.255 1.00 68.94 320 SER A O 1
ATOM 2320 N N . LEU A 1 321 ? -14.494 20.209 -2.118 1.00 73.88 321 LEU A N 1
ATOM 2321 C CA . LEU A 1 321 ? -13.443 19.257 -1.786 1.00 73.88 321 LEU A CA 1
ATOM 2322 C C . LEU A 1 321 ? -12.499 19.152 -2.975 1.00 73.88 321 LEU A C 1
ATOM 2324 O O . LEU A 1 321 ? -12.940 18.842 -4.086 1.00 73.88 321 LEU A O 1
ATOM 2328 N N . SER A 1 322 ? -11.215 19.366 -2.725 1.00 76.81 322 SER A N 1
ATOM 2329 C CA . SER A 1 322 ? -10.157 19.114 -3.688 1.00 76.81 322 SER A CA 1
ATOM 2330 C C . SER A 1 322 ? -9.258 17.963 -3.247 1.00 76.81 322 SER A C 1
ATOM 2332 O O . SER A 1 322 ? -8.971 17.826 -2.063 1.00 76.81 322 SER A O 1
ATOM 2334 N N . ILE A 1 323 ? -8.834 17.122 -4.185 1.00 77.88 323 ILE A N 1
ATOM 2335 C CA . ILE A 1 323 ? -7.854 16.050 -3.971 1.00 77.88 323 ILE A CA 1
ATOM 2336 C C . ILE A 1 323 ? -6.707 16.315 -4.935 1.00 77.88 323 ILE A C 1
ATOM 2338 O O . ILE A 1 323 ? -6.952 16.437 -6.129 1.00 77.88 323 ILE A O 1
ATOM 2342 N N . GLU A 1 324 ? -5.484 16.467 -4.431 1.00 76.31 324 GLU A N 1
ATOM 2343 C CA . GLU A 1 324 ? -4.289 16.820 -5.214 1.00 76.31 324 GLU A CA 1
ATOM 2344 C C . GLU A 1 324 ? -4.500 18.071 -6.094 1.00 76.31 324 GLU A C 1
ATOM 2346 O O . GLU A 1 324 ? -3.994 18.176 -7.206 1.00 76.31 324 GLU A O 1
ATOM 2351 N N . GLY A 1 325 ? -5.314 19.021 -5.617 1.00 70.06 325 GLY A N 1
ATOM 2352 C CA . GLY A 1 325 ? -5.674 20.236 -6.357 1.00 70.06 325 GLY A CA 1
ATOM 2353 C C . GLY A 1 325 ? -6.846 20.091 -7.339 1.00 70.06 325 GLY A C 1
ATOM 2354 O O . GLY A 1 325 ? -7.282 21.096 -7.901 1.00 70.06 325 GLY A O 1
ATOM 2355 N N . PHE A 1 326 ? -7.426 18.898 -7.514 1.00 68.88 326 PHE A N 1
ATOM 2356 C CA . PHE A 1 326 ? -8.637 18.697 -8.324 1.00 68.88 326 PHE A CA 1
ATOM 2357 C C . PHE A 1 326 ? -9.895 18.863 -7.508 1.00 68.88 326 PHE A C 1
ATOM 2359 O O . PHE A 1 326 ? -10.090 18.119 -6.557 1.00 68.88 326 PHE A O 1
ATOM 2366 N N . ALA A 1 327 ? -10.805 19.740 -7.924 1.00 68.81 327 ALA A N 1
ATOM 2367 C CA . ALA A 1 327 ? -12.143 19.786 -7.347 1.00 68.81 327 ALA A CA 1
ATOM 2368 C C . ALA A 1 327 ? -12.904 18.482 -7.663 1.00 68.81 327 ALA A C 1
ATOM 2370 O O . ALA A 1 327 ? -13.308 18.247 -8.799 1.00 68.81 327 ALA A O 1
ATOM 2371 N N . VAL A 1 328 ? -13.102 17.631 -6.654 1.00 69.56 328 VAL A N 1
ATOM 2372 C CA . VAL A 1 328 ? -13.786 16.330 -6.785 1.00 69.56 328 VAL A CA 1
ATOM 2373 C C . VAL A 1 328 ? -15.282 16.464 -6.521 1.00 69.56 328 VAL A C 1
ATOM 2375 O O . VAL A 1 328 ? -16.093 15.730 -7.085 1.00 69.56 328 VAL A O 1
ATOM 2378 N N . ARG A 1 329 ? -15.677 17.418 -5.673 1.00 64.06 329 ARG A N 1
ATOM 2379 C CA . ARG A 1 329 ? -17.085 17.671 -5.361 1.00 64.06 329 ARG A CA 1
ATOM 2380 C C . ARG A 1 329 ? -17.321 19.132 -5.012 1.00 64.06 329 ARG A C 1
ATOM 2382 O O . ARG A 1 329 ? -16.584 19.702 -4.211 1.00 64.06 329 ARG A O 1
ATOM 2389 N N . THR A 1 330 ? -18.391 19.694 -5.564 1.00 57.78 330 THR A N 1
ATOM 2390 C CA . THR A 1 330 ? -18.927 21.012 -5.207 1.00 57.78 330 THR A CA 1
ATOM 2391 C C . THR A 1 330 ? -20.165 20.851 -4.320 1.00 57.78 330 THR A C 1
ATOM 2393 O O . THR A 1 330 ? -20.903 19.869 -4.442 1.00 57.78 330 THR A O 1
ATOM 2396 N N . GLY A 1 331 ? -20.386 21.793 -3.399 1.00 55.47 331 GLY A N 1
ATOM 2397 C CA . GLY A 1 331 ? -21.532 21.762 -2.484 1.00 55.47 331 GLY A CA 1
ATOM 2398 C C . GLY A 1 331 ? -21.315 20.864 -1.267 1.00 55.47 331 GLY A C 1
ATOM 2399 O O . GLY A 1 331 ? -22.236 20.162 -0.847 1.00 55.47 331 GLY A O 1
ATOM 2400 N N . PHE A 1 332 ? -20.097 20.849 -0.721 1.00 59.84 332 PHE A N 1
ATOM 2401 C CA . PHE A 1 332 ? -19.877 20.331 0.626 1.00 59.84 332 PHE A CA 1
ATOM 2402 C C . PHE A 1 332 ? -20.656 21.202 1.621 1.00 59.84 332 PHE A C 1
ATOM 2404 O O . PHE A 1 332 ? -20.604 22.427 1.549 1.00 59.84 332 PHE A O 1
ATOM 2411 N N . GLU A 1 333 ? -21.425 20.581 2.518 1.00 56.47 333 GLU A N 1
ATOM 2412 C CA . GLU A 1 333 ? -22.202 21.330 3.505 1.00 56.47 333 GLU A CA 1
ATOM 2413 C C . GLU A 1 333 ? -21.265 22.107 4.453 1.00 56.47 333 GLU A C 1
ATOM 2415 O O . GLU A 1 333 ? -20.255 21.549 4.900 1.00 56.47 333 GLU A O 1
ATOM 2420 N N . PRO A 1 334 ? -21.618 23.346 4.854 1.00 57.81 334 PRO A N 1
ATOM 2421 C CA . PRO A 1 334 ? -20.819 24.169 5.774 1.00 57.81 334 PRO A CA 1
ATOM 2422 C C . PRO A 1 334 ? -20.564 23.506 7.142 1.00 57.81 334 PRO A C 1
ATOM 2424 O O . PRO A 1 334 ? -19.708 23.946 7.907 1.00 57.81 334 PRO A O 1
ATOM 2427 N N . VAL A 1 335 ? -21.271 22.410 7.435 1.00 57.12 335 VAL A N 1
ATOM 2428 C CA . VAL A 1 335 ? -21.133 21.591 8.641 1.00 57.12 335 VAL A CA 1
ATOM 2429 C C . VAL A 1 335 ? -19.745 20.954 8.768 1.00 57.12 335 VAL A C 1
ATOM 2431 O O . VAL A 1 335 ? -19.305 20.757 9.892 1.00 57.12 335 VAL A O 1
ATOM 2434 N N . ILE A 1 336 ? -19.025 20.646 7.683 1.00 58.81 336 ILE A N 1
ATOM 2435 C CA . ILE A 1 336 ? -17.692 20.007 7.778 1.00 58.81 336 ILE A CA 1
ATOM 2436 C C . ILE A 1 336 ? -16.574 21.044 7.974 1.00 58.81 336 ILE A C 1
ATOM 2438 O O . ILE A 1 336 ? -15.635 20.788 8.728 1.00 58.81 336 ILE A O 1
ATOM 2442 N N . ALA A 1 337 ? -16.707 22.239 7.389 1.00 61.88 337 ALA A N 1
ATOM 2443 C CA . ALA A 1 337 ? -15.732 23.324 7.538 1.00 61.88 337 ALA A CA 1
ATOM 2444 C C . ALA A 1 337 ? -15.577 23.777 9.005 1.00 61.88 337 ALA A C 1
ATOM 2446 O O . ALA A 1 337 ? -14.459 23.938 9.489 1.00 61.88 337 ALA A O 1
ATOM 2447 N N . GLN A 1 338 ? -16.682 23.871 9.757 1.00 63.56 338 GLN A N 1
ATOM 2448 C CA . GLN A 1 338 ? -16.652 24.193 11.197 1.00 63.56 338 GLN A CA 1
ATOM 2449 C C . GLN A 1 338 ? -15.912 23.144 12.046 1.00 63.56 338 GLN A C 1
ATOM 2451 O O . GLN A 1 338 ? -15.335 23.485 13.077 1.00 63.56 338 GLN A O 1
ATOM 2456 N N . TYR A 1 339 ? -15.921 21.867 11.643 1.00 66.50 339 TYR A N 1
ATOM 2457 C CA . TYR A 1 339 ? -15.149 20.837 12.337 1.00 66.50 339 TYR A CA 1
ATOM 2458 C C . TYR A 1 339 ? -13.682 20.929 11.951 1.00 66.50 339 TYR A C 1
ATOM 2460 O O . TYR A 1 339 ? -12.834 20.788 12.820 1.00 66.50 339 TYR A O 1
ATOM 2468 N N . GLN A 1 340 ? -13.365 21.227 10.693 1.00 66.94 340 GLN A N 1
ATOM 2469 C CA . GLN A 1 340 ? -11.981 21.401 10.261 1.00 66.94 340 GLN A CA 1
ATOM 2470 C C . GLN A 1 340 ? -11.264 22.521 11.028 1.00 66.94 340 GLN A C 1
ATOM 2472 O O . GLN A 1 340 ? -10.136 22.320 11.474 1.00 66.94 340 GLN A O 1
ATOM 2477 N N . GLU A 1 341 ? -11.920 23.665 11.245 1.00 68.94 341 GLU A N 1
ATOM 2478 C CA . GLU A 1 341 ? -11.348 24.761 12.044 1.00 68.94 341 GLU A CA 1
ATOM 2479 C C . GLU A 1 341 ? -11.011 24.331 13.482 1.00 68.94 341 GLU A C 1
ATOM 2481 O O . GLU A 1 341 ? -10.022 24.799 14.042 1.00 68.94 341 GLU A O 1
ATOM 2486 N N . ARG A 1 342 ? -11.793 23.412 14.068 1.00 71.50 342 ARG A N 1
ATOM 2487 C CA . ARG A 1 342 ? -11.564 22.884 15.426 1.00 71.50 342 ARG A CA 1
ATOM 2488 C C . ARG A 1 342 ? -10.546 21.755 15.475 1.00 71.50 342 ARG A C 1
ATOM 2490 O O . ARG A 1 342 ? -9.731 21.690 16.385 1.00 71.50 342 ARG A O 1
ATOM 2497 N N . LEU A 1 343 ? -10.610 20.844 14.508 1.00 76.62 343 LEU A N 1
ATOM 2498 C CA . LEU A 1 343 ? -9.732 19.679 14.429 1.00 76.62 343 LEU A CA 1
ATOM 2499 C C . LEU A 1 343 ? -8.301 20.082 14.044 1.00 76.62 343 LEU A C 1
ATOM 2501 O O . LEU A 1 343 ? -7.354 19.377 14.390 1.00 76.62 343 LEU A O 1
ATOM 2505 N N . GLY A 1 344 ? -8.131 21.208 13.343 1.00 79.62 344 GLY A N 1
ATOM 2506 C CA . GLY A 1 344 ? -6.849 21.604 12.771 1.00 79.62 344 GLY A CA 1
ATOM 2507 C C . GLY A 1 344 ? -6.419 20.665 11.633 1.00 79.62 344 GLY A C 1
ATOM 2508 O O . GLY A 1 344 ? -7.261 19.989 11.038 1.00 79.62 344 GLY A O 1
ATOM 2509 N N . PRO A 1 345 ? -5.118 20.612 11.290 1.00 83.81 345 PRO A N 1
ATOM 2510 C CA . PRO A 1 345 ? -4.628 19.717 10.244 1.00 83.81 345 PRO A CA 1
ATOM 2511 C C . PRO A 1 345 ? -4.805 18.252 10.658 1.00 83.81 345 PRO A C 1
ATOM 2513 O O . PRO A 1 345 ? -4.442 17.865 11.774 1.00 83.81 345 PRO A O 1
ATOM 2516 N N . VAL A 1 346 ? -5.340 17.433 9.753 1.00 88.06 346 VAL A N 1
ATOM 2517 C CA . VAL A 1 346 ? -5.600 16.007 9.990 1.00 88.06 346 VAL A CA 1
ATOM 2518 C C . VAL A 1 346 ? -4.762 15.172 9.031 1.00 88.06 346 VAL A C 1
ATOM 2520 O O . VAL A 1 346 ? -4.665 15.486 7.852 1.00 88.06 346 VAL A O 1
ATOM 2523 N N . ALA A 1 347 ? -4.172 14.088 9.514 1.00 91.00 347 ALA A N 1
ATOM 2524 C CA . ALA A 1 347 ? -3.605 13.038 8.684 1.00 91.00 347 ALA A CA 1
ATOM 2525 C C . ALA A 1 347 ? -4.077 11.674 9.183 1.00 91.00 347 ALA A C 1
ATOM 2527 O O . ALA A 1 347 ? -4.253 11.465 10.380 1.00 91.00 347 ALA A O 1
ATOM 2528 N N . ILE A 1 348 ? -4.307 10.745 8.267 1.00 91.44 348 ILE A N 1
ATOM 2529 C CA . ILE A 1 348 ? -4.749 9.387 8.565 1.00 91.44 348 ILE A CA 1
ATOM 2530 C C . ILE A 1 348 ? -3.904 8.448 7.719 1.00 91.44 348 ILE A C 1
ATOM 2532 O O . ILE A 1 348 ? -3.798 8.651 6.512 1.00 91.44 348 ILE A O 1
ATOM 2536 N N . SER A 1 349 ? -3.323 7.422 8.329 1.00 93.19 349 SER A N 1
ATOM 2537 C CA . SER A 1 349 ? -2.760 6.287 7.602 1.00 93.19 349 SER A CA 1
ATOM 2538 C C . SER A 1 349 ? -3.563 5.028 7.881 1.00 93.19 349 SER A C 1
ATOM 2540 O O . SER A 1 349 ? -4.056 4.814 8.985 1.00 93.19 349 SER A O 1
ATOM 2542 N N . TRP A 1 350 ? -3.705 4.204 6.857 1.00 93.31 350 TRP A N 1
ATOM 2543 C CA . TRP A 1 350 ? -4.280 2.875 6.890 1.00 93.31 350 TRP A CA 1
ATOM 2544 C C . TRP A 1 350 ? -3.207 1.890 6.437 1.00 93.31 350 TRP A C 1
ATOM 2546 O O . TRP A 1 350 ? -2.572 2.118 5.409 1.00 93.31 350 TRP A O 1
ATOM 2556 N N . SER A 1 351 ? -3.013 0.820 7.206 1.00 91.75 351 SER A N 1
ATOM 2557 C CA . SER A 1 351 ? -2.186 -0.318 6.820 1.00 91.75 351 SER A CA 1
ATOM 2558 C C . SER A 1 351 ? -3.047 -1.564 6.683 1.00 91.75 351 SER A C 1
ATOM 2560 O O . SER A 1 351 ? -3.529 -2.099 7.689 1.00 91.75 351 SER A O 1
ATOM 2562 N N . GLY A 1 352 ? -3.209 -2.041 5.452 1.00 88.31 352 GLY A N 1
ATOM 2563 C CA . GLY A 1 352 ? -4.044 -3.191 5.120 1.00 88.31 352 GLY A CA 1
ATOM 2564 C C . GLY A 1 352 ? -3.510 -4.485 5.718 1.00 88.31 352 GLY A C 1
ATOM 2565 O O . GLY A 1 352 ? -4.273 -5.261 6.291 1.00 88.31 352 GLY A O 1
ATOM 2566 N N . GLN A 1 353 ? -2.186 -4.668 5.701 1.00 84.62 353 GLN A N 1
ATOM 2567 C CA . GLN A 1 353 ? -1.535 -5.864 6.247 1.00 84.62 353 GLN A CA 1
ATOM 2568 C C . GLN A 1 353 ? -1.777 -6.044 7.753 1.00 84.62 353 GLN A C 1
ATOM 2570 O O . GLN A 1 353 ? -1.876 -7.170 8.239 1.00 84.62 353 GLN A O 1
ATOM 2575 N N . THR A 1 354 ? -1.849 -4.941 8.501 1.00 88.50 354 THR A N 1
ATOM 2576 C CA . THR A 1 354 ? -2.011 -4.966 9.965 1.00 88.50 354 THR A CA 1
ATOM 2577 C C . THR A 1 354 ? -3.422 -4.610 10.432 1.00 88.50 354 THR A C 1
ATOM 2579 O O . THR A 1 354 ? -3.685 -4.655 11.637 1.00 88.50 354 THR A O 1
ATOM 2582 N N . GLY A 1 355 ? -4.314 -4.241 9.504 1.00 91.00 355 GLY A N 1
ATOM 2583 C CA . GLY A 1 355 ? -5.658 -3.748 9.800 1.00 91.00 355 GLY A CA 1
ATOM 2584 C C . GLY A 1 355 ? -5.649 -2.477 10.651 1.00 91.00 355 GLY A C 1
ATOM 2585 O O . GLY A 1 355 ? -6.509 -2.309 11.517 1.00 91.00 355 GLY A O 1
ATOM 2586 N N . ARG A 1 356 ? -4.631 -1.623 10.483 1.00 93.81 356 ARG A N 1
ATOM 2587 C CA . ARG A 1 356 ? -4.307 -0.540 11.421 1.00 93.81 356 ARG A CA 1
ATOM 2588 C C . ARG A 1 356 ? -4.557 0.837 10.816 1.00 93.81 356 ARG A C 1
ATOM 2590 O O . ARG A 1 356 ? -3.921 1.203 9.835 1.00 93.81 356 ARG A O 1
ATOM 2597 N N . LEU A 1 357 ? -5.422 1.623 11.453 1.00 94.44 357 LEU A N 1
ATOM 2598 C CA . LEU A 1 357 ? -5.699 3.023 11.144 1.00 94.44 357 LEU A CA 1
ATOM 2599 C C . LEU A 1 357 ? -5.051 3.935 12.191 1.00 94.44 357 LEU A C 1
ATOM 2601 O O . LEU A 1 357 ? -5.461 3.925 13.354 1.00 94.44 357 LEU A O 1
ATOM 2605 N N . THR A 1 358 ? -4.079 4.749 11.786 1.00 94.12 358 THR A N 1
ATOM 2606 C CA . THR A 1 358 ? -3.393 5.715 12.654 1.00 94.12 358 THR A CA 1
ATOM 2607 C C . THR A 1 358 ? -3.832 7.138 12.308 1.00 94.12 358 THR A C 1
ATOM 2609 O O . THR A 1 358 ? -3.474 7.642 11.241 1.00 94.12 358 THR A O 1
ATOM 2612 N N . PRO A 1 359 ? -4.580 7.820 13.193 1.00 93.44 359 PRO A N 1
ATOM 2613 C CA . PRO A 1 359 ? -4.937 9.216 13.012 1.00 93.44 359 PRO A CA 1
ATOM 2614 C C . PRO A 1 359 ? -3.948 10.164 13.706 1.00 93.44 359 PRO A C 1
ATOM 2616 O O . PRO A 1 359 ? -3.474 9.928 14.819 1.00 93.44 359 PRO A O 1
ATOM 2619 N N . VAL A 1 360 ? -3.708 11.303 13.068 1.00 92.50 360 VAL A N 1
ATOM 2620 C CA . VAL A 1 360 ? -3.031 12.481 13.610 1.00 92.50 360 VAL A CA 1
ATOM 2621 C C . VAL A 1 360 ? -3.979 13.654 13.417 1.00 92.50 360 VAL A C 1
ATOM 2623 O O . VAL A 1 360 ? -4.386 13.949 12.298 1.00 92.50 360 VAL A O 1
ATOM 2626 N N . ILE A 1 361 ? -4.361 14.318 14.500 1.00 90.00 361 ILE A N 1
ATOM 2627 C CA . ILE A 1 361 ? -5.342 15.410 14.472 1.00 90.00 361 ILE A CA 1
ATOM 2628 C C . ILE A 1 361 ? -4.750 16.598 15.217 1.00 90.00 361 ILE A C 1
ATOM 2630 O O . ILE A 1 361 ? -4.238 16.447 16.327 1.00 90.00 361 ILE A O 1
ATOM 2634 N N . GLY A 1 362 ? -4.771 17.777 14.600 1.00 85.88 362 GLY A N 1
ATOM 2635 C CA . GLY A 1 362 ? -4.236 18.999 15.196 1.00 85.88 362 GLY A CA 1
ATOM 2636 C C . GLY A 1 362 ? -2.740 18.908 15.508 1.00 85.88 362 GLY A C 1
ATOM 2637 O O . GLY A 1 362 ? -2.282 19.485 16.492 1.00 85.88 362 GLY A O 1
ATOM 2638 N N . GLY A 1 363 ? -1.987 18.120 14.729 1.00 86.69 363 GLY A N 1
ATOM 2639 C CA . GLY A 1 363 ? -0.568 17.840 14.987 1.00 86.69 363 GLY A CA 1
ATOM 2640 C C . GLY A 1 363 ? -0.306 16.973 16.226 1.00 86.69 363 GLY A C 1
ATOM 2641 O O . GLY A 1 363 ? 0.796 16.994 16.769 1.00 86.69 363 GLY A O 1
ATOM 2642 N N . LYS A 1 364 ? -1.309 16.231 16.705 1.00 90.44 364 LYS A N 1
ATOM 2643 C CA . LYS A 1 364 ? -1.191 15.312 17.841 1.00 90.44 364 LYS A CA 1
ATOM 2644 C C . LYS A 1 364 ? -1.531 13.891 17.417 1.00 90.44 364 LYS A C 1
ATOM 2646 O O . LYS A 1 364 ? -2.477 13.671 16.665 1.00 90.44 364 LYS A O 1
ATOM 2651 N N . VAL A 1 365 ? -0.778 12.930 17.946 1.00 92.56 365 VAL A N 1
ATOM 2652 C CA . VAL A 1 365 ? -1.070 11.503 17.780 1.00 92.56 365 VAL A CA 1
ATOM 2653 C C . VAL A 1 365 ? -2.366 11.169 18.510 1.00 92.56 365 VAL A C 1
ATOM 2655 O O . VAL A 1 365 ? -2.525 11.519 19.684 1.00 92.56 365 VAL A O 1
ATOM 2658 N N . MET A 1 366 ? -3.269 10.489 17.814 1.00 94.38 366 MET A N 1
ATOM 2659 C CA . MET A 1 366 ? -4.532 9.998 18.356 1.00 94.38 366 MET A CA 1
ATOM 2660 C C . MET A 1 366 ? -4.481 8.474 18.536 1.00 94.38 366 MET A C 1
ATOM 2662 O O . MET A 1 366 ? -3.589 7.823 17.989 1.00 94.38 366 MET A O 1
ATOM 2666 N N . PRO A 1 367 ? -5.416 7.885 19.301 1.00 95.00 367 PRO A N 1
ATOM 2667 C CA . PRO A 1 367 ? -5.525 6.440 19.430 1.00 95.00 367 PRO A CA 1
ATOM 2668 C C . PRO A 1 367 ? -5.661 5.761 18.069 1.00 95.00 367 PRO A C 1
ATOM 2670 O O . PRO A 1 367 ? -6.346 6.254 17.171 1.00 95.00 367 PRO A O 1
ATOM 2673 N N . THR A 1 368 ? -5.006 4.620 17.929 1.00 95.81 368 THR A N 1
ATOM 2674 C CA . THR A 1 368 ? -4.981 3.834 16.699 1.00 95.81 368 THR A CA 1
ATOM 2675 C C . THR A 1 368 ? -6.140 2.851 16.703 1.00 95.81 368 THR A C 1
ATOM 2677 O O . THR A 1 368 ? -6.384 2.190 17.707 1.00 95.81 368 THR A O 1
ATOM 2680 N N . VAL A 1 369 ? -6.837 2.694 15.583 1.00 95.50 369 VAL A N 1
ATOM 2681 C CA . VAL A 1 369 ? -7.819 1.613 15.431 1.00 95.50 369 VAL A CA 1
ATOM 2682 C C . VAL A 1 369 ? -7.123 0.416 14.797 1.00 95.50 369 VAL A C 1
ATOM 2684 O O . VAL A 1 369 ? -6.473 0.556 13.769 1.00 95.50 369 VAL A O 1
ATOM 2687 N N . GLN A 1 370 ? -7.246 -0.757 15.399 1.00 94.44 370 GLN A N 1
ATOM 2688 C CA . GLN A 1 370 ? -6.754 -2.022 14.870 1.00 94.44 370 GLN A CA 1
ATOM 2689 C C . GLN A 1 370 ? -7.921 -2.991 14.721 1.00 94.44 370 GLN A C 1
ATOM 2691 O O . GLN A 1 370 ? -8.719 -3.136 15.645 1.00 94.44 370 GLN A O 1
ATOM 2696 N N . MET A 1 371 ? -8.039 -3.642 13.571 1.00 94.06 371 MET A N 1
ATOM 2697 C CA . MET A 1 371 ? -9.142 -4.551 13.269 1.00 94.06 371 MET A CA 1
ATOM 2698 C C . MET A 1 371 ? -8.616 -5.848 12.670 1.00 94.06 371 MET A C 1
ATOM 2700 O O . MET A 1 371 ? -7.752 -5.823 11.795 1.00 94.06 371 MET A O 1
ATOM 2704 N N . ASP A 1 372 ? -9.182 -6.967 13.107 1.00 93.19 372 ASP A N 1
ATOM 2705 C CA . ASP A 1 372 ? -8.990 -8.254 12.453 1.00 93.19 372 ASP A CA 1
ATOM 2706 C C . ASP A 1 372 ? -9.698 -8.246 11.087 1.00 93.19 372 ASP A C 1
ATOM 2708 O O . ASP A 1 372 ? -10.745 -7.614 10.907 1.00 93.19 372 ASP A O 1
ATOM 2712 N N . SER A 1 373 ? -9.146 -8.963 10.107 1.00 85.56 373 SER A N 1
ATOM 2713 C CA . SER A 1 373 ? -9.663 -8.972 8.730 1.00 85.56 373 SER A CA 1
ATOM 2714 C C . SER A 1 373 ? -11.078 -9.555 8.606 1.00 85.56 373 SER A C 1
ATOM 2716 O O . SER A 1 373 ? -11.793 -9.233 7.655 1.00 85.56 373 SER A O 1
ATOM 2718 N N . GLY A 1 374 ? -11.525 -10.377 9.560 1.00 88.19 374 GLY A N 1
ATOM 2719 C CA . GLY A 1 374 ? -12.888 -10.905 9.606 1.00 88.19 374 GLY A CA 1
ATOM 2720 C C . GLY A 1 374 ? -13.877 -10.014 10.362 1.00 88.19 374 GLY A C 1
ATOM 2721 O O . GLY A 1 374 ? -15.088 -10.246 10.271 1.00 88.19 374 GLY A O 1
ATOM 2722 N N . PHE A 1 375 ? -13.410 -8.978 11.071 1.00 91.25 375 PHE A N 1
ATOM 2723 C CA . PHE A 1 375 ? -14.256 -8.173 11.954 1.00 91.25 375 PHE A CA 1
ATOM 2724 C C . PHE A 1 375 ? -15.359 -7.435 11.199 1.00 91.25 375 PHE A C 1
ATOM 2726 O O . PHE A 1 375 ? -16.519 -7.520 11.595 1.00 91.25 375 PHE A O 1
ATOM 2733 N N . LEU A 1 376 ? -15.030 -6.740 10.104 1.00 88.56 376 LEU A N 1
ATOM 2734 C CA . LEU A 1 376 ? -16.026 -5.974 9.345 1.00 88.56 376 LEU A CA 1
ATOM 2735 C C . LEU A 1 376 ? -17.117 -6.885 8.781 1.00 88.56 376 LEU A C 1
ATOM 2737 O O . LEU A 1 376 ? -18.296 -6.593 8.954 1.00 88.56 376 LEU A O 1
ATOM 2741 N N . ASN A 1 377 ? -16.735 -8.012 8.180 1.00 88.38 377 ASN A N 1
ATOM 2742 C CA . ASN A 1 377 ? -17.687 -8.982 7.646 1.00 88.38 377 ASN A CA 1
ATOM 2743 C C . ASN A 1 377 ? -18.616 -9.530 8.745 1.00 88.38 377 ASN A C 1
ATOM 2745 O O . ASN A 1 377 ? -19.833 -9.569 8.579 1.00 88.38 377 ASN A O 1
ATOM 2749 N N . THR A 1 378 ? -18.047 -9.885 9.897 1.00 87.75 378 THR A N 1
ATOM 2750 C CA . THR A 1 378 ? -18.786 -10.479 11.018 1.00 87.75 378 THR A CA 1
ATOM 2751 C C . THR A 1 378 ? -19.692 -9.465 11.715 1.00 87.75 378 THR A C 1
ATOM 2753 O O . THR A 1 378 ? -20.898 -9.678 11.833 1.00 87.75 378 THR A O 1
ATOM 2756 N N . ALA A 1 379 ? -19.131 -8.347 12.178 1.00 86.44 379 ALA A N 1
ATOM 2757 C CA . ALA A 1 379 ? -19.859 -7.353 12.954 1.00 86.44 379 ALA A CA 1
ATOM 2758 C C . ALA A 1 379 ? -20.833 -6.562 12.074 1.00 86.44 379 ALA A C 1
ATOM 2760 O O . ALA A 1 379 ? -22.017 -6.470 12.394 1.00 86.44 379 ALA A O 1
ATOM 2761 N N . MET A 1 380 ? -20.380 -6.015 10.944 1.00 84.38 380 MET A N 1
ATOM 2762 C CA . MET A 1 380 ? -21.248 -5.179 10.108 1.00 84.38 380 MET A CA 1
ATOM 2763 C C . MET A 1 380 ? -22.298 -6.012 9.375 1.00 84.38 380 MET A C 1
ATOM 2765 O O . MET A 1 380 ? -23.441 -5.573 9.279 1.00 84.38 380 MET A O 1
ATOM 2769 N N . GLY A 1 381 ? -21.971 -7.241 8.961 1.00 79.19 381 GLY A N 1
ATOM 2770 C CA . GLY A 1 381 ? -22.968 -8.180 8.443 1.00 79.19 381 GLY A CA 1
ATOM 2771 C C . GLY A 1 381 ? -24.088 -8.455 9.453 1.00 79.19 381 GLY A C 1
ATOM 2772 O O . GLY A 1 381 ? -25.259 -8.475 9.081 1.00 79.19 381 GLY A O 1
ATOM 2773 N N . ALA A 1 382 ? -23.756 -8.578 10.742 1.00 78.75 382 ALA A N 1
ATOM 2774 C CA . ALA A 1 382 ? -24.740 -8.820 11.795 1.00 78.75 382 ALA A CA 1
ATOM 2775 C C . ALA A 1 382 ? -25.547 -7.572 12.206 1.00 78.75 382 ALA A C 1
ATOM 2777 O O . ALA A 1 382 ? -26.750 -7.675 12.433 1.00 78.75 382 ALA A O 1
ATOM 2778 N N . PHE A 1 383 ? -24.916 -6.396 12.310 1.00 79.88 383 PHE A N 1
ATOM 2779 C CA . PHE A 1 383 ? -25.567 -5.177 12.822 1.00 79.88 383 PHE A CA 1
ATOM 2780 C C . PHE A 1 383 ? -26.167 -4.279 11.736 1.00 79.88 383 PHE A C 1
ATOM 2782 O O . PHE A 1 383 ? 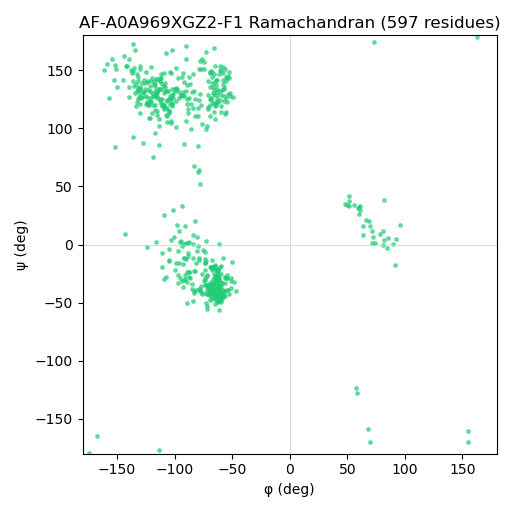-27.155 -3.589 11.981 1.00 79.88 383 PHE A O 1
ATOM 2789 N N . MET A 1 384 ? -25.565 -4.254 10.548 1.00 80.06 384 MET A N 1
ATOM 2790 C CA . MET A 1 384 ? -25.955 -3.384 9.432 1.00 80.06 384 MET A CA 1
ATOM 2791 C C . MET A 1 384 ? -26.577 -4.151 8.260 1.00 80.06 384 MET A C 1
ATOM 2793 O O . MET A 1 384 ? -27.113 -3.528 7.341 1.00 80.06 384 MET A O 1
ATOM 2797 N N . GLY A 1 385 ? -26.556 -5.487 8.313 1.00 73.38 385 GLY A N 1
ATOM 2798 C CA . GLY A 1 385 ? -27.103 -6.366 7.285 1.00 73.38 385 GLY A CA 1
ATOM 2799 C C . GLY A 1 385 ? -26.302 -6.351 5.981 1.00 73.38 385 GLY A C 1
ATOM 2800 O O . GLY A 1 385 ? -25.224 -5.765 5.883 1.00 73.38 385 GLY A O 1
ATOM 2801 N N . GLU A 1 386 ? -26.874 -6.968 4.947 1.00 71.25 386 GLU A N 1
ATOM 2802 C CA . GLU A 1 386 ? -26.274 -7.139 3.611 1.00 71.25 386 GLU A CA 1
ATOM 2803 C C . GLU A 1 386 ? -26.441 -5.907 2.695 1.00 71.25 386 GLU A C 1
ATOM 2805 O O . GLU A 1 386 ? -26.366 -6.010 1.473 1.00 71.25 386 GLU A O 1
ATOM 2810 N N . ALA A 1 387 ? -26.698 -4.716 3.255 1.00 75.81 387 ALA A N 1
ATOM 2811 C CA . ALA A 1 387 ? -26.844 -3.487 2.463 1.00 75.81 387 ALA A CA 1
ATOM 2812 C C . ALA A 1 387 ? -25.558 -3.115 1.698 1.00 75.81 387 ALA A C 1
ATOM 2814 O O . ALA A 1 387 ? -25.609 -2.384 0.708 1.00 75.81 387 ALA A O 1
ATOM 2815 N N . MET A 1 388 ? -24.417 -3.615 2.171 1.00 78.94 388 MET A N 1
ATOM 2816 C CA . MET A 1 388 ? -23.107 -3.524 1.542 1.00 78.94 388 MET A CA 1
ATOM 2817 C C . MET A 1 388 ? -22.422 -4.888 1.618 1.00 78.94 388 MET A C 1
ATOM 2819 O O . MET A 1 388 ? -22.652 -5.655 2.554 1.00 78.94 388 MET A O 1
ATOM 2823 N N . ASP A 1 389 ? -21.550 -5.171 0.652 1.00 84.62 389 ASP A N 1
ATOM 2824 C CA . ASP A 1 389 ? -20.683 -6.346 0.694 1.00 84.62 389 ASP A CA 1
ATOM 2825 C C . ASP A 1 389 ? -19.487 -6.067 1.620 1.00 84.62 389 ASP A C 1
ATOM 2827 O O . ASP A 1 389 ? -18.424 -5.595 1.208 1.00 84.62 389 ASP A O 1
ATOM 2831 N N . TRP A 1 390 ? -19.696 -6.294 2.917 1.00 84.31 390 TRP A N 1
ATOM 2832 C CA . TRP A 1 390 ? -18.681 -6.076 3.949 1.00 84.31 390 TRP A CA 1
ATOM 2833 C C . TRP A 1 390 ? -17.463 -6.987 3.790 1.00 84.31 390 TRP A C 1
ATOM 2835 O O . TRP A 1 390 ? -16.366 -6.602 4.199 1.00 84.31 390 TRP A O 1
ATOM 2845 N N . GLY A 1 391 ? -17.644 -8.160 3.176 1.00 83.00 391 GLY A N 1
ATOM 2846 C CA . GLY A 1 391 ? -16.555 -9.049 2.791 1.00 83.00 391 GLY A CA 1
ATOM 2847 C C . GLY A 1 391 ? -15.641 -8.358 1.786 1.00 83.00 391 GLY A C 1
ATOM 2848 O O . GLY A 1 391 ? -14.467 -8.145 2.084 1.00 83.00 391 GLY A O 1
ATOM 2849 N N . MET A 1 392 ? -16.197 -7.895 0.664 1.00 80.94 392 MET A N 1
ATOM 2850 C CA . MET A 1 392 ? -15.448 -7.169 -0.370 1.00 80.94 392 MET A CA 1
ATOM 2851 C C . MET A 1 392 ? -14.750 -5.914 0.177 1.00 80.94 392 MET A C 1
ATOM 2853 O O . MET A 1 392 ? -13.605 -5.636 -0.187 1.00 80.94 392 MET A O 1
ATOM 2857 N N . ILE A 1 393 ? -15.404 -5.154 1.064 1.00 84.44 393 ILE A N 1
ATOM 2858 C CA . ILE A 1 393 ? -14.796 -3.971 1.701 1.00 84.44 393 ILE A CA 1
ATOM 2859 C C . ILE A 1 393 ? -13.595 -4.378 2.559 1.00 84.44 393 ILE A C 1
A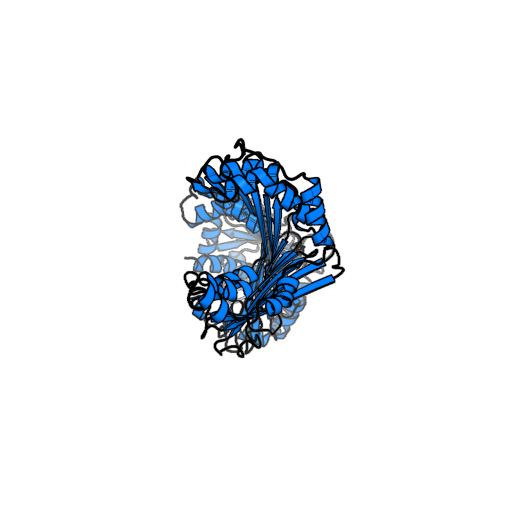TOM 2861 O O . ILE A 1 393 ? -12.530 -3.772 2.437 1.00 84.44 393 ILE A O 1
ATOM 2865 N N . SER A 1 394 ? -13.746 -5.402 3.404 1.00 85.25 394 SER A N 1
ATOM 2866 C CA . SER A 1 394 ? -12.655 -5.880 4.258 1.00 85.25 394 SER A CA 1
ATOM 2867 C C . SER A 1 394 ? -11.473 -6.384 3.430 1.00 85.25 394 SER A C 1
ATOM 2869 O O . SER A 1 394 ? -10.319 -6.063 3.713 1.00 85.25 394 SER A O 1
ATOM 2871 N N . GLU A 1 395 ? -11.757 -7.110 2.346 1.00 82.75 395 GLU A N 1
ATOM 2872 C CA . GLU A 1 395 ? -10.732 -7.583 1.419 1.00 82.75 395 GLU A CA 1
ATOM 2873 C C . GLU A 1 395 ? -10.004 -6.435 0.723 1.00 82.75 395 GLU A C 1
ATOM 2875 O O . GLU A 1 395 ? -8.776 -6.447 0.671 1.00 82.75 395 GLU A O 1
ATOM 2880 N N . SER A 1 396 ? -10.738 -5.425 0.251 1.00 83.00 396 SER A N 1
ATOM 2881 C CA . SER A 1 396 ? -10.159 -4.247 -0.406 1.00 83.00 396 SER A CA 1
ATOM 2882 C C . SER A 1 396 ? -9.258 -3.457 0.544 1.00 83.00 396 SER A C 1
ATOM 2884 O O . SER A 1 396 ? -8.183 -3.008 0.155 1.00 83.00 396 SER A O 1
ATOM 2886 N N . LEU A 1 397 ? -9.668 -3.313 1.808 1.00 87.06 397 LEU A N 1
ATOM 2887 C CA . LEU A 1 397 ? -8.861 -2.664 2.839 1.00 87.06 397 LEU A CA 1
ATOM 2888 C C . LEU A 1 397 ? -7.592 -3.465 3.152 1.00 87.06 397 LEU A C 1
ATOM 2890 O O . LEU A 1 397 ? -6.534 -2.870 3.331 1.00 87.06 397 LEU A O 1
ATOM 2894 N N . GLY A 1 398 ? -7.661 -4.797 3.168 1.00 87.44 398 GLY A N 1
ATOM 2895 C CA . GLY A 1 398 ? -6.492 -5.659 3.376 1.00 87.44 398 GLY A CA 1
ATOM 2896 C C . GLY A 1 398 ? -5.436 -5.578 2.264 1.00 87.44 398 GLY A C 1
ATOM 2897 O O . GLY A 1 398 ? -4.291 -5.959 2.489 1.00 87.44 398 GLY A O 1
ATOM 2898 N N . MET A 1 399 ? -5.805 -5.075 1.083 1.00 86.25 399 MET A N 1
ATOM 2899 C CA . MET A 1 399 ? -4.932 -4.940 -0.091 1.00 86.25 399 MET A CA 1
ATOM 2900 C C . MET A 1 399 ? -4.253 -3.568 -0.198 1.00 86.25 399 MET A C 1
ATOM 2902 O O . MET A 1 399 ? -3.522 -3.336 -1.159 1.00 86.25 399 MET A O 1
ATOM 2906 N N . ALA A 1 400 ? -4.508 -2.639 0.726 1.00 87.44 400 ALA A N 1
ATOM 2907 C CA . ALA A 1 400 ? -4.098 -1.251 0.556 1.00 87.44 400 ALA A CA 1
ATOM 2908 C C . ALA A 1 400 ? -3.350 -0.686 1.769 1.00 87.44 400 ALA A C 1
ATOM 2910 O O . ALA A 1 400 ? -3.817 -0.801 2.899 1.00 87.44 400 ALA A O 1
ATOM 2911 N N . ASP A 1 401 ? -2.257 0.024 1.509 1.00 90.62 401 ASP A N 1
ATOM 2912 C CA . ASP A 1 401 ? -1.565 0.899 2.449 1.00 90.62 401 ASP A CA 1
ATOM 2913 C C . ASP A 1 401 ? -1.704 2.347 1.950 1.00 90.62 401 ASP A C 1
ATOM 2915 O O . ASP A 1 401 ? -1.141 2.750 0.930 1.00 90.62 401 ASP A O 1
ATOM 2919 N N . VAL A 1 402 ? -2.513 3.148 2.643 1.00 89.31 402 VAL A N 1
ATOM 2920 C CA . VAL A 1 402 ? -2.933 4.476 2.169 1.00 89.31 402 VAL A CA 1
ATOM 2921 C C . VAL A 1 402 ? -2.712 5.497 3.265 1.00 89.31 402 VAL A C 1
ATOM 2923 O O . VAL A 1 402 ? -3.131 5.296 4.400 1.00 89.31 402 VAL A O 1
ATOM 2926 N N . ALA A 1 403 ? -2.124 6.637 2.918 1.00 89.00 403 ALA A N 1
ATOM 2927 C CA . ALA A 1 403 ? -2.114 7.806 3.781 1.00 89.00 403 ALA A CA 1
ATOM 2928 C C . ALA A 1 403 ? -2.887 8.952 3.126 1.00 89.00 403 ALA A C 1
ATOM 2930 O O . ALA A 1 403 ? -2.837 9.146 1.914 1.00 89.00 403 ALA A O 1
ATOM 2931 N N . VAL A 1 404 ? -3.605 9.716 3.937 1.00 88.69 404 VAL A N 1
ATOM 2932 C CA . VAL A 1 404 ? -4.381 10.886 3.529 1.00 88.69 404 VAL A CA 1
ATOM 2933 C C . VAL A 1 404 ? -4.050 12.019 4.483 1.00 88.69 404 VAL A C 1
ATOM 2935 O O . VAL A 1 404 ? -4.025 11.831 5.696 1.00 88.69 404 VAL A O 1
ATOM 2938 N N . SER A 1 405 ? -3.821 13.204 3.942 1.00 88.50 405 SER A N 1
ATOM 2939 C CA . SER A 1 405 ? -3.749 14.454 4.690 1.00 88.50 405 SER A CA 1
ATOM 2940 C C . SER A 1 405 ? -4.934 15.327 4.306 1.00 88.50 405 SER A C 1
ATOM 2942 O O . SER A 1 405 ? -5.264 15.454 3.133 1.00 88.50 405 SER A O 1
ATOM 2944 N N . LEU A 1 406 ? -5.591 15.904 5.301 1.00 83.62 406 LEU A N 1
ATOM 2945 C CA . LEU A 1 406 ? -6.695 16.832 5.142 1.00 83.62 406 LEU A CA 1
ATOM 2946 C C . LEU A 1 406 ? -6.263 18.198 5.684 1.00 83.62 406 LEU A C 1
ATOM 2948 O O . LEU A 1 406 ? -6.017 18.358 6.885 1.00 83.62 406 LEU A O 1
ATOM 2952 N N . GLY A 1 407 ? -6.178 19.178 4.788 1.00 76.75 407 GLY A N 1
ATOM 2953 C CA . GLY A 1 407 ? -5.790 20.557 5.074 1.00 76.75 407 GLY A CA 1
ATOM 2954 C C . GLY A 1 407 ? -6.879 21.560 4.701 1.00 76.75 407 GLY A C 1
ATOM 2955 O O . GLY A 1 407 ? -7.734 21.307 3.848 1.00 76.75 407 GLY A O 1
ATOM 2956 N N . ALA A 1 408 ? -6.895 22.703 5.384 1.00 70.56 408 ALA A N 1
ATOM 2957 C CA . ALA A 1 408 ? -7.623 23.873 4.897 1.00 70.56 408 ALA A CA 1
ATOM 2958 C C . ALA A 1 408 ? -6.714 24.610 3.911 1.00 70.56 408 ALA A C 1
ATOM 2960 O O . ALA A 1 408 ? -5.492 24.602 4.082 1.00 70.56 408 ALA A O 1
ATOM 2961 N N . ASP A 1 409 ? -7.291 25.239 2.890 1.00 65.88 409 ASP A N 1
ATOM 2962 C CA . ASP A 1 409 ? -6.501 25.977 1.905 1.00 65.88 409 ASP A CA 1
ATOM 2963 C C . ASP A 1 409 ? -5.611 27.043 2.582 1.00 65.88 409 ASP A C 1
ATOM 2965 O O . ASP A 1 409 ? -6.076 27.847 3.393 1.00 65.88 409 ASP A O 1
ATOM 2969 N N . GLY A 1 410 ? -4.306 27.006 2.298 1.00 63.47 410 GLY A N 1
ATOM 2970 C CA . GLY A 1 410 ? -3.297 27.880 2.910 1.00 63.47 410 GLY A CA 1
ATOM 2971 C C . GLY A 1 410 ? -2.909 27.578 4.369 1.00 63.47 410 GLY A C 1
ATOM 2972 O O . GLY A 1 410 ? -2.075 28.300 4.922 1.00 63.47 410 GLY A O 1
ATOM 2973 N N . ALA A 1 411 ? -3.464 26.541 5.007 1.00 68.81 411 ALA A N 1
ATOM 2974 C CA . ALA A 1 411 ? -3.059 26.117 6.349 1.00 68.81 411 ALA A CA 1
ATOM 2975 C C . ALA A 1 411 ? -1.741 25.322 6.336 1.00 68.81 411 ALA A C 1
ATOM 2977 O O . ALA A 1 411 ? -1.346 24.739 5.326 1.00 68.81 411 ALA A O 1
ATOM 2978 N N . ALA A 1 412 ? -1.051 25.281 7.482 1.00 71.62 412 ALA A N 1
ATOM 2979 C CA . ALA A 1 412 ? 0.142 24.452 7.625 1.00 71.62 412 ALA A CA 1
ATOM 2980 C C . ALA A 1 412 ? -0.225 22.960 7.471 1.00 71.62 412 ALA A C 1
ATOM 2982 O O . ALA A 1 412 ? -1.203 22.519 8.086 1.00 71.62 412 ALA A O 1
ATOM 2983 N N . PRO A 1 413 ? 0.536 22.178 6.683 1.00 74.62 413 PRO A N 1
ATOM 2984 C CA . PRO A 1 413 ? 0.269 20.755 6.511 1.00 74.62 413 PRO A CA 1
ATOM 2985 C C . PRO A 1 413 ? 0.468 19.990 7.831 1.00 74.62 413 PRO A C 1
ATOM 2987 O O . PRO A 1 413 ? 1.252 20.425 8.683 1.00 74.62 413 PRO A O 1
ATOM 2990 N N . PRO A 1 414 ? -0.219 18.849 8.021 1.00 79.50 414 PRO A N 1
ATOM 2991 C CA . PRO A 1 414 ? 0.002 17.991 9.181 1.00 79.50 414 PRO A CA 1
ATOM 2992 C C . PRO A 1 414 ? 1.440 17.458 9.208 1.00 79.50 414 PRO A C 1
ATOM 2994 O O . PRO A 1 414 ? 2.030 17.168 8.167 1.00 79.50 414 PRO A O 1
ATOM 2997 N N . ASP A 1 415 ? 1.990 17.275 10.411 1.00 84.25 415 ASP A N 1
ATOM 2998 C CA . ASP A 1 415 ? 3.270 16.589 10.592 1.00 84.25 415 ASP A CA 1
ATOM 2999 C C . ASP A 1 415 ? 3.095 15.084 10.347 1.00 84.25 415 ASP A C 1
ATOM 3001 O O . ASP A 1 415 ? 2.628 14.331 11.205 1.00 84.25 415 ASP A O 1
ATOM 3005 N N . LEU A 1 416 ? 3.466 14.654 9.143 1.00 85.12 416 LEU A N 1
ATOM 3006 C CA . LEU A 1 416 ? 3.329 13.273 8.686 1.00 85.12 416 LEU A CA 1
ATOM 3007 C C . LEU A 1 416 ? 4.243 12.298 9.435 1.00 85.12 416 LEU A C 1
ATOM 3009 O O . LEU A 1 416 ? 3.956 11.102 9.456 1.00 85.12 416 LEU A O 1
ATOM 3013 N N . SER A 1 417 ? 5.309 12.777 10.090 1.00 86.31 417 SER A N 1
ATOM 3014 C CA . SER A 1 417 ? 6.201 11.902 10.863 1.00 86.31 417 SER A CA 1
ATOM 3015 C C . SER A 1 417 ? 5.468 11.223 12.025 1.00 86.31 417 SER A C 1
ATOM 3017 O O . SER A 1 417 ? 5.786 10.090 12.393 1.00 86.31 417 SER A O 1
ATOM 3019 N N . LEU A 1 418 ? 4.407 11.861 12.530 1.00 89.44 418 LEU A N 1
ATOM 3020 C CA . LEU A 1 418 ? 3.565 11.350 13.607 1.00 89.44 418 LEU A CA 1
ATOM 3021 C C . LEU A 1 418 ? 2.730 10.127 13.198 1.00 89.44 418 LEU A C 1
ATOM 3023 O O . LEU A 1 418 ? 2.322 9.364 14.070 1.00 89.44 418 LEU A O 1
ATOM 3027 N N . LEU A 1 419 ? 2.523 9.880 11.898 1.00 88.25 419 LEU A N 1
ATOM 3028 C CA . LEU A 1 419 ? 1.846 8.666 11.413 1.00 88.25 419 LEU A CA 1
ATOM 3029 C C . LEU A 1 419 ? 2.660 7.391 11.684 1.00 88.25 419 LEU A C 1
ATOM 3031 O O . LEU A 1 419 ? 2.101 6.295 11.692 1.00 88.25 419 LEU A O 1
ATOM 3035 N N . SER A 1 420 ? 3.970 7.526 11.921 1.00 87.25 420 SER A N 1
ATOM 3036 C CA . SER A 1 420 ? 4.861 6.409 12.259 1.00 87.25 420 SER A CA 1
ATOM 3037 C C . SER A 1 420 ? 4.933 6.109 13.764 1.00 87.25 420 SER A C 1
ATOM 3039 O O . SER A 1 420 ? 5.656 5.200 14.178 1.00 87.25 420 SER A O 1
ATOM 3041 N N . TYR A 1 421 ? 4.185 6.850 14.591 1.00 89.00 421 TYR A N 1
ATOM 3042 C CA . TYR A 1 421 ? 4.191 6.690 16.042 1.00 89.00 421 TYR A CA 1
ATOM 3043 C C . TYR A 1 421 ? 3.789 5.273 16.467 1.00 89.00 421 TYR A C 1
ATOM 3045 O O . TYR A 1 421 ? 2.789 4.716 16.009 1.00 89.00 421 TYR A O 1
ATOM 3053 N N . GLN A 1 422 ? 4.568 4.695 17.379 1.00 89.06 422 GLN A N 1
ATOM 3054 C CA . GLN A 1 422 ? 4.287 3.393 17.971 1.00 89.06 422 GLN A CA 1
ATOM 3055 C C . GLN A 1 422 ? 3.761 3.576 19.390 1.00 89.06 422 GLN A C 1
ATOM 3057 O O . GLN A 1 422 ? 4.489 4.031 20.273 1.00 89.06 422 GLN A O 1
ATOM 3062 N N . LEU A 1 423 ? 2.503 3.182 19.597 1.00 89.94 423 LEU A N 1
ATOM 3063 C CA . LEU A 1 423 ? 1.874 3.190 20.912 1.00 89.94 423 LEU A CA 1
ATOM 3064 C C . LEU A 1 423 ? 2.682 2.340 21.894 1.00 89.94 423 LEU A C 1
ATOM 3066 O O . LEU A 1 423 ? 3.074 1.212 21.586 1.00 89.94 423 LEU A O 1
ATOM 3070 N N . SER A 1 424 ? 2.887 2.873 23.094 1.00 89.06 424 SER A N 1
ATOM 3071 C CA . SER A 1 424 ? 3.554 2.171 24.195 1.00 89.06 424 SER A CA 1
ATOM 3072 C C . SER A 1 424 ? 2.597 2.026 25.382 1.00 89.06 424 SER A C 1
ATOM 3074 O O . SER A 1 424 ? 2.718 2.764 26.361 1.00 89.06 424 SER A O 1
ATOM 3076 N N . PRO A 1 425 ? 1.612 1.109 25.305 1.00 83.56 425 PRO A N 1
ATOM 3077 C CA . PRO A 1 425 ? 0.569 0.994 26.315 1.00 83.56 425 PRO A CA 1
ATOM 3078 C C . PRO A 1 425 ? 1.122 0.554 27.672 1.00 83.56 425 PRO A C 1
ATOM 3080 O O . PRO A 1 425 ? 2.056 -0.251 27.777 1.00 83.56 425 PRO A O 1
ATOM 3083 N N . SER A 1 426 ? 0.487 1.048 28.733 1.00 82.12 426 SER A N 1
ATOM 3084 C CA . SER A 1 426 ? 0.790 0.640 30.103 1.00 82.12 426 SER A CA 1
ATOM 3085 C C . SER A 1 426 ? 0.397 -0.820 30.339 1.00 82.12 426 SER A C 1
ATOM 3087 O O . SER A 1 426 ? -0.569 -1.333 29.775 1.00 82.12 426 SER A O 1
ATOM 3089 N N . ARG A 1 427 ? 1.134 -1.521 31.207 1.00 78.69 427 ARG A N 1
ATOM 3090 C CA . ARG A 1 427 ? 0.743 -2.879 31.609 1.00 78.69 427 ARG A CA 1
ATOM 3091 C C . ARG A 1 427 ? -0.373 -2.820 32.638 1.00 78.69 427 ARG A C 1
ATOM 3093 O O . ARG A 1 427 ? -0.230 -2.170 33.668 1.00 78.69 427 ARG A O 1
ATOM 3100 N N . SER A 1 428 ? -1.430 -3.582 32.385 1.00 82.12 428 SER A N 1
ATOM 3101 C CA . SER A 1 428 ? -2.493 -3.787 33.360 1.00 82.12 428 SER A CA 1
ATOM 3102 C C . SER A 1 428 ? -1.982 -4.512 34.609 1.00 82.12 428 SER A C 1
ATOM 3104 O O . SER A 1 428 ? -1.235 -5.489 34.507 1.00 82.12 428 SER A O 1
ATOM 3106 N N . THR A 1 429 ? -2.399 -4.051 35.790 1.00 83.31 429 THR A N 1
ATOM 3107 C CA . THR A 1 429 ? -2.076 -4.690 37.077 1.00 83.31 429 THR A CA 1
ATOM 3108 C C . THR A 1 429 ? -3.140 -5.695 37.525 1.00 83.31 429 THR A C 1
ATOM 3110 O O . THR A 1 429 ? -2.845 -6.563 38.347 1.00 83.31 429 THR A O 1
ATOM 3113 N N . PHE A 1 430 ? -4.348 -5.641 36.949 1.00 82.62 430 PHE A N 1
ATOM 3114 C CA . PHE A 1 430 ? -5.421 -6.616 37.166 1.00 82.62 430 PHE A CA 1
ATOM 3115 C C . PHE A 1 430 ? -6.353 -6.726 35.952 1.00 82.62 430 PHE A C 1
ATOM 3117 O O . PHE A 1 430 ? -6.512 -5.779 35.188 1.00 82.62 430 PHE A O 1
ATOM 3124 N N . ALA A 1 431 ? -7.017 -7.869 35.784 1.00 82.88 431 ALA A N 1
ATOM 3125 C CA . ALA A 1 431 ? -8.044 -8.051 34.760 1.00 82.88 431 ALA A CA 1
ATOM 3126 C C . ALA A 1 431 ? -9.316 -8.626 35.389 1.00 82.88 431 ALA A C 1
ATOM 3128 O O . ALA A 1 431 ? -9.267 -9.665 36.048 1.00 82.88 431 ALA A O 1
ATOM 3129 N N . ALA A 1 432 ? -10.449 -7.959 35.177 1.00 83.88 432 ALA A N 1
ATOM 3130 C CA . ALA A 1 432 ? -11.767 -8.422 35.588 1.00 83.88 432 ALA A CA 1
ATOM 3131 C C . ALA A 1 432 ? -12.664 -8.564 34.354 1.00 83.88 432 ALA A C 1
ATOM 3133 O O . ALA A 1 432 ? -12.849 -7.620 33.589 1.00 83.88 432 ALA A O 1
ATOM 3134 N N . THR A 1 433 ? -13.224 -9.751 34.132 1.00 81.62 433 THR A N 1
ATOM 3135 C CA . THR A 1 433 ? -14.171 -9.987 33.036 1.00 81.62 433 THR A CA 1
ATOM 3136 C C . THR A 1 433 ? -15.389 -10.717 33.571 1.00 81.62 433 THR A C 1
ATOM 3138 O O . THR A 1 433 ? -15.254 -11.763 34.204 1.00 81.62 433 THR A O 1
ATOM 3141 N N . SER A 1 434 ? -16.572 -10.154 33.336 1.00 83.88 434 SER A N 1
ATOM 3142 C CA . SER A 1 434 ? -17.838 -10.804 33.672 1.00 83.88 434 SER A CA 1
ATOM 3143 C C . SER A 1 434 ? -18.336 -11.636 32.496 1.00 83.88 434 SER A C 1
ATOM 3145 O O . SER A 1 434 ? -18.381 -11.144 31.373 1.00 83.88 434 SER A O 1
ATOM 3147 N N . ASN A 1 435 ? -18.732 -12.882 32.746 1.00 86.38 435 ASN A N 1
ATOM 3148 C CA . ASN A 1 435 ? -19.353 -13.724 31.727 1.00 86.38 435 ASN A CA 1
ATOM 3149 C C . ASN A 1 435 ? -20.869 -13.698 31.906 1.00 86.38 435 ASN A C 1
ATOM 3151 O O . ASN A 1 435 ? -21.380 -14.038 32.976 1.00 86.38 435 ASN A O 1
ATOM 3155 N N . ILE A 1 436 ? -21.569 -13.306 30.852 1.00 90.31 436 ILE A N 1
ATOM 3156 C CA . ILE A 1 436 ? -23.017 -13.188 30.767 1.00 90.31 436 ILE A CA 1
ATOM 3157 C C . ILE A 1 436 ? -23.478 -14.197 29.716 1.00 90.31 436 ILE A C 1
ATOM 3159 O O . ILE A 1 436 ? -22.938 -14.229 28.617 1.00 90.31 436 ILE A O 1
ATOM 3163 N N . LYS A 1 437 ? -24.467 -15.026 30.035 1.00 92.06 437 LYS A N 1
ATOM 3164 C CA . LYS A 1 437 ? -25.140 -15.892 29.062 1.00 92.06 437 LYS A CA 1
ATOM 3165 C C . LYS A 1 437 ? -26.560 -15.411 28.861 1.00 92.06 437 LYS A C 1
ATOM 3167 O O . LYS A 1 437 ? -27.221 -15.089 29.846 1.00 92.06 437 LYS A O 1
ATOM 3172 N N . VAL A 1 438 ? -27.028 -15.394 27.620 1.00 91.38 438 VAL A N 1
ATOM 3173 C CA . VAL A 1 438 ? -28.396 -15.005 27.273 1.00 91.38 438 VAL A CA 1
ATOM 3174 C C . VAL A 1 438 ? -29.031 -16.089 26.409 1.00 91.38 438 VAL A C 1
ATOM 3176 O O . VAL A 1 438 ? -28.474 -16.487 25.386 1.00 91.38 438 VAL A O 1
ATOM 3179 N N . SER A 1 439 ? -30.204 -16.566 26.819 1.00 90.81 439 SER A N 1
ATOM 3180 C CA . SER A 1 439 ? -31.006 -17.513 26.041 1.00 90.81 439 SER A CA 1
ATOM 3181 C C . SER A 1 439 ? -31.884 -16.764 25.041 1.00 90.81 439 SER A C 1
ATOM 3183 O O . SER A 1 439 ? -32.740 -15.967 25.432 1.00 90.81 439 SER A O 1
ATOM 3185 N N . ARG A 1 440 ? -31.719 -17.047 23.744 1.00 88.81 440 ARG A N 1
ATOM 3186 C CA . ARG A 1 440 ? -32.555 -16.477 22.675 1.00 88.81 440 ARG A CA 1
ATOM 3187 C C . ARG A 1 440 ? -33.968 -17.061 22.675 1.00 88.81 440 ARG A C 1
ATOM 3189 O O . ARG A 1 440 ? -34.899 -16.383 22.251 1.00 88.81 440 ARG A O 1
ATOM 3196 N N . SER A 1 441 ? -34.154 -18.291 23.161 1.00 89.12 441 SER A N 1
ATOM 3197 C CA . SER A 1 441 ? -35.471 -18.939 23.189 1.00 89.12 441 SER A CA 1
ATOM 3198 C C . SER A 1 441 ? -36.348 -18.456 24.341 1.00 89.12 441 SER A C 1
ATOM 3200 O O . SER A 1 441 ? -37.557 -18.316 24.176 1.00 89.12 441 SER A O 1
ATOM 3202 N N . THR A 1 442 ? -35.755 -18.216 25.515 1.00 89.00 442 THR A N 1
ATOM 3203 C CA . THR A 1 442 ? -36.507 -17.881 26.738 1.00 89.00 442 THR A CA 1
ATOM 3204 C C . THR A 1 442 ? -36.376 -16.416 27.140 1.00 89.00 442 THR A C 1
ATOM 3206 O O . THR A 1 442 ? -37.341 -15.871 27.663 1.00 89.00 442 THR A O 1
ATOM 3209 N N . GLY A 1 443 ? -35.276 -15.734 26.803 1.00 86.62 443 GLY A N 1
ATOM 3210 C CA . GLY A 1 443 ? -34.975 -14.382 27.295 1.00 86.62 443 GLY A CA 1
ATOM 3211 C C . GLY A 1 443 ? -34.268 -14.371 28.656 1.00 86.62 443 GLY A C 1
ATOM 3212 O O . GLY A 1 443 ? -34.045 -13.302 29.220 1.00 86.62 443 GLY A O 1
ATOM 3213 N N . ASP A 1 444 ? -33.900 -15.546 29.177 1.00 90.19 444 ASP A N 1
ATOM 3214 C CA . ASP A 1 444 ? -33.185 -15.674 30.446 1.00 90.19 444 ASP A CA 1
ATOM 3215 C C . ASP A 1 444 ? -31.755 -15.147 30.345 1.00 90.19 444 ASP A C 1
ATOM 3217 O O . ASP A 1 444 ? -31.090 -15.288 29.314 1.00 90.19 444 ASP A O 1
ATOM 3221 N N . ILE A 1 445 ? -31.255 -14.614 31.461 1.00 87.19 445 ILE A N 1
ATOM 3222 C CA . ILE A 1 445 ? -29.881 -14.129 31.597 1.00 87.19 445 ILE A CA 1
ATOM 3223 C C . ILE A 1 445 ? -29.208 -14.852 32.762 1.00 87.19 445 ILE A C 1
ATOM 3225 O O . ILE A 1 445 ? -29.756 -14.907 33.862 1.00 87.19 445 ILE A O 1
ATOM 3229 N N . ALA A 1 446 ? -27.988 -15.342 32.556 1.00 87.56 446 ALA A N 1
ATOM 3230 C CA . ALA A 1 446 ? -27.112 -15.805 33.625 1.00 87.56 446 ALA A CA 1
ATOM 3231 C C . ALA A 1 446 ? -25.852 -14.946 33.707 1.00 87.56 446 ALA A C 1
ATOM 3233 O O . ALA A 1 446 ? -25.210 -14.681 32.697 1.00 87.56 446 ALA A O 1
ATOM 3234 N N . ILE A 1 447 ? -25.465 -14.549 34.916 1.00 84.31 447 ILE A N 1
ATOM 3235 C CA . ILE A 1 447 ? -24.237 -13.789 35.176 1.00 84.31 447 ILE A CA 1
ATOM 3236 C C . ILE A 1 447 ? -23.319 -14.663 36.025 1.00 84.31 447 ILE A C 1
ATOM 3238 O O . ILE A 1 447 ? -23.743 -15.208 37.043 1.00 84.31 447 ILE A O 1
ATOM 3242 N N . LEU A 1 448 ? -22.070 -14.838 35.586 1.00 80.62 448 LEU A N 1
ATOM 3243 C CA . LEU A 1 448 ? -21.061 -15.678 36.246 1.00 80.62 448 LEU A CA 1
ATOM 3244 C C . LEU A 1 448 ? -21.574 -17.101 36.546 1.00 80.62 448 LEU A C 1
ATOM 3246 O O . LEU A 1 448 ? -21.284 -17.683 37.588 1.00 80.62 448 LEU A O 1
ATOM 3250 N N . GLY A 1 449 ? -22.372 -17.653 35.625 1.00 79.75 449 GLY A N 1
ATOM 3251 C CA . GLY A 1 449 ? -22.958 -18.992 35.737 1.00 79.75 449 GLY A CA 1
ATOM 3252 C C . GLY A 1 449 ? -24.226 -19.089 36.593 1.00 79.75 449 GLY A C 1
ATOM 3253 O O . GLY A 1 449 ? -24.738 -20.192 36.759 1.00 79.75 449 GLY A O 1
ATOM 3254 N N . THR A 1 450 ? -24.753 -17.975 37.113 1.00 83.81 450 THR A N 1
ATOM 3255 C CA . THR A 1 450 ? -25.992 -17.950 37.912 1.00 83.81 450 THR A CA 1
ATOM 3256 C C . THR A 1 450 ? -27.135 -17.308 37.128 1.00 83.81 450 THR A C 1
ATOM 3258 O O . THR A 1 450 ? -27.056 -16.123 36.805 1.00 83.81 450 THR A O 1
ATOM 3261 N N . THR A 1 451 ? -28.201 -18.066 36.842 1.00 87.44 451 THR A N 1
ATOM 3262 C CA . THR A 1 451 ? -29.412 -17.564 36.165 1.00 87.44 451 THR A CA 1
ATOM 3263 C C . THR A 1 451 ? -30.187 -16.603 37.068 1.00 87.44 451 THR A C 1
ATOM 3265 O O . THR A 1 451 ? -30.541 -16.943 38.204 1.00 87.44 451 THR A O 1
ATOM 3268 N N . LEU A 1 452 ? -30.453 -15.399 36.563 1.00 85.50 452 LEU A N 1
ATOM 3269 C CA . LEU A 1 452 ? -31.217 -14.370 37.262 1.00 85.50 452 LEU A CA 1
ATOM 3270 C C . LEU A 1 452 ? -32.687 -14.801 37.406 1.00 85.50 452 LEU A C 1
ATOM 3272 O O . LEU A 1 452 ? -33.255 -15.330 36.453 1.00 85.50 452 LEU A O 1
ATOM 3276 N N . PRO A 1 453 ? -33.335 -14.561 38.560 1.00 84.94 453 PRO A N 1
ATOM 3277 C CA . PRO A 1 453 ? -34.739 -14.910 38.773 1.00 84.94 453 PRO A CA 1
ATOM 3278 C C . PRO A 1 453 ? -35.668 -13.868 38.124 1.00 84.94 453 PRO A C 1
ATOM 3280 O O . PRO A 1 453 ? -36.398 -13.164 38.824 1.00 84.94 453 PRO A O 1
ATOM 3283 N N . LEU A 1 454 ? -35.604 -13.721 36.796 1.00 83.12 454 LEU A N 1
ATOM 3284 C CA . LEU A 1 454 ? -36.351 -12.688 36.069 1.00 83.12 454 LEU A CA 1
ATOM 3285 C C . LEU A 1 454 ? -37.862 -12.850 36.262 1.00 83.12 454 LEU A C 1
ATOM 3287 O O . LEU A 1 454 ? -38.493 -11.874 36.647 1.00 83.12 454 LEU A O 1
ATOM 3291 N N . ASP A 1 455 ? -38.404 -14.068 36.188 1.00 81.69 455 ASP A N 1
ATOM 3292 C CA . ASP A 1 455 ? -39.827 -14.364 36.443 1.00 81.69 455 ASP A CA 1
ATOM 3293 C C . ASP A 1 455 ? -40.349 -13.796 37.775 1.00 81.69 455 ASP A C 1
ATOM 3295 O O . ASP A 1 455 ? -41.479 -13.313 37.877 1.00 81.69 455 ASP A O 1
ATOM 3299 N N . PHE A 1 456 ? -39.521 -13.825 38.827 1.00 79.88 456 PHE A N 1
ATOM 3300 C CA . PHE A 1 456 ? -39.882 -13.240 40.118 1.00 79.88 456 PHE A CA 1
ATOM 3301 C C . PHE A 1 456 ? -39.944 -11.710 40.046 1.00 79.88 456 PHE A C 1
ATOM 3303 O O . PHE A 1 456 ? -40.855 -11.100 40.609 1.00 79.88 456 PHE A O 1
ATOM 3310 N N . VAL A 1 457 ? -38.991 -11.083 39.351 1.00 77.75 457 VAL A N 1
ATOM 3311 C CA . VAL A 1 457 ? -38.963 -9.629 39.140 1.00 77.75 457 VAL A CA 1
ATOM 3312 C C . VAL A 1 457 ? -40.151 -9.187 38.288 1.00 77.75 457 VAL A C 1
ATOM 3314 O O . VAL A 1 457 ? -40.794 -8.191 38.623 1.00 77.75 457 VAL A O 1
ATOM 3317 N N . GLU A 1 458 ? -40.495 -9.933 37.242 1.00 81.00 458 GLU A N 1
ATOM 3318 C CA . GLU A 1 458 ? -41.693 -9.688 36.433 1.00 81.00 458 GLU A CA 1
ATOM 3319 C C . GLU A 1 458 ? -42.961 -9.801 37.285 1.00 81.00 458 GLU A C 1
ATOM 3321 O O . GLU A 1 458 ? -43.795 -8.897 37.276 1.00 81.00 458 GLU A O 1
ATOM 3326 N N . GLY A 1 459 ? -43.065 -10.841 38.121 1.00 78.00 459 GLY A N 1
ATOM 3327 C CA . GLY A 1 459 ? -44.182 -11.021 39.052 1.00 78.00 459 GLY A CA 1
ATOM 3328 C C . GLY A 1 459 ? -44.324 -9.900 40.092 1.00 78.00 459 GLY A C 1
ATOM 3329 O O . GLY A 1 459 ? -45.438 -9.612 40.532 1.00 78.00 459 GLY A O 1
ATOM 3330 N N . LEU A 1 460 ? -43.223 -9.244 40.479 1.00 78.31 460 LEU A N 1
ATOM 3331 C CA . LEU A 1 460 ? -43.227 -8.100 41.401 1.00 78.31 460 LEU A CA 1
ATOM 3332 C C . LEU A 1 460 ? -43.500 -6.755 40.718 1.00 78.31 460 LEU A C 1
ATOM 3334 O O . LEU A 1 460 ? -44.135 -5.886 41.317 1.00 78.31 460 LEU A O 1
ATOM 3338 N N . THR A 1 461 ? -42.968 -6.548 39.515 1.00 78.44 461 THR A N 1
ATOM 3339 C CA . THR A 1 461 ? -42.969 -5.242 38.831 1.00 78.44 461 THR A CA 1
ATOM 3340 C C . THR A 1 461 ? -44.074 -5.109 37.786 1.00 78.44 461 THR A C 1
ATOM 3342 O O . THR A 1 461 ? -44.451 -3.989 37.447 1.00 78.44 461 THR A O 1
ATOM 3345 N N . GLY A 1 462 ? -44.601 -6.229 37.286 1.00 81.06 462 GLY A N 1
ATOM 3346 C CA . GLY A 1 462 ? -45.520 -6.285 36.149 1.00 81.06 462 GLY A CA 1
ATOM 3347 C C . GLY A 1 462 ? -44.864 -5.976 34.798 1.00 81.06 462 GLY A C 1
ATOM 3348 O O . GLY A 1 462 ? -45.583 -5.733 33.833 1.00 81.06 462 GLY A O 1
ATOM 3349 N N . LEU A 1 463 ? -43.529 -5.926 34.726 1.00 78.81 463 LEU A N 1
ATOM 3350 C CA . LEU A 1 463 ? -42.775 -5.681 33.494 1.00 78.81 463 LEU A CA 1
ATOM 3351 C C . LEU A 1 463 ? -42.410 -7.016 32.832 1.00 78.81 463 LEU A C 1
ATOM 3353 O O . LEU A 1 463 ? -41.857 -7.876 33.502 1.00 78.81 463 LEU A O 1
ATOM 3357 N N . GLU A 1 464 ? -42.658 -7.163 31.529 1.00 86.25 464 GLU A N 1
ATOM 3358 C CA . GLU A 1 464 ? -42.318 -8.359 30.731 1.00 86.25 464 GLU A CA 1
ATOM 3359 C C . GLU A 1 464 ? -40.846 -8.312 30.266 1.00 86.25 464 GLU A C 1
ATOM 3361 O O . GLU A 1 464 ? -40.530 -8.093 29.095 1.00 86.25 464 GLU A O 1
ATOM 3366 N N . ILE A 1 465 ? -39.914 -8.427 31.212 1.00 83.12 465 ILE A N 1
ATOM 3367 C CA . ILE A 1 465 ? -38.469 -8.251 30.998 1.00 83.12 465 ILE A CA 1
ATOM 3368 C C . ILE A 1 465 ? -37.899 -9.302 30.030 1.00 83.12 465 ILE A C 1
ATOM 3370 O O . ILE A 1 465 ? -37.153 -8.949 29.118 1.00 83.12 465 ILE A O 1
ATOM 3374 N N . THR A 1 466 ? -38.246 -10.574 30.204 1.00 85.38 466 THR A N 1
ATOM 3375 C CA . THR A 1 466 ? -37.801 -11.715 29.389 1.00 85.38 466 THR A CA 1
ATOM 3376 C C . THR A 1 466 ? -38.266 -11.591 27.942 1.00 85.38 466 THR A C 1
ATOM 3378 O O . THR A 1 466 ? -37.476 -11.819 27.025 1.00 85.38 466 THR A O 1
ATOM 3381 N N . ASP A 1 467 ? -39.503 -11.146 27.708 1.00 85.31 467 ASP A N 1
ATOM 3382 C CA . ASP A 1 467 ? -40.011 -10.882 26.359 1.00 85.31 467 ASP A CA 1
ATOM 3383 C C . ASP A 1 467 ? -39.324 -9.673 25.713 1.00 85.31 467 ASP A C 1
ATOM 3385 O O . ASP A 1 467 ? -38.978 -9.737 24.530 1.00 85.31 467 ASP A O 1
ATOM 3389 N N . ILE A 1 468 ? -39.040 -8.605 26.471 1.00 84.44 468 ILE A N 1
ATOM 3390 C CA . ILE A 1 468 ? -38.236 -7.472 25.978 1.00 84.44 468 ILE A CA 1
ATOM 3391 C C . ILE A 1 468 ? -36.833 -7.943 25.582 1.00 84.44 468 ILE A C 1
ATOM 3393 O O . ILE A 1 468 ? -36.363 -7.607 24.494 1.00 84.44 468 ILE A O 1
ATOM 3397 N N . ILE A 1 469 ? -36.171 -8.740 26.426 1.00 85.19 469 ILE A N 1
ATOM 3398 C CA . ILE A 1 469 ? -34.843 -9.295 26.129 1.00 85.19 469 ILE A CA 1
ATOM 3399 C C . ILE A 1 469 ? -34.912 -10.140 24.860 1.00 85.19 469 ILE A C 1
ATOM 3401 O O . ILE A 1 469 ? -34.125 -9.910 23.946 1.00 85.19 469 ILE A O 1
ATOM 3405 N N . ARG A 1 470 ? -35.881 -11.057 24.755 1.00 87.31 470 ARG A N 1
ATOM 3406 C CA . ARG A 1 470 ? -36.076 -11.921 23.580 1.00 87.31 470 ARG A CA 1
ATOM 3407 C C . ARG A 1 470 ? -36.252 -11.112 22.296 1.00 87.31 470 ARG A C 1
ATOM 3409 O O . ARG A 1 470 ? -35.626 -11.423 21.285 1.00 87.31 470 ARG A O 1
ATOM 3416 N N . GLN A 1 471 ? -37.056 -10.050 22.341 1.00 84.25 471 GLN A N 1
ATOM 3417 C CA . GLN A 1 471 ? -37.259 -9.144 21.206 1.00 84.25 471 GLN A CA 1
ATOM 3418 C C . GLN A 1 471 ? -35.991 -8.365 20.839 1.00 84.25 471 GLN A C 1
ATOM 3420 O O . GLN A 1 471 ? -35.762 -8.113 19.658 1.00 84.25 471 GLN A O 1
ATOM 3425 N N . GLN A 1 472 ? -35.161 -8.001 21.820 1.00 82.38 472 GLN A N 1
ATOM 3426 C CA . GLN A 1 472 ? -33.903 -7.292 21.577 1.00 82.38 472 GLN A CA 1
ATOM 3427 C C . GLN A 1 472 ? -32.786 -8.203 21.062 1.00 82.38 472 GLN A C 1
ATOM 3429 O O . GLN A 1 472 ? -31.993 -7.751 20.241 1.00 82.38 472 GLN A O 1
ATOM 3434 N N . VAL A 1 473 ? -32.708 -9.461 21.510 1.00 82.12 473 VAL A N 1
ATOM 3435 C CA . VAL A 1 473 ? -31.647 -10.396 21.085 1.00 82.12 473 VAL A CA 1
ATOM 3436 C C . VAL A 1 473 ? -31.994 -11.194 19.833 1.00 82.12 473 VAL A C 1
ATOM 3438 O O . VAL A 1 473 ? -31.089 -11.626 19.125 1.00 82.12 473 VAL A O 1
ATOM 3441 N N . GLY A 1 474 ? -33.283 -11.360 19.525 1.00 74.75 474 GLY A N 1
ATOM 3442 C CA . GLY A 1 474 ? -33.760 -12.086 18.343 1.00 74.75 474 GLY A CA 1
ATOM 3443 C C . GLY A 1 474 ? -33.148 -11.624 17.008 1.00 74.75 474 GLY A C 1
ATOM 3444 O O . GLY A 1 474 ? -32.765 -12.482 16.214 1.00 74.75 474 GLY A O 1
ATOM 3445 N N . PRO A 1 475 ? -32.992 -10.309 16.748 1.00 75.75 475 PRO A N 1
ATOM 3446 C CA . PRO A 1 475 ? -32.334 -9.809 15.538 1.00 75.75 475 PRO A CA 1
ATOM 3447 C C . PRO A 1 475 ? -30.849 -10.186 15.405 1.00 75.75 475 PRO A C 1
ATOM 3449 O O . PRO A 1 475 ? -30.336 -10.206 14.292 1.00 75.75 475 PRO A O 1
ATOM 3452 N N . TYR A 1 476 ? -30.160 -10.525 16.500 1.00 75.06 476 TYR A N 1
ATOM 3453 C CA . TYR A 1 476 ? -28.729 -10.865 16.515 1.00 75.06 476 TYR A CA 1
ATOM 3454 C C . TYR A 1 476 ? -28.473 -12.374 16.381 1.00 75.06 476 TYR A C 1
ATOM 3456 O O . TYR A 1 476 ? -27.528 -12.905 16.962 1.00 75.06 476 TYR A O 1
ATOM 3464 N N . GLY A 1 477 ? -29.317 -13.092 15.632 1.00 75.88 477 GLY A N 1
ATOM 3465 C CA . GLY A 1 477 ? -29.246 -14.555 15.498 1.00 75.88 477 GLY A CA 1
ATOM 3466 C C . GLY A 1 477 ? -27.926 -15.095 14.927 1.00 75.88 477 GLY A C 1
ATOM 3467 O O . GLY A 1 477 ? -27.622 -16.264 15.124 1.00 75.88 477 GLY A O 1
ATOM 3468 N N . SER A 1 478 ? -27.129 -14.258 14.259 1.00 81.62 478 SER A N 1
ATOM 3469 C CA . SER A 1 478 ? -25.790 -14.597 13.759 1.00 81.62 478 SER A CA 1
ATOM 3470 C C . SER A 1 478 ? -24.656 -14.339 14.763 1.00 81.62 478 SER A C 1
ATOM 3472 O O . SER A 1 478 ? -23.509 -14.683 14.482 1.00 81.62 478 SER A O 1
ATOM 3474 N N . ILE A 1 479 ? -24.935 -13.717 15.915 1.00 87.00 479 ILE A N 1
ATOM 3475 C CA . ILE A 1 479 ? -23.933 -13.357 16.929 1.00 87.00 479 ILE A CA 1
ATOM 3476 C C . ILE A 1 479 ? -24.004 -14.338 18.092 1.00 87.00 479 ILE A C 1
ATOM 3478 O O . ILE A 1 479 ? -24.901 -14.232 18.923 1.00 87.00 479 ILE A O 1
ATOM 3482 N N . ASP A 1 480 ? -23.033 -15.237 18.199 1.00 91.38 480 ASP A N 1
ATOM 3483 C CA . ASP A 1 480 ? -22.903 -16.200 19.298 1.00 91.38 480 ASP A CA 1
ATOM 3484 C C . ASP A 1 480 ? -22.121 -15.637 20.483 1.00 91.38 480 ASP A C 1
ATOM 3486 O O . ASP A 1 480 ? -22.359 -16.020 21.629 1.00 91.38 480 ASP A O 1
ATOM 3490 N N . SER A 1 481 ? -21.203 -14.698 20.241 1.00 92.81 481 SER A N 1
ATOM 3491 C CA . SER A 1 481 ? -20.468 -14.037 21.318 1.00 92.81 481 SER A CA 1
ATOM 3492 C C . SER A 1 481 ? -20.168 -12.571 21.027 1.00 92.81 481 SER A C 1
ATOM 3494 O O . SER A 1 481 ? -19.820 -12.196 19.908 1.00 92.81 481 SER A O 1
ATOM 3496 N N . LEU A 1 482 ? -20.268 -11.746 22.067 1.00 91.94 482 LEU A N 1
ATOM 3497 C CA . LEU A 1 482 ? -19.888 -10.337 22.075 1.00 91.94 482 LEU A CA 1
ATOM 3498 C C . LEU A 1 482 ? -19.066 -10.057 23.333 1.00 91.94 482 LEU A C 1
ATOM 3500 O O . LEU A 1 482 ? -19.579 -10.188 24.438 1.00 91.94 482 LEU A O 1
ATOM 3504 N N . ALA A 1 483 ? -17.818 -9.628 23.197 1.00 92.19 483 ALA A N 1
ATOM 3505 C CA . ALA A 1 483 ? -17.007 -9.182 24.323 1.00 92.19 483 ALA A CA 1
ATOM 3506 C C . ALA A 1 483 ? -16.622 -7.714 24.176 1.00 92.19 483 ALA A C 1
ATOM 3508 O O . ALA A 1 483 ? -16.262 -7.266 23.091 1.00 92.19 483 ALA A O 1
ATOM 3509 N N . VAL A 1 484 ? -16.648 -6.977 25.282 1.00 92.12 484 VAL A N 1
ATOM 3510 C CA . VAL A 1 484 ? -16.128 -5.610 25.364 1.00 92.12 484 VAL A CA 1
ATOM 3511 C C . VAL A 1 484 ? -15.129 -5.558 26.505 1.00 92.12 484 VAL A C 1
ATOM 3513 O O . VAL A 1 484 ? -15.427 -5.982 27.622 1.00 92.12 484 VAL A O 1
ATOM 3516 N N . ARG A 1 485 ? -13.927 -5.057 26.231 1.00 90.25 485 ARG A N 1
ATOM 3517 C CA . ARG A 1 485 ? -12.850 -4.905 27.213 1.00 90.25 485 ARG A CA 1
ATOM 3518 C C . ARG A 1 485 ? -12.269 -3.511 27.107 1.00 90.25 485 ARG A C 1
ATOM 3520 O O . ARG A 1 485 ? -11.944 -3.075 26.013 1.00 90.25 485 ARG A O 1
ATOM 3527 N N . VAL A 1 486 ? -12.094 -2.842 28.233 1.00 90.56 486 VAL A N 1
ATOM 3528 C CA . VAL A 1 486 ? -11.431 -1.543 28.320 1.00 90.56 486 VAL A CA 1
ATOM 3529 C C . VAL A 1 486 ? -10.310 -1.622 29.345 1.00 90.56 486 VAL A C 1
ATOM 3531 O O . VAL A 1 486 ? -10.460 -2.254 30.391 1.00 90.56 486 VAL A O 1
ATOM 3534 N N . GLY A 1 487 ? -9.171 -1.019 29.040 1.00 88.88 487 GLY A N 1
ATOM 3535 C CA . GLY A 1 487 ? -8.009 -1.040 29.913 1.00 88.88 487 GLY A CA 1
ATOM 3536 C C . GLY A 1 487 ? -6.934 -0.037 29.499 1.00 88.88 487 GLY A C 1
ATOM 3537 O O . GLY A 1 487 ? -7.191 0.858 28.687 1.00 88.88 487 GLY A O 1
ATOM 3538 N N . PRO A 1 488 ? -5.716 -0.194 30.041 1.00 86.88 488 PRO A N 1
ATOM 3539 C CA . PRO A 1 488 ? -4.606 0.709 29.755 1.00 86.88 488 PRO A CA 1
ATOM 3540 C C . PRO A 1 488 ? -4.121 0.622 28.304 1.00 86.88 488 PRO A C 1
ATOM 3542 O O . PRO A 1 488 ? -3.480 1.549 27.822 1.00 86.88 488 PRO A O 1
ATOM 3545 N N . ASP A 1 489 ? -4.402 -0.495 27.632 1.00 88.75 489 ASP A N 1
ATOM 3546 C CA . ASP A 1 489 ? -4.032 -0.764 26.247 1.00 88.75 489 ASP A CA 1
ATOM 3547 C C . ASP A 1 489 ? -5.061 -0.254 25.237 1.00 88.75 489 ASP A C 1
ATOM 3549 O O . ASP A 1 489 ? -4.707 -0.011 24.084 1.00 88.75 489 ASP A O 1
ATOM 3553 N N . GLY A 1 490 ? -6.323 -0.083 25.636 1.00 91.50 490 GLY A N 1
ATOM 3554 C CA . GLY A 1 490 ? -7.367 0.338 24.712 1.00 91.50 490 GLY A CA 1
ATOM 3555 C C . GLY A 1 490 ? -8.783 -0.060 25.103 1.00 91.50 490 GLY A C 1
ATOM 3556 O O . GLY A 1 490 ? -9.044 -0.596 26.181 1.00 91.50 490 GLY A O 1
ATOM 3557 N N . LEU A 1 491 ? -9.695 0.151 24.156 1.00 92.31 491 LEU A N 1
ATOM 3558 C CA . LEU A 1 491 ? -11.041 -0.414 24.122 1.00 92.31 491 LEU A CA 1
ATOM 3559 C C . LEU A 1 491 ? -11.102 -1.460 23.008 1.00 92.31 491 LEU A C 1
ATOM 3561 O O . LEU A 1 491 ? -10.968 -1.120 21.838 1.00 92.31 491 LEU A O 1
ATOM 3565 N N . ALA A 1 492 ? -11.341 -2.718 23.356 1.00 94.19 492 ALA A N 1
ATOM 3566 C CA . ALA A 1 492 ? -11.541 -3.811 22.420 1.00 94.19 492 ALA A CA 1
ATOM 3567 C C . ALA A 1 492 ? -12.998 -4.280 22.412 1.00 94.19 492 ALA A C 1
ATOM 3569 O O . ALA A 1 492 ? -13.598 -4.485 23.467 1.00 94.19 492 ALA A O 1
ATOM 3570 N N . VAL A 1 493 ? -13.523 -4.512 21.215 1.00 94.38 493 VAL A N 1
ATOM 3571 C CA . VAL A 1 493 ? -14.795 -5.184 20.956 1.00 94.38 493 VAL A CA 1
ATOM 3572 C C . VAL A 1 493 ? -14.494 -6.453 20.170 1.00 94.38 493 VAL A C 1
ATOM 3574 O O . VAL A 1 493 ? -13.764 -6.412 19.184 1.00 94.38 493 VAL A O 1
ATOM 3577 N N . THR A 1 494 ? -15.041 -7.583 20.598 1.00 95.06 494 THR A N 1
ATOM 3578 C CA . THR A 1 494 ? -14.890 -8.874 19.922 1.00 95.06 494 THR A CA 1
ATOM 3579 C C . THR A 1 494 ? -16.264 -9.437 19.607 1.00 95.06 494 THR A C 1
ATOM 3581 O O . THR A 1 494 ? -17.087 -9.550 20.510 1.00 95.06 494 THR A O 1
ATOM 3584 N N . VAL A 1 495 ? -16.512 -9.802 18.353 1.00 93.69 495 VAL A N 1
ATOM 3585 C CA . VAL A 1 495 ? -17.770 -10.398 17.885 1.00 93.69 495 VAL A CA 1
ATOM 3586 C C . VAL A 1 495 ? -17.437 -11.737 17.243 1.00 93.69 495 VAL A C 1
ATOM 3588 O O . VAL A 1 495 ? -16.648 -11.780 16.306 1.00 93.69 495 VAL A O 1
ATOM 3591 N N . ASN A 1 496 ? -17.988 -12.835 17.761 1.00 93.69 496 ASN A N 1
ATOM 3592 C CA . ASN A 1 496 ? -17.720 -14.202 17.282 1.00 93.69 496 ASN A CA 1
ATOM 3593 C C . ASN A 1 496 ? -16.223 -14.547 17.135 1.00 93.69 496 ASN A C 1
ATOM 3595 O O . ASN A 1 496 ? -15.835 -15.306 16.256 1.00 93.69 496 ASN A O 1
ATOM 3599 N N . GLY A 1 497 ? -15.378 -13.993 18.009 1.00 92.50 497 GLY A N 1
ATOM 3600 C CA . GLY A 1 497 ? -13.928 -14.206 17.993 1.00 92.50 497 GLY A CA 1
ATOM 3601 C C . GLY A 1 497 ? -13.126 -13.186 17.180 1.00 92.50 497 GLY A C 1
ATOM 3602 O O . GLY A 1 497 ? -11.939 -13.041 17.453 1.00 92.50 497 GLY A O 1
ATOM 3603 N N . GLU A 1 498 ? -13.758 -12.421 16.289 1.00 94.69 498 GLU A N 1
ATOM 3604 C CA . GLU A 1 498 ? -13.113 -11.347 15.522 1.00 94.69 498 GLU A CA 1
ATOM 3605 C C . GLU A 1 498 ? -13.055 -10.058 16.343 1.00 94.69 498 GLU A C 1
ATOM 3607 O O . GLU A 1 498 ? -14.063 -9.648 16.927 1.00 94.69 498 GLU A O 1
ATOM 3612 N N . ARG A 1 499 ? -11.900 -9.391 16.404 1.00 94.69 499 ARG A N 1
ATOM 3613 C CA . ARG A 1 499 ? -11.664 -8.226 17.270 1.00 94.69 499 ARG A CA 1
ATOM 3614 C C . ARG A 1 499 ? -11.472 -6.931 16.479 1.00 94.69 499 ARG A C 1
ATOM 3616 O O . ARG A 1 499 ? -10.751 -6.876 15.492 1.00 94.69 499 ARG A O 1
ATOM 3623 N N . ALA A 1 500 ? -12.031 -5.849 17.010 1.00 95.06 500 ALA A N 1
ATOM 3624 C CA . ALA A 1 500 ? -11.607 -4.481 16.742 1.00 95.06 500 ALA A CA 1
ATOM 3625 C C . ALA A 1 500 ? -11.162 -3.818 18.046 1.00 95.06 500 ALA A C 1
ATOM 3627 O O . ALA A 1 500 ? -11.724 -4.065 19.113 1.00 95.06 500 ALA A O 1
ATOM 3628 N N . MET A 1 501 ? -10.138 -2.979 17.984 1.00 95.00 501 MET A N 1
ATOM 3629 C CA . MET A 1 501 ? -9.548 -2.322 19.137 1.00 95.00 501 MET A CA 1
ATOM 3630 C C . MET A 1 501 ? -9.206 -0.876 18.813 1.00 95.00 501 MET A C 1
ATOM 3632 O O . MET A 1 501 ? -8.470 -0.606 17.875 1.00 95.00 501 MET A O 1
ATOM 3636 N N . VAL A 1 502 ? -9.682 0.050 19.635 1.00 95.88 502 VAL A N 1
ATOM 3637 C CA . VAL A 1 502 ? -9.101 1.388 19.732 1.00 95.88 502 VAL A CA 1
ATOM 3638 C C . VAL A 1 502 ? -7.956 1.285 20.729 1.00 95.88 502 VAL A C 1
ATOM 3640 O O . VAL A 1 502 ? -8.188 1.222 21.934 1.00 95.88 502 VAL A O 1
ATOM 3643 N N . ALA A 1 503 ? -6.736 1.178 20.222 1.00 94.38 503 ALA A N 1
ATOM 3644 C CA . ALA A 1 503 ? -5.519 1.080 21.005 1.00 94.38 503 ALA A CA 1
ATOM 3645 C C . ALA A 1 503 ? -4.991 2.472 21.356 1.00 94.38 503 ALA A C 1
ATOM 3647 O O . ALA A 1 503 ? -4.957 3.372 20.513 1.00 94.38 503 ALA A O 1
ATOM 3648 N N . TRP A 1 504 ? -4.546 2.640 22.595 1.00 93.44 504 TRP A N 1
ATOM 3649 C CA . TRP A 1 504 ? -3.941 3.880 23.064 1.00 93.44 504 TRP A CA 1
ATOM 3650 C C . TRP A 1 504 ? -2.807 3.608 24.048 1.00 93.44 504 TRP A C 1
ATOM 3652 O O . TRP A 1 504 ? -2.694 2.543 24.648 1.00 93.44 504 TRP A O 1
ATOM 3662 N N . ASP A 1 505 ? -1.988 4.625 24.238 1.00 92.31 505 ASP A N 1
ATOM 3663 C CA . ASP A 1 505 ? -1.161 4.835 25.416 1.00 92.31 505 ASP A CA 1
ATOM 3664 C C . ASP A 1 505 ? -1.652 6.081 26.163 1.00 92.31 505 ASP A C 1
ATOM 3666 O O . ASP A 1 505 ? -2.656 6.693 25.795 1.00 92.31 505 ASP A O 1
ATOM 3670 N N . GLU A 1 506 ? -0.960 6.461 27.235 1.00 86.94 506 GLU A N 1
ATOM 3671 C CA . GLU A 1 506 ? -1.353 7.612 28.050 1.00 86.94 506 GLU A CA 1
ATOM 3672 C C . GLU A 1 506 ? -1.425 8.910 27.226 1.00 86.94 506 GLU A C 1
ATOM 3674 O O . GLU A 1 506 ? -2.422 9.626 27.294 1.00 86.94 506 GLU A O 1
ATOM 3679 N N . GLN A 1 507 ? -0.427 9.165 26.373 1.00 90.44 507 GLN A N 1
ATOM 3680 C CA . GLN A 1 507 ? -0.363 10.380 25.559 1.00 90.44 507 GLN A CA 1
ATOM 3681 C C . GLN A 1 507 ? -1.507 10.453 24.538 1.00 90.44 507 GLN A C 1
ATOM 3683 O O . GLN A 1 507 ? -2.194 11.471 24.441 1.00 90.44 507 GLN A O 1
ATOM 3688 N N . SER A 1 508 ? -1.708 9.395 23.753 1.00 92.38 508 SER A N 1
ATOM 3689 C CA . SER A 1 508 ? -2.747 9.359 22.716 1.00 92.38 508 SER A CA 1
ATOM 3690 C C . SER A 1 508 ? -4.158 9.363 23.312 1.00 92.38 508 SER A C 1
ATOM 3692 O O . SER A 1 508 ? -5.038 10.051 22.790 1.00 92.38 508 SER A O 1
ATOM 3694 N N . ARG A 1 509 ? -4.381 8.684 24.443 1.00 89.25 509 ARG A N 1
ATOM 3695 C CA . ARG A 1 509 ? -5.651 8.742 25.184 1.00 89.25 509 ARG A CA 1
ATOM 3696 C C . ARG A 1 509 ? -5.949 10.156 25.669 1.00 89.25 509 ARG A C 1
ATOM 3698 O O . ARG A 1 509 ? -7.057 10.648 25.462 1.00 89.25 509 ARG A O 1
ATOM 3705 N N . ASP A 1 510 ? -4.979 10.815 26.295 1.00 85.94 510 ASP A N 1
ATOM 3706 C CA . ASP A 1 510 ? -5.165 12.168 26.824 1.00 85.94 510 ASP A CA 1
ATOM 3707 C C . ASP A 1 510 ? -5.427 13.173 25.695 1.00 85.94 510 ASP A C 1
ATOM 3709 O O . ASP A 1 510 ? -6.261 14.069 25.842 1.00 85.94 510 ASP A O 1
ATOM 3713 N N . ASN A 1 511 ? -4.800 12.982 24.529 1.00 89.50 511 ASN A N 1
ATOM 3714 C CA . ASN A 1 511 ? -5.100 13.754 23.324 1.00 89.50 511 ASN A CA 1
ATOM 3715 C C . ASN A 1 511 ? -6.542 13.544 22.839 1.00 89.50 511 ASN A C 1
ATOM 3717 O O . ASN A 1 511 ? -7.207 14.529 22.516 1.00 89.50 511 ASN A O 1
ATOM 3721 N N . LEU A 1 512 ? -7.041 12.301 22.820 1.00 87.06 512 LEU A N 1
ATOM 3722 C CA . LEU A 1 512 ? -8.433 12.003 22.460 1.00 87.06 512 LEU A CA 1
ATOM 3723 C C . LEU A 1 512 ? -9.417 12.661 23.432 1.00 87.06 512 LEU A C 1
ATOM 3725 O O . LEU A 1 512 ? -10.406 13.250 23.001 1.00 87.06 512 LEU A O 1
ATOM 3729 N N . VAL A 1 513 ? -9.147 12.583 24.735 1.00 82.62 513 VAL A N 1
ATOM 3730 C CA . VAL A 1 513 ? -9.988 13.209 25.764 1.00 82.62 513 VAL A CA 1
ATOM 3731 C C . VAL A 1 513 ? -9.989 14.724 25.603 1.00 82.62 513 VAL A C 1
ATOM 3733 O O . VAL A 1 513 ? -11.056 15.332 25.602 1.00 82.62 513 VAL A O 1
ATOM 3736 N N . ALA A 1 514 ? -8.818 15.336 25.416 1.00 81.44 514 ALA A N 1
ATOM 3737 C CA . ALA A 1 514 ? -8.711 16.771 25.182 1.00 81.44 514 ALA A CA 1
ATOM 3738 C C . ALA A 1 514 ? -9.493 17.197 23.931 1.00 81.44 514 ALA A C 1
ATOM 3740 O O . ALA A 1 514 ? -10.220 18.186 23.979 1.00 81.44 514 ALA A O 1
ATOM 3741 N N . LEU A 1 515 ? -9.397 16.426 22.844 1.00 83.06 515 LEU A N 1
ATOM 3742 C CA . LEU A 1 515 ? -10.148 16.670 21.614 1.00 83.06 515 LEU A CA 1
ATOM 3743 C C . LEU A 1 515 ? -11.661 16.548 21.834 1.00 83.06 515 LEU A C 1
ATOM 3745 O O . LEU A 1 515 ? -12.420 17.406 21.390 1.00 83.06 515 LEU A O 1
ATOM 3749 N N . ALA A 1 516 ? -12.109 15.508 22.540 1.00 79.62 516 ALA A N 1
ATOM 3750 C CA . ALA A 1 516 ? -13.520 15.311 22.857 1.00 79.62 516 ALA A CA 1
ATOM 3751 C C . ALA A 1 516 ? -14.069 16.461 23.712 1.00 79.62 516 ALA A C 1
ATOM 3753 O O . ALA A 1 516 ? -15.151 16.968 23.429 1.00 79.62 516 ALA A O 1
ATOM 3754 N N . VAL A 1 517 ? -13.316 16.910 24.722 1.00 74.00 517 VAL A N 1
ATOM 3755 C CA . VAL A 1 517 ? -13.683 18.066 25.551 1.00 74.00 517 VAL A CA 1
ATOM 3756 C C . VAL A 1 517 ? -13.771 19.335 24.708 1.00 74.00 517 VAL A C 1
ATOM 3758 O O . VAL A 1 517 ? -14.744 20.067 24.844 1.00 74.00 517 VAL A O 1
ATOM 3761 N N . ASP A 1 518 ? -12.815 19.588 23.818 1.00 73.81 518 ASP A N 1
ATOM 3762 C CA . ASP A 1 518 ? -12.817 20.788 22.974 1.00 73.81 518 ASP A CA 1
ATOM 3763 C C . ASP A 1 518 ? -14.007 20.804 21.996 1.00 73.81 518 ASP A C 1
ATOM 3765 O O . ASP A 1 518 ? -14.750 21.785 21.907 1.00 73.81 518 ASP A O 1
ATOM 3769 N N . LEU A 1 519 ? -14.275 19.670 21.339 1.00 73.31 519 LEU A N 1
ATOM 3770 C CA . LEU A 1 519 ? -15.398 19.514 20.411 1.00 73.31 519 LEU A CA 1
ATOM 3771 C C . LEU A 1 519 ? -16.763 19.627 21.100 1.00 73.31 519 LEU A C 1
ATOM 3773 O O . LEU A 1 519 ? -17.678 20.235 20.542 1.00 73.31 519 LEU A O 1
ATOM 3777 N N . LEU A 1 520 ? -16.910 19.035 22.289 1.00 68.19 520 LEU A N 1
ATOM 3778 C CA . LEU A 1 520 ? -18.175 18.979 23.020 1.00 68.19 520 LEU A CA 1
ATOM 3779 C C . LEU A 1 520 ? -18.415 20.261 23.835 1.00 68.19 520 LEU A C 1
ATOM 3781 O O . LEU A 1 520 ? -19.492 20.853 23.776 1.00 68.19 520 LEU A O 1
ATOM 3785 N N . VAL A 1 521 ? -17.430 20.719 24.604 1.00 64.69 521 VAL A N 1
ATOM 3786 C CA . VAL A 1 521 ? -17.609 21.770 25.620 1.00 64.69 521 VAL A CA 1
ATOM 3787 C C . VAL A 1 521 ? -17.354 23.175 25.073 1.00 64.69 521 VAL A C 1
ATOM 3789 O O . VAL A 1 521 ? -17.949 24.119 25.602 1.00 64.69 521 VAL A O 1
ATOM 3792 N N . GLY A 1 522 ? -16.534 23.327 24.024 1.00 56.84 522 GLY A N 1
ATOM 3793 C CA . GLY A 1 522 ? -15.999 24.614 23.549 1.00 56.84 522 GLY A CA 1
ATOM 3794 C C . GLY A 1 522 ? -17.023 25.746 23.376 1.00 56.84 522 GLY A C 1
ATOM 3795 O O . GLY A 1 522 ? -16.714 26.893 23.690 1.00 56.84 522 GLY A O 1
ATOM 3796 N N . ASP A 1 523 ? -18.271 25.422 23.011 1.00 54.03 523 ASP A N 1
ATOM 3797 C CA . ASP A 1 523 ? -19.338 26.404 22.751 1.00 54.03 523 ASP A CA 1
ATOM 3798 C C . ASP A 1 523 ? -20.550 26.337 23.698 1.00 54.03 523 ASP A C 1
ATOM 3800 O O . ASP A 1 523 ? -21.511 27.099 23.545 1.00 54.03 523 ASP A O 1
ATOM 3804 N N . TYR A 1 524 ? -20.561 25.452 24.701 1.00 48.12 524 TYR A N 1
ATOM 3805 C CA . TYR A 1 524 ? -21.754 25.272 25.534 1.00 48.12 524 TYR A CA 1
ATOM 3806 C C . TYR A 1 524 ? -21.933 26.421 26.551 1.00 48.12 524 TYR A C 1
ATOM 3808 O O . TYR A 1 524 ? -21.267 26.480 27.595 1.00 48.12 524 TYR A O 1
ATOM 3816 N N . GLN A 1 525 ? -22.875 27.332 26.266 1.00 46.81 525 GLN A N 1
ATOM 3817 C CA . GLN A 1 525 ? -23.313 28.430 27.152 1.00 46.81 525 GLN A CA 1
ATOM 3818 C C . GLN A 1 525 ? -24.548 28.092 28.017 1.00 46.81 525 GLN A C 1
ATOM 3820 O O . GLN A 1 525 ? -25.037 28.953 28.750 1.00 46.81 525 GLN A O 1
ATOM 3825 N N . GLY A 1 526 ? -25.068 26.862 27.954 1.00 47.16 526 GLY A N 1
ATOM 3826 C CA . GLY A 1 526 ? -26.284 26.472 28.674 1.00 47.16 526 GLY A CA 1
ATOM 3827 C C . GLY A 1 526 ? -26.100 26.404 30.195 1.00 47.16 526 GLY A C 1
ATOM 3828 O O . GLY A 1 526 ? -25.122 25.853 30.701 1.00 47.16 526 GLY A O 1
ATOM 3829 N N . THR A 1 527 ? -27.059 26.947 30.943 1.00 47.53 527 THR A N 1
ATOM 3830 C CA . THR A 1 527 ? -27.214 26.699 32.383 1.00 47.53 527 THR A CA 1
ATOM 3831 C C . THR A 1 527 ? -27.887 25.343 32.615 1.00 47.53 527 THR A C 1
ATOM 3833 O O . THR A 1 527 ? -28.665 24.885 31.781 1.00 47.53 527 THR A O 1
ATOM 38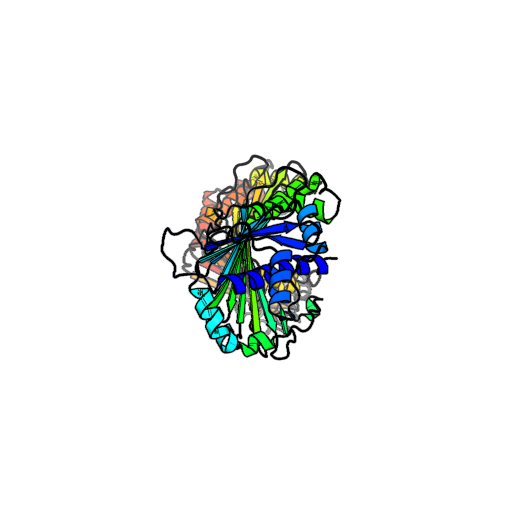36 N N . ILE A 1 528 ? -27.597 24.684 33.746 1.00 48.25 528 ILE A N 1
ATOM 3837 C CA . ILE A 1 528 ? -28.258 23.421 34.121 1.00 48.25 528 ILE A CA 1
ATOM 3838 C C . ILE A 1 528 ? -29.778 23.655 34.163 1.00 48.25 528 ILE A C 1
ATOM 3840 O O . ILE A 1 528 ? -30.221 24.533 34.914 1.00 48.25 528 ILE A O 1
ATOM 3844 N N . PRO A 1 529 ? -30.593 22.891 33.410 1.00 45.19 529 PRO A N 1
ATOM 3845 C CA . PRO A 1 529 ? -32.039 22.961 33.539 1.00 45.19 529 PRO A CA 1
ATOM 3846 C C . PRO A 1 529 ? -32.425 22.607 34.977 1.00 45.19 529 PRO A C 1
ATOM 3848 O O . PRO A 1 529 ? -32.035 21.561 35.494 1.00 45.19 529 PRO A O 1
ATOM 3851 N N . ALA A 1 530 ? -33.225 23.450 35.630 1.00 44.62 530 ALA A N 1
ATOM 3852 C CA . ALA A 1 530 ? -33.638 23.265 37.026 1.00 44.62 530 ALA A CA 1
ATOM 3853 C C . ALA A 1 530 ? -34.447 21.966 37.298 1.00 44.62 530 ALA A C 1
ATOM 3855 O O . ALA A 1 530 ? -34.853 21.728 38.432 1.00 44.62 530 ALA A O 1
ATOM 3856 N N . GLY A 1 531 ? -34.693 21.136 36.274 1.00 46.41 531 GLY A N 1
ATOM 3857 C CA . GLY A 1 531 ? -35.510 19.918 36.306 1.00 46.41 531 GLY A CA 1
ATOM 3858 C C . GLY A 1 531 ? -34.768 18.591 36.534 1.00 46.41 531 GLY A C 1
ATOM 3859 O O . GLY A 1 531 ? -35.422 17.552 36.561 1.00 46.41 531 GLY A O 1
ATOM 3860 N N . GLY A 1 532 ? -33.444 18.591 36.728 1.00 44.53 532 GLY A N 1
ATOM 3861 C CA . GLY A 1 532 ? -32.676 17.376 37.045 1.00 44.53 532 GLY A CA 1
ATOM 3862 C C . GLY A 1 532 ? -32.470 16.392 35.877 1.00 44.53 532 GLY A C 1
ATOM 3863 O O . GLY A 1 532 ? -33.014 16.561 34.787 1.00 44.53 532 GLY A O 1
ATOM 3864 N N . LEU A 1 533 ? -31.669 15.349 36.144 1.00 40.19 533 LEU A N 1
ATOM 3865 C CA . LEU A 1 533 ? -31.063 14.372 35.210 1.00 40.19 533 LEU A CA 1
ATOM 3866 C C . LEU A 1 533 ? -31.999 13.697 34.183 1.00 40.19 533 LEU A C 1
ATOM 3868 O O . LEU A 1 533 ? -31.508 13.070 33.250 1.00 40.19 533 LEU A O 1
ATOM 3872 N N . MET A 1 534 ? -33.322 13.775 34.350 1.00 40.25 534 MET A N 1
ATOM 3873 C CA . MET A 1 534 ? -34.276 12.968 33.578 1.00 40.25 534 MET A CA 1
ATOM 3874 C C . MET A 1 534 ? -34.874 13.658 32.347 1.00 40.25 534 MET A C 1
ATOM 3876 O O . MET A 1 534 ? -35.468 12.972 31.522 1.00 40.25 534 MET A O 1
ATOM 3880 N N . GLN A 1 535 ? -34.770 14.983 32.211 1.00 43.09 535 GLN A N 1
ATOM 3881 C CA . GLN A 1 535 ? -35.440 15.690 31.106 1.00 43.09 535 GLN A CA 1
ATOM 3882 C C . GLN A 1 535 ? -34.540 15.962 29.903 1.00 43.09 535 GLN A C 1
ATOM 3884 O O . GLN A 1 535 ? -35.045 16.057 28.789 1.00 43.09 535 GLN A O 1
ATOM 3889 N N . ASP A 1 536 ? -33.226 16.059 30.113 1.00 47.97 536 ASP A N 1
ATOM 3890 C CA . ASP A 1 536 ? -32.271 16.281 29.031 1.00 47.97 536 ASP A CA 1
ATOM 3891 C C . ASP A 1 536 ? -30.899 15.682 29.393 1.00 47.97 536 ASP A C 1
ATOM 3893 O O . ASP A 1 536 ? -30.038 16.361 29.974 1.00 47.97 536 ASP A O 1
ATOM 3897 N N . PRO A 1 537 ? -30.707 14.373 29.150 1.00 46.41 537 PRO A N 1
ATOM 3898 C CA . PRO A 1 537 ? -29.502 13.659 29.558 1.00 46.41 537 PRO A CA 1
ATOM 3899 C C . PRO A 1 537 ? -28.256 14.166 28.826 1.00 46.41 537 PRO A C 1
ATOM 3901 O O . PRO A 1 537 ? -27.177 14.154 29.411 1.00 46.41 537 PRO A O 1
ATOM 3904 N N . VAL A 1 538 ? -28.400 14.686 27.601 1.00 47.81 538 VAL A N 1
ATOM 3905 C CA . VAL A 1 538 ? -27.289 15.268 26.840 1.00 47.81 538 VAL A CA 1
ATOM 3906 C C . VAL A 1 538 ? -26.880 16.601 27.460 1.00 47.81 538 VAL A C 1
ATOM 3908 O O . VAL A 1 538 ? -25.729 16.749 27.852 1.00 47.81 538 VAL A O 1
ATOM 3911 N N . ASN A 1 539 ? -27.804 17.541 27.676 1.00 51.69 539 ASN A N 1
ATOM 3912 C CA . ASN A 1 539 ? -27.457 18.831 28.291 1.00 51.69 539 ASN A CA 1
ATOM 3913 C C . ASN A 1 539 ? -26.955 18.694 29.736 1.00 51.69 539 ASN A C 1
ATOM 3915 O O . ASN A 1 539 ? -26.090 19.458 30.171 1.00 51.69 539 ASN A O 1
ATOM 3919 N N . THR A 1 540 ? -27.448 17.699 30.477 1.00 53.06 540 THR A N 1
ATOM 3920 C CA . THR A 1 540 ? -26.967 17.413 31.835 1.00 53.06 540 THR A CA 1
ATOM 3921 C C . THR A 1 540 ? -25.583 16.770 31.823 1.00 53.06 540 THR A C 1
ATOM 3923 O O . THR A 1 540 ? -24.735 17.187 32.608 1.00 53.06 540 THR A O 1
ATOM 3926 N N . LEU A 1 541 ? -25.313 15.831 30.905 1.00 52.34 541 LEU A N 1
ATOM 3927 C CA . LEU A 1 541 ? -23.976 15.270 30.692 1.00 52.34 541 LEU A CA 1
ATOM 3928 C C . LEU A 1 541 ? -22.983 16.375 30.314 1.00 52.34 541 LEU A C 1
ATOM 3930 O O . LEU A 1 541 ? -21.936 16.494 30.938 1.00 52.34 541 LEU A O 1
ATOM 3934 N N . MET A 1 542 ? -23.345 17.252 29.381 1.00 52.97 542 MET A N 1
ATOM 3935 C CA . MET A 1 542 ? -22.501 18.354 28.908 1.00 52.97 542 MET A CA 1
ATOM 3936 C C . MET A 1 542 ? -22.221 19.396 30.000 1.00 52.97 542 MET A C 1
ATOM 3938 O O . MET A 1 542 ? -21.081 19.827 30.178 1.00 52.97 542 MET A O 1
ATOM 3942 N N . ALA A 1 543 ? -23.230 19.757 30.798 1.00 56.25 543 ALA A N 1
ATOM 3943 C CA . ALA A 1 543 ? -23.037 20.618 31.963 1.00 56.25 543 ALA A CA 1
ATOM 3944 C C . ALA A 1 543 ? -22.210 19.928 33.063 1.00 56.25 543 ALA A C 1
ATOM 3946 O O . ALA A 1 543 ? -21.387 20.580 33.704 1.00 56.25 543 ALA A O 1
ATOM 3947 N N . SER A 1 544 ? -22.384 18.616 33.258 1.00 53.31 544 SER A N 1
ATOM 3948 C CA . SER A 1 544 ? -21.613 17.832 34.226 1.00 53.31 544 SER A CA 1
ATOM 3949 C C . SER A 1 544 ? -20.156 17.637 33.807 1.00 53.31 544 SER A C 1
ATOM 3951 O O . SER A 1 544 ? -19.294 17.725 34.665 1.00 53.31 544 SER A O 1
ATOM 3953 N N . LEU A 1 545 ? -19.854 17.486 32.513 1.00 54.12 545 LEU A N 1
ATOM 3954 C CA . LEU A 1 545 ? -18.487 17.423 31.980 1.00 54.12 545 LEU A CA 1
ATOM 3955 C C . LEU A 1 545 ? -17.765 18.771 32.100 1.00 54.12 545 LEU A C 1
ATOM 3957 O O . LEU A 1 545 ? -16.563 18.802 32.330 1.00 54.12 545 LEU A O 1
ATOM 3961 N N . LYS A 1 546 ? -18.498 19.888 32.006 1.00 58.09 546 LYS A N 1
ATOM 3962 C CA . LYS A 1 546 ? -17.965 21.237 32.258 1.00 58.09 546 LYS A CA 1
ATOM 3963 C C . LYS A 1 546 ? -17.740 21.525 33.750 1.00 58.09 546 LYS A C 1
ATOM 3965 O O . LYS A 1 546 ? -16.875 22.327 34.088 1.00 58.09 546 LYS A O 1
ATOM 3970 N N . MET A 1 547 ? -18.555 20.934 34.630 1.00 51.81 547 MET A N 1
ATOM 3971 C CA . MET A 1 547 ? -18.439 21.072 36.091 1.00 51.81 547 MET A CA 1
ATOM 3972 C C . MET A 1 547 ? -17.502 20.051 36.731 1.00 51.81 547 MET A C 1
ATOM 3974 O O . MET A 1 547 ? -17.004 20.305 37.828 1.00 51.81 547 MET A O 1
ATOM 3978 N N . ALA A 1 548 ? -17.289 18.906 36.084 1.00 52.25 548 ALA A N 1
ATOM 3979 C CA . ALA A 1 548 ? -16.291 17.939 36.485 1.00 52.25 548 ALA A CA 1
ATOM 3980 C C . ALA A 1 548 ? -14.937 18.644 36.449 1.00 52.25 548 ALA A C 1
ATOM 3982 O O . ALA A 1 548 ? -14.513 19.154 35.413 1.00 52.25 548 ALA A O 1
ATOM 3983 N N . ASP A 1 549 ? -14.287 18.712 37.609 1.00 55.47 549 ASP A N 1
ATOM 3984 C CA . ASP A 1 549 ? -12.905 19.150 37.687 1.00 55.47 549 ASP A CA 1
ATOM 3985 C C . ASP A 1 549 ? -12.098 18.279 36.715 1.00 55.47 549 ASP A C 1
ATOM 3987 O O . ASP A 1 549 ? -12.213 17.049 36.745 1.00 55.47 549 ASP A O 1
ATOM 3991 N N . MET A 1 550 ? -11.301 18.900 35.844 1.00 55.78 550 MET A N 1
ATOM 3992 C CA . MET A 1 550 ? -10.378 18.178 34.965 1.00 55.78 550 MET A CA 1
ATOM 3993 C C . MET A 1 550 ? -9.520 17.193 35.771 1.00 55.78 550 MET A C 1
ATOM 3995 O O . MET A 1 550 ? -9.188 16.131 35.252 1.00 55.78 550 MET A O 1
ATOM 3999 N N . GLY A 1 551 ? -9.252 17.489 37.051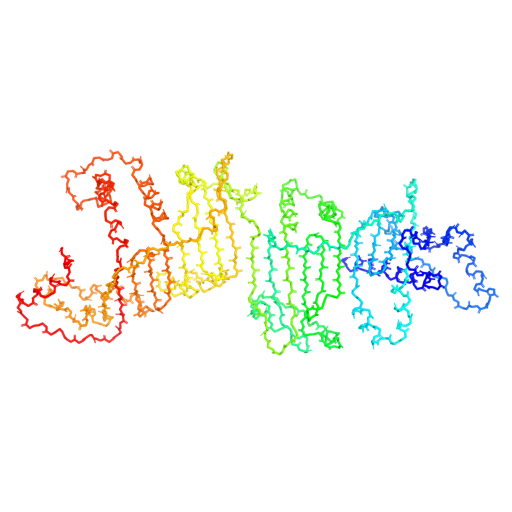 1.00 52.72 551 GLY A N 1
ATOM 4000 C CA . GLY A 1 551 ? -8.631 16.557 37.994 1.00 52.72 551 GLY A CA 1
ATOM 4001 C C . GLY A 1 551 ? -9.437 15.274 38.239 1.00 52.72 551 GLY A C 1
ATOM 4002 O O . GLY A 1 551 ? -8.871 14.194 38.173 1.00 52.72 551 GLY A O 1
ATOM 4003 N N . ALA A 1 552 ? -10.759 15.340 38.427 1.00 57.88 552 ALA A N 1
ATOM 4004 C CA . ALA A 1 552 ? -11.597 14.153 38.649 1.00 57.88 552 ALA A CA 1
ATOM 4005 C C . ALA A 1 552 ? -11.734 13.282 37.388 1.00 57.88 552 ALA A C 1
ATOM 4007 O O . ALA A 1 552 ? -11.804 12.055 37.476 1.00 57.88 552 ALA A O 1
ATOM 4008 N N . LEU A 1 553 ? -11.755 13.911 36.207 1.00 60.91 553 LEU A N 1
ATOM 4009 C CA . LEU A 1 553 ? -11.743 13.193 34.933 1.00 60.91 553 LEU A CA 1
ATOM 4010 C C . LEU A 1 553 ? -10.379 12.521 34.705 1.00 60.91 553 LEU A C 1
ATOM 4012 O O . LEU A 1 553 ? -10.329 11.359 34.312 1.00 60.91 553 LEU A O 1
ATOM 4016 N N . GLN A 1 554 ? -9.281 13.216 35.023 1.00 61.31 554 GLN A N 1
ATOM 4017 C CA . GLN A 1 554 ? -7.923 12.663 35.007 1.00 61.31 554 GLN A CA 1
ATOM 4018 C C . GLN A 1 554 ? -7.738 11.533 36.026 1.00 61.31 554 GLN A C 1
ATOM 4020 O O . GLN A 1 554 ? -7.106 10.538 35.693 1.00 61.31 554 GLN A O 1
ATOM 4025 N N . ASP A 1 555 ? -8.335 11.621 37.214 1.00 62.91 555 ASP A N 1
ATOM 4026 C CA . ASP A 1 555 ? -8.292 10.565 38.231 1.00 62.91 555 ASP A CA 1
ATOM 4027 C C . ASP A 1 555 ? -9.078 9.321 37.784 1.00 62.91 555 ASP A C 1
ATOM 4029 O O . ASP A 1 555 ? -8.596 8.190 37.908 1.00 62.91 555 ASP A O 1
ATOM 4033 N N . ALA A 1 556 ? -10.262 9.509 37.187 1.00 63.00 556 ALA A N 1
ATOM 4034 C CA . ALA A 1 556 ? -11.041 8.419 36.598 1.00 63.00 556 ALA A CA 1
ATOM 4035 C C . ALA A 1 556 ? -10.292 7.751 35.429 1.00 63.00 556 ALA A C 1
ATOM 4037 O O . ALA A 1 556 ? -10.231 6.522 35.356 1.00 63.00 556 ALA A O 1
ATOM 4038 N N . LEU A 1 557 ? -9.647 8.532 34.558 1.00 65.38 557 LEU A N 1
ATOM 4039 C CA . LEU A 1 557 ? -8.772 8.021 33.494 1.00 65.38 557 LEU A CA 1
ATOM 4040 C C . LEU A 1 557 ? -7.511 7.347 34.061 1.00 65.38 557 LEU A C 1
ATOM 4042 O O . LEU A 1 557 ? -7.061 6.327 33.541 1.00 65.38 557 LEU A O 1
ATOM 4046 N N . GLY A 1 558 ? -6.979 7.852 35.172 1.00 64.44 558 GLY A N 1
ATOM 4047 C CA . GLY A 1 558 ? -5.870 7.257 35.912 1.00 64.44 558 GLY A CA 1
ATOM 4048 C C . GLY A 1 558 ? -6.211 5.879 36.478 1.00 64.44 558 GLY A C 1
ATOM 4049 O O . GLY A 1 558 ? -5.343 5.010 36.535 1.00 64.44 558 GLY A O 1
ATOM 4050 N N . SER A 1 559 ? -7.477 5.621 36.821 1.00 66.81 559 SER A N 1
ATOM 4051 C CA . SER A 1 559 ? -7.929 4.280 37.218 1.00 66.81 559 SER A CA 1
ATOM 4052 C C . SER A 1 559 ? -7.913 3.277 36.052 1.00 66.81 559 SER A C 1
ATOM 4054 O O . SER A 1 559 ? -7.544 2.117 36.248 1.00 66.81 559 SER A O 1
ATOM 4056 N N . LEU A 1 560 ? -8.188 3.731 34.820 1.00 66.12 560 LEU A N 1
ATOM 4057 C CA . LEU A 1 560 ? -8.078 2.911 33.603 1.00 66.12 560 LEU A CA 1
ATOM 4058 C C . LEU A 1 560 ? -6.626 2.541 33.270 1.00 66.12 560 LEU A C 1
ATOM 4060 O O . LEU A 1 560 ? -6.404 1.550 32.584 1.00 66.12 560 LEU A O 1
ATOM 4064 N N . ASN A 1 561 ? -5.634 3.275 33.793 1.00 71.00 561 ASN A N 1
ATOM 4065 C CA . ASN A 1 561 ? -4.218 2.898 33.684 1.00 71.00 561 ASN A CA 1
ATOM 4066 C C . ASN A 1 561 ? -3.833 1.722 34.593 1.00 71.00 561 ASN A C 1
ATOM 4068 O O . ASN A 1 561 ? -2.773 1.128 34.401 1.00 71.00 561 ASN A O 1
ATOM 4072 N N . GLN A 1 562 ? -4.656 1.386 35.589 1.00 78.56 562 GLN A N 1
ATOM 4073 C CA . GLN A 1 562 ? -4.307 0.381 36.594 1.00 78.56 562 GLN A CA 1
ATOM 4074 C C . GLN A 1 562 ? -4.857 -1.003 36.255 1.00 78.56 562 GLN A C 1
ATOM 4076 O O . GLN A 1 562 ? -4.231 -1.999 36.616 1.00 78.56 562 GLN A O 1
ATOM 4081 N N . GLY A 1 563 ? -5.982 -1.105 35.547 1.00 80.25 563 GLY A N 1
ATOM 4082 C CA . GLY A 1 563 ? -6.635 -2.390 35.325 1.00 80.25 563 GLY A CA 1
ATOM 4083 C C . GLY A 1 563 ? -7.485 -2.465 34.073 1.00 80.25 563 GLY A C 1
ATOM 4084 O O . GLY A 1 563 ? -7.932 -1.459 33.531 1.00 80.25 563 GLY A O 1
ATOM 4085 N N . GLN A 1 564 ? -7.718 -3.697 33.638 1.00 84.69 564 GLN A N 1
ATOM 4086 C CA . GLN A 1 564 ? -8.580 -4.031 32.517 1.00 84.69 564 GLN A CA 1
ATOM 4087 C C . GLN A 1 564 ? -9.913 -4.555 33.048 1.00 84.69 564 GLN A C 1
ATOM 4089 O O . GLN A 1 564 ? -9.947 -5.479 33.863 1.00 84.69 564 GLN A O 1
ATOM 4094 N N . VAL A 1 565 ? -11.013 -3.994 32.566 1.00 87.06 565 VAL A N 1
ATOM 4095 C CA . VAL A 1 565 ? -12.371 -4.424 32.905 1.00 87.06 565 VAL A CA 1
ATOM 4096 C C . VAL A 1 565 ? -13.148 -4.741 31.638 1.00 87.06 565 VAL A C 1
ATOM 4098 O O . VAL A 1 565 ? -12.921 -4.154 30.582 1.00 87.06 565 VAL A O 1
ATOM 4101 N N . GLY A 1 566 ? -14.069 -5.689 31.714 1.00 86.94 566 GLY A N 1
ATOM 4102 C CA . GLY A 1 566 ? -14.877 -6.043 30.561 1.00 86.94 566 GLY A CA 1
ATOM 4103 C C 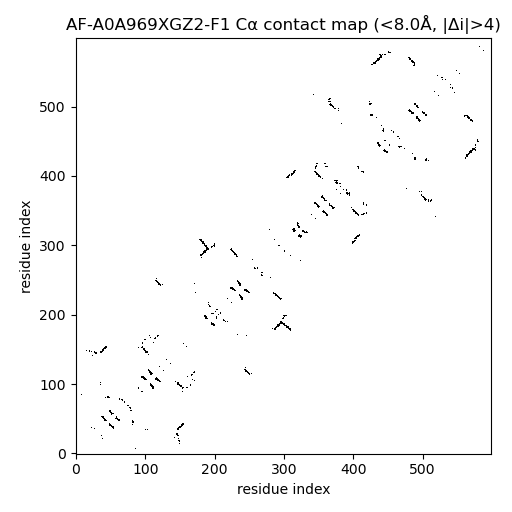. GLY A 1 566 ? -15.970 -7.043 30.867 1.00 86.94 566 GLY A C 1
ATOM 4104 O O . GLY A 1 566 ? -16.129 -7.517 31.995 1.00 86.94 566 GLY A O 1
ATOM 4105 N N . PHE A 1 567 ? -16.708 -7.393 29.829 1.00 87.44 567 PHE A N 1
ATOM 4106 C CA . PHE A 1 567 ? -17.708 -8.443 29.872 1.00 87.44 567 PHE A CA 1
ATOM 4107 C C . PHE A 1 567 ? -17.707 -9.232 28.565 1.00 87.44 567 PHE A C 1
ATOM 4109 O O . PHE A 1 567 ? -17.335 -8.710 27.515 1.00 87.44 567 PHE A O 1
ATOM 4116 N N . THR A 1 568 ? -18.131 -10.485 28.648 1.00 89.81 568 THR A N 1
ATOM 4117 C CA . THR A 1 568 ? -18.398 -11.367 27.512 1.00 89.81 568 THR A CA 1
ATOM 4118 C C . THR A 1 568 ? -19.852 -11.792 27.602 1.00 89.81 568 THR A C 1
ATOM 4120 O O . THR A 1 568 ? -20.270 -12.298 28.639 1.00 89.81 568 THR A O 1
ATOM 4123 N N . ILE A 1 569 ? -20.612 -11.586 26.537 1.00 91.00 569 ILE A N 1
ATOM 4124 C CA . ILE A 1 569 ? -21.979 -12.062 26.368 1.00 91.00 569 ILE A CA 1
ATOM 4125 C C . ILE A 1 569 ? -21.932 -13.248 25.412 1.00 91.00 569 ILE A C 1
ATOM 4127 O O . ILE A 1 569 ? -21.477 -13.101 24.282 1.00 91.00 569 ILE A O 1
ATOM 4131 N N . GLU A 1 570 ? -22.386 -14.409 25.866 1.00 92.62 570 GLU A N 1
ATOM 4132 C CA . GLU A 1 570 ? -22.615 -15.596 25.044 1.00 92.62 570 GLU A CA 1
ATOM 4133 C C . GLU A 1 570 ? -24.117 -15.729 24.789 1.00 92.62 570 GLU A C 1
ATOM 4135 O O . GLU A 1 570 ? -24.919 -15.745 25.728 1.00 92.62 570 GLU A O 1
ATOM 4140 N N . PHE A 1 571 ? -24.498 -15.829 23.523 1.00 91.00 571 PHE A N 1
ATOM 4141 C CA . PHE A 1 571 ? -25.876 -16.048 23.110 1.00 91.00 571 PHE A CA 1
ATOM 4142 C C . PHE A 1 571 ? -26.059 -17.514 22.725 1.00 91.00 571 PHE A C 1
ATOM 4144 O O . PHE A 1 571 ? -25.245 -18.082 22.001 1.00 91.00 571 PHE A O 1
ATOM 4151 N N . GLN A 1 572 ? -27.134 -18.133 23.203 1.00 90.31 572 GLN A N 1
ATOM 4152 C CA . GLN A 1 572 ? -27.447 -19.532 22.916 1.00 90.31 572 GLN A CA 1
ATOM 4153 C C . GLN A 1 572 ? -28.936 -19.711 22.629 1.00 90.31 572 GLN A C 1
ATOM 4155 O O . GLN A 1 572 ? -29.774 -18.998 23.179 1.00 90.31 572 GLN A O 1
ATOM 4160 N N . ASP A 1 573 ? -29.269 -20.691 21.793 1.00 88.25 573 ASP A N 1
ATOM 4161 C CA . ASP A 1 573 ? -30.664 -21.002 21.451 1.00 88.25 573 ASP A CA 1
ATOM 4162 C C . ASP A 1 573 ? -31.336 -21.920 22.481 1.00 88.25 573 ASP A C 1
ATOM 4164 O O . ASP A 1 573 ? -32.550 -22.106 22.458 1.00 88.25 573 ASP A O 1
ATOM 4168 N N . GLU A 1 574 ? -30.547 -22.497 23.387 1.00 86.94 574 GLU A N 1
ATOM 4169 C CA . GLU A 1 574 ? -31.018 -23.370 24.455 1.00 86.94 574 GLU A CA 1
ATOM 4170 C C . GLU A 1 574 ? -31.413 -22.567 25.700 1.00 86.94 574 GLU A C 1
ATOM 4172 O O . GLU A 1 574 ? -30.749 -21.593 26.076 1.00 86.94 574 GLU A O 1
ATOM 4177 N N . ALA A 1 575 ? -32.457 -23.033 26.392 1.00 85.12 575 ALA A N 1
ATOM 4178 C CA . ALA A 1 575 ? -32.855 -22.489 27.685 1.00 85.12 575 ALA A CA 1
ATOM 4179 C C . ALA A 1 575 ? -31.708 -22.592 28.705 1.00 85.12 575 ALA A C 1
ATOM 4181 O O . ALA A 1 575 ? -30.975 -23.585 28.751 1.00 85.12 575 ALA A O 1
ATOM 4182 N N . LEU A 1 576 ? -31.565 -21.563 29.541 1.00 85.88 576 LEU A N 1
ATOM 4183 C CA . LEU A 1 576 ? -30.611 -21.595 30.646 1.00 85.88 576 LEU A CA 1
ATOM 4184 C C . LEU A 1 576 ? -31.135 -22.496 31.779 1.00 85.88 576 LEU A C 1
ATOM 4186 O O . LEU A 1 576 ? -32.342 -22.720 31.880 1.00 85.88 576 LEU A O 1
ATOM 4190 N N . PRO A 1 577 ? -30.251 -23.023 32.649 1.00 82.12 577 PRO A N 1
ATOM 4191 C CA . PRO A 1 577 ? -30.680 -23.740 33.845 1.00 82.12 577 PRO A CA 1
ATOM 4192 C C . PRO A 1 577 ? -31.628 -22.879 34.686 1.00 82.12 577 PRO A C 1
ATOM 4194 O O . PRO A 1 577 ? -31.406 -21.670 34.801 1.00 82.12 577 PRO A O 1
ATOM 4197 N N . GLU A 1 578 ? -32.635 -23.500 35.306 1.00 73.31 578 GLU A N 1
ATOM 4198 C CA . GLU A 1 578 ? -33.548 -22.797 36.213 1.00 73.31 578 GLU A CA 1
ATOM 4199 C C . GLU A 1 578 ? -32.768 -22.037 37.292 1.00 73.31 578 GLU A C 1
ATOM 4201 O O . GLU A 1 578 ? -31.736 -22.503 37.793 1.00 73.31 578 GLU A O 1
ATOM 4206 N N . SER A 1 579 ? -33.264 -20.852 37.657 1.00 72.00 579 SER A N 1
ATOM 4207 C CA . SER A 1 579 ? -32.651 -20.072 38.726 1.00 72.00 579 SER A CA 1
ATOM 4208 C C . SER A 1 579 ? -32.615 -20.895 40.013 1.00 72.00 579 SER A C 1
ATOM 4210 O O . SER A 1 579 ? -33.632 -21.398 40.484 1.00 72.00 579 SER A O 1
ATOM 4212 N N . SER A 1 580 ? -31.437 -20.994 40.630 1.00 65.81 580 SER A N 1
ATOM 4213 C CA . SER A 1 580 ? -31.271 -21.624 41.944 1.00 65.81 580 SER A CA 1
ATOM 4214 C C . SER A 1 580 ? -31.833 -20.769 43.090 1.00 65.81 580 SER A C 1
ATOM 4216 O O . SER A 1 580 ? -31.701 -21.129 44.262 1.00 65.81 580 SER A O 1
ATOM 4218 N N . TRP A 1 581 ? -32.446 -19.624 42.774 1.00 63.94 581 TRP A N 1
ATOM 4219 C CA . TRP A 1 581 ? -32.985 -18.681 43.739 1.00 63.94 581 TRP A CA 1
ATOM 4220 C C . TRP A 1 581 ? -34.322 -19.165 44.318 1.00 63.94 581 TRP A C 1
ATOM 4222 O O . TRP A 1 581 ? -35.311 -19.341 43.616 1.00 63.94 581 TRP A O 1
ATOM 4232 N N . THR A 1 582 ? -34.370 -19.345 45.639 1.00 57.41 582 THR A N 1
ATOM 4233 C CA . THR A 1 582 ? -35.500 -19.981 46.337 1.00 57.41 582 THR A CA 1
ATOM 4234 C C . THR A 1 582 ? -36.461 -18.999 47.026 1.00 57.41 582 THR A C 1
ATOM 4236 O O . THR A 1 582 ? -37.059 -19.354 48.042 1.00 57.41 582 THR A O 1
ATOM 4239 N N . GLY A 1 583 ? -36.633 -17.765 46.535 1.00 51.41 583 GLY A N 1
ATOM 4240 C CA . GLY A 1 583 ? -37.809 -16.968 46.928 1.00 51.41 583 GLY A CA 1
ATOM 4241 C C . GLY A 1 583 ? -37.677 -15.953 48.073 1.00 51.41 583 GLY A C 1
ATOM 4242 O O . GLY A 1 583 ? -38.711 -15.548 48.599 1.00 51.41 583 GLY A O 1
ATOM 4243 N N . THR A 1 584 ? -36.483 -15.522 48.511 1.00 59.53 584 THR A N 1
ATOM 4244 C CA . THR A 1 584 ? -36.374 -14.513 49.596 1.00 59.53 584 THR A CA 1
ATOM 4245 C C . THR A 1 584 ? -35.584 -13.263 49.202 1.00 59.53 584 THR A C 1
ATOM 4247 O O . THR A 1 584 ? -34.545 -13.348 48.556 1.00 59.53 584 THR A O 1
ATOM 4250 N N . LEU A 1 585 ? -36.057 -12.087 49.647 1.00 53.25 585 LEU A N 1
ATOM 4251 C CA . LEU A 1 585 ? -35.379 -10.785 49.494 1.00 53.25 585 LEU A CA 1
ATOM 4252 C C . LEU A 1 585 ? -33.953 -10.785 50.079 1.00 53.25 585 LEU A C 1
ATOM 4254 O O . LEU A 1 585 ? -33.065 -10.158 49.515 1.00 53.25 585 LEU A O 1
ATOM 4258 N N . ALA A 1 586 ? -33.715 -11.547 51.153 1.00 54.38 586 ALA A N 1
ATOM 4259 C CA . ALA A 1 586 ? -32.378 -11.763 51.715 1.00 54.38 586 ALA A CA 1
ATOM 4260 C C . ALA A 1 586 ? -31.444 -12.534 50.757 1.00 54.38 586 ALA A C 1
ATOM 4262 O O . ALA A 1 586 ? -30.234 -12.348 50.776 1.00 54.38 586 ALA A O 1
ATOM 4263 N N . GLY A 1 587 ? -31.998 -13.362 49.866 1.00 51.47 587 GLY A N 1
ATOM 4264 C CA . GLY A 1 587 ? -31.250 -14.083 48.835 1.00 51.47 587 GLY A CA 1
ATOM 4265 C C . GLY A 1 587 ? -30.797 -13.225 47.647 1.00 51.47 587 GLY A C 1
ATOM 4266 O O . GLY A 1 587 ? -30.104 -13.746 46.780 1.00 51.47 587 GLY A O 1
ATOM 4267 N N . LEU A 1 588 ? -31.178 -11.940 47.579 1.00 50.41 588 LEU A N 1
ATOM 4268 C CA . LEU A 1 588 ? -30.698 -10.985 46.566 1.00 50.41 588 LEU A CA 1
ATOM 4269 C C . LEU A 1 588 ? -29.432 -10.225 47.007 1.00 50.41 588 LEU A C 1
ATOM 4271 O O . LEU A 1 588 ? -28.777 -9.614 46.165 1.00 50.41 588 LEU A O 1
ATOM 4275 N N . GLU A 1 589 ? -29.040 -10.287 48.287 1.00 52.19 589 GLU A N 1
ATOM 4276 C CA . GLU A 1 589 ? -27.804 -9.659 48.791 1.00 52.19 589 GLU A CA 1
ATOM 4277 C 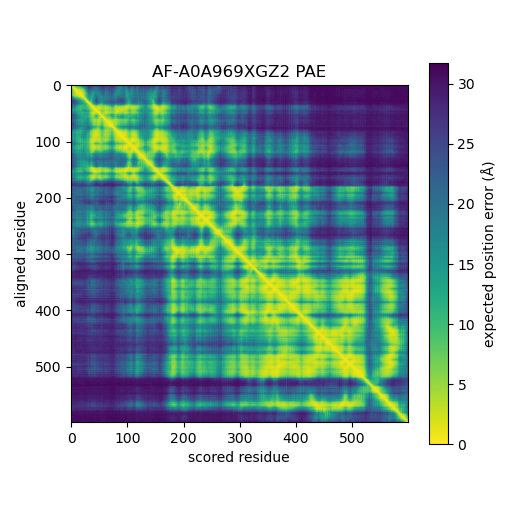C . GLU A 1 589 ? -26.526 -10.083 48.032 1.00 52.19 589 GLU A C 1
ATOM 4279 O O . GLU A 1 589 ? -25.711 -9.209 47.732 1.00 52.19 589 GLU A O 1
ATOM 4284 N N . PRO A 1 590 ? -26.341 -11.359 47.625 1.00 48.19 590 PRO A N 1
ATOM 4285 C CA . PRO A 1 590 ? -25.177 -11.763 46.833 1.00 48.19 590 PRO A CA 1
ATOM 4286 C C . PRO A 1 590 ? -25.167 -11.154 45.422 1.00 48.19 590 PRO A C 1
ATOM 4288 O O . PRO A 1 590 ? -24.103 -10.838 44.897 1.00 48.19 590 PRO A O 1
ATOM 4291 N N . LEU A 1 591 ? -26.346 -10.956 44.817 1.00 43.50 591 LEU A N 1
ATOM 4292 C CA . LEU A 1 591 ? -26.500 -10.326 43.500 1.00 43.50 591 LEU A CA 1
ATOM 4293 C C . LEU A 1 591 ? -26.264 -8.811 43.564 1.00 43.50 591 LEU A C 1
ATOM 4295 O O . LEU A 1 591 ? -25.670 -8.249 42.651 1.00 43.50 591 LEU A O 1
ATOM 4299 N N . LEU A 1 592 ? -26.646 -8.157 44.664 1.00 45.81 592 LEU A N 1
ATOM 4300 C CA . LEU A 1 592 ? -26.314 -6.750 44.919 1.00 45.81 592 LEU A CA 1
ATOM 4301 C C . LEU A 1 592 ? -24.810 -6.552 45.174 1.00 45.81 592 LEU A C 1
ATOM 4303 O O . LEU A 1 592 ? -24.241 -5.552 44.739 1.00 45.81 592 LEU A O 1
ATOM 4307 N N . GLY A 1 593 ? -24.148 -7.526 45.808 1.00 45.09 593 GLY A N 1
ATOM 4308 C CA . GLY A 1 593 ? -22.692 -7.540 45.993 1.00 45.09 593 GLY A CA 1
ATOM 4309 C C . GLY A 1 593 ? -21.884 -7.756 44.705 1.00 45.09 593 GLY A C 1
ATOM 4310 O O . GLY A 1 593 ? -20.713 -7.397 44.665 1.00 45.09 593 GLY A O 1
ATOM 4311 N N . LEU A 1 594 ? -22.498 -8.298 43.647 1.00 42.62 594 LEU A N 1
ATOM 4312 C CA . LEU A 1 594 ? -21.875 -8.504 42.331 1.00 42.62 594 LEU A CA 1
ATOM 4313 C C . LEU A 1 594 ? -21.861 -7.244 41.445 1.00 42.62 594 LEU A C 1
ATOM 4315 O O . LEU A 1 594 ? -21.128 -7.207 40.460 1.00 42.62 594 LEU A O 1
ATOM 4319 N N . VAL A 1 595 ? -22.659 -6.225 41.782 1.00 34.56 595 VAL A N 1
ATOM 4320 C CA . VAL A 1 595 ? -22.812 -4.977 41.002 1.00 34.56 595 VAL A CA 1
ATOM 4321 C C . VAL A 1 595 ? -22.084 -3.792 41.657 1.00 34.56 595 VAL A C 1
ATOM 4323 O O . VAL A 1 595 ? -21.867 -2.765 41.018 1.00 34.56 595 VAL A O 1
ATOM 4326 N N . ALA A 1 596 ? -21.656 -3.921 42.915 1.00 29.14 596 ALA A N 1
ATOM 4327 C CA . ALA A 1 596 ? -20.876 -2.893 43.592 1.00 29.14 596 ALA A CA 1
ATOM 4328 C C . ALA A 1 596 ? -19.370 -3.110 43.342 1.00 29.14 596 ALA A C 1
ATOM 4330 O O . ALA A 1 596 ? -18.846 -4.157 43.732 1.00 29.14 596 ALA A O 1
ATOM 4331 N N . PRO A 1 597 ? -18.636 -2.150 42.743 1.00 30.70 597 PRO A N 1
ATOM 4332 C CA . PRO A 1 597 ? -17.184 -2.182 42.823 1.00 30.70 597 PRO A CA 1
ATOM 4333 C C . PRO A 1 597 ? -16.804 -2.105 44.303 1.00 30.70 597 PRO A C 1
ATOM 4335 O O . PRO A 1 597 ? -17.358 -1.293 45.048 1.00 30.70 597 PRO A O 1
ATOM 4338 N N . ALA A 1 598 ? -15.902 -2.984 44.739 1.00 33.94 598 ALA A N 1
ATOM 4339 C CA . ALA A 1 598 ? -15.311 -2.886 46.063 1.00 33.94 598 ALA A CA 1
ATOM 4340 C C . ALA A 1 598 ? -14.663 -1.498 46.180 1.00 33.94 598 ALA A C 1
ATOM 4342 O O . ALA A 1 598 ? -13.731 -1.189 45.440 1.00 33.94 598 ALA A O 1
ATOM 4343 N N . SER A 1 599 ? -15.249 -0.666 47.039 1.00 33.69 599 SER A N 1
ATOM 4344 C CA . SER A 1 599 ? -14.801 0.689 47.369 1.00 33.69 599 SER A CA 1
ATOM 4345 C C . SER A 1 599 ? -13.372 0.726 47.882 1.00 33.69 599 SER A C 1
ATOM 4347 O O . SER A 1 599 ? -13.075 -0.144 48.739 1.00 33.69 599 SER A O 1
#

Radius of gyration: 36.78 Å; Cα contacts (8 Å, |Δi|>4): 1107; chains: 1; bounding box: 85×54×113 Å

Sequence (599 aa):
MLSNRKIAVLGLIAVALFLLSAGTVLAAEPIPGVQPYEVKLVVDEQGGWSIPSLGGLDLGLDSTTFESVARTLGLQMQVPKLDPALVQMAVDNNVQTLALIKEGDLHNVLVNNQPVTAVTLSDDVLDLVAGFVPELETLIGGLNRTYVAVGIQFPATGAALPMSFEGRMGAAPAVTVDSATMVDVGVTMSPDGRLLSVGGMDPAQLGVALPMVDVSILESLGMSQVDARLTAGGMSLIANGMELATVAWDPAQVENLPEIYTKLTGAGLPPEASSVVDVATGWLMDSQINLTAFVADTPQESRPHLALGRPLAVNLVGDSLSIEGFAVRTGFEPVIAQYQERLGPVAISWSGQTGRLTPVIGGKVMPTVQMDSGFLNTAMGAFMGEAMDWGMISESLGMADVAVSLGADGAAPPDLSLLSYQLSPSRSTFAATSNIKVSRSTGDIAILGTTLPLDFVEGLTGLEITDIIRQQVGPYGSIDSLAVRVGPDGLAVTVNGERAMVAWDEQSRDNLVALAVDLLVGDYQGTIPAGGLMQDPVNTLMASLKMADMGALQDALGSLNQGQVGFTIEFQDEALPESSWTGTLAGLEPLLGLVAPAS

Mean predicted aligned error: 17.59 Å

Secondary structure (DSSP, 8-state):
-HHHHHHHHHHHHHHHHHHHHHHTTSPPPP-TTPPPEEEEEEE-TTS-EEEEEETTB---EEHHHHHHHHHHTT--PPPP---HHHHHHHHHTT--EEEEEEETTEEEEEETTEEEEEEEE-HHHHHHHHHH-HHHHHHHHHHTT--EEEEEEPP-SSSPPPP-----PPPPP----TT-EEEEEEEEE-TTS-EEEETTB-TTTTT--PPPP--HHHHHTT-SEEEEEEETTEEEEEETTEEEEEEEE-HHHHTTHHHHHHHHHSSPPPGGGHHHHHHHHHHHHTEEEEEEEEE-SS--PPPPEEE-SS-EEEEEETTEEEETTEEEEE---HHHHHHHHHH-SEEEEEETTTTEEEEEETTEE-PEEEE-TTHIIIIIHHHHGGGS-HHHHHHHHHTEEEEEEEEETTSPPP-GGGGG----PPPPSEEEEEEEEEETTT--EEETTEE--HHHHHHHH---HHHHHHHHHGGGTT-SEEEEEEETTEEEEEETTEEEEEE--HHHHHHHHHHHHHHHHTT--PPPPTT-TTS-HHHHHHHHHHHS-HHHHHHHHHHHTTEEEEEEEEEESSPPPPP---S-GGGGHHHHHTTS---

Nearest PDB structures (foldseek):
  7k3z-assembly1_C  TM=3.060E-01  e=1.719E+00  Plasmodium falciparum 3D7
  7k3z-assembly1_E  TM=2.692E-01  e=1.926E+00  Plasmodium falciparum 3D7
  1q67-assembly1_B  TM=2.942E-01  e=3.401E+00  Saccharomyces cerevisiae
  7k3z-assembly1_G  TM=2.875E-01  e=2.559E+00  Plasmodium falciparum 3D7
  7k3z-assembly1_F  TM=2.635E-01  e=2.418E+00  Plasmodium falciparum 3D7

Foldseek 3Di:
DVVVVVVLVVVVVVVVVVVLLVCLVPFAFDDPPDAAFEWEWEAALQQWIATCDGSRDGPRDTLVVVVVVCVVVVNPDDRDGDHSVSLVVCQVVVFFKWKWWDDQQKIFIDTLNATFKIKGFDPVLLVLVCVVPVVCVVVSVSSNGHTYMYMYGGDYPDDRRDDDPPHDDDFQPPDDQQQFWEKEKEWEAEPQQHTQDILNDGCVVVVDDDPRDPCVVCVSSVFFKWKWKDALQWIWIATPNRTGMIMGGDSVVVLCVQVVVCVVPVDGDDPLCNLVSVVVSVNRNRHIYMYMYGHHPHDDHHGIATEHSDAWEWEDDPQFIDTSNRGPDHRNDCVVVVVCVLFPKKKWKAALQFQKIWIQTNLATAFIKTWDLCCQVQPCCLPVNVPDPSNVVSVVSNRYTHMHIYHYVPGDTHDCVSSPDDADFFDAQEEAEWEWEAALAFQWIDIPQFIDPVVVVCVVPVDPNSVVSNVVCVSRPSFQKWKWKAARQFIWIATPRIIMTRGHHPRNVVVVVVSVCCVLQVPDPDDDDPPDCPPCVSNVVNVVSVVPDPVNVVVVVVVRSHHMYMYMYGYDNDDRPPGPDDDDPVSCVVVVVVPDDDD